Protein 7OXV (pdb70)

B-factor: mean 28.33, std 16.87, range [6.41, 166.82]

InterPro domains:
  IPR004347 Pup ligase/deamidase [PF03136] (3-456)
  IPR004347 Pup ligase/deamidase [PIRSF018077] (8-498)
  IPR004347 Pup ligase/deamidase [PTHR42307] (2-489)
  IPR022366 Pup deamidase [TIGR03688] (3-489)

Radius of gyration: 22.51 Å; Cα contacts (8 Å, |Δi|>4): 1139; chains: 1; bounding box: 59×58×65 Å

Secondary structure (DSSP, 8-state):
----EEEEEEPEEE-TT-TT--HHHHHHHHHHHHGGGEEEBPTT---GGGGGSTTB-TTS-B-----HHHHT--EEEETTS-EEEEETTEEEEEPPPBSSHHHHHHHHHHHHHHHHHHHHHHHHSTTPPP-EEE-SSB-SSS-B--EEEEEEEETTS-HHHHHHHHHHHHHHTHHHH---EEEESTTS-EEEEES-SSGGGEEEEEES-SSSSEEEEE-----SS-TTTEEEEEE--PPP--SHHHHHHHHHHHHHHHHHHHTT-------BSSHHHHHHHHHT-TTS--EEEBTTS-EEEHHHHHHHHHHHHHHHHHHHHTT---HHHHHHHHHHHHHHHHH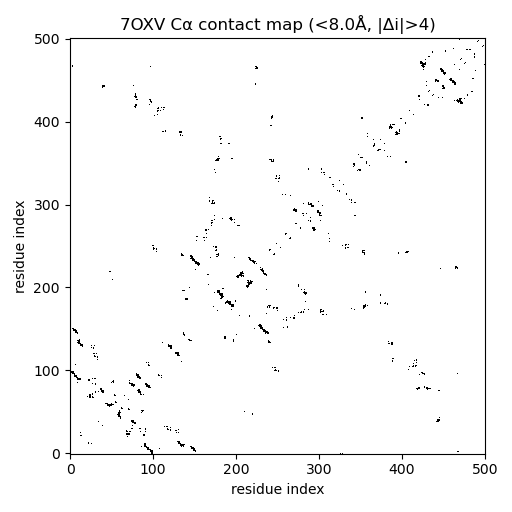HH-GGGGTTT-HHHHHHHHHHHHHHHHT--TT-HHHHHHHHHTTB-STTT-HHHHHHHTT-S--SS-HHHHHHHTTS--SSSTHHHHHHHHHHSGGGEEEEETTEEEE--TT-SS-EEEE---TTSS-IIIIIHHHHH-SSHHHHHHHHT-SSS----

Structure (mmCIF, N/CA/C/O backbone):
data_7OXV
#
_entry.id   7OXV
#
_cell.length_a   72.533
_cell.length_b   72.533
_cell.length_c   184.149
_cell.angle_alpha   90.000
_cell.angle_beta   90.000
_cell.angle_gamma   90.000
#
_symmetry.space_group_name_H-M   'P 41 21 2'
#
loop_
_entity.id
_entity.type
_entity.pdbx_description
1 polymer Depupylase
2 non-polymer 'TRIETHYLENE GLYCOL'
3 non-polymer 'THIOCYANATE ION'
4 non-polymer DI(HYDROXYETHYL)ETHER
5 non-polymer 1,2-ETHANEDIOL
6 water water
#
loop_
_atom_site.group_PDB
_atom_site.id
_atom_site.type_symbol
_atom_site.label_atom_id
_atom_site.label_alt_id
_atom_site.label_comp_id
_atom_site.label_asym_id
_atom_site.label_entity_id
_atom_site.label_seq_id
_atom_site.pdbx_PDB_ins_code
_atom_site.Cartn_x
_atom_site.Cartn_y
_atom_site.Cartn_z
_atom_site.occupancy
_atom_site.B_iso_or_equiv
_atom_site.auth_seq_id
_atom_site.auth_comp_id
_atom_site.auth_asym_id
_atom_site.auth_atom_id
_atom_site.pdbx_PDB_model_num
ATOM 1 N N . MET A 1 1 ? 67.756 118.831 6.254 1.00 32.92 1 MET A N 1
ATOM 2 C CA A MET A 1 1 ? 67.326 119.852 7.192 0.50 28.32 1 MET A CA 1
ATOM 3 C CA B MET A 1 1 ? 67.321 119.871 7.180 0.50 30.03 1 MET A CA 1
ATOM 4 C C . MET A 1 1 ? 68.026 121.158 6.832 1.00 24.83 1 MET A C 1
ATOM 5 O O . MET A 1 1 ? 69.231 121.163 6.629 1.00 28.09 1 MET A O 1
ATOM 14 N N . HIS A 1 2 ? 67.279 122.264 6.778 1.00 24.94 2 HIS A N 1
ATOM 15 C CA . HIS A 1 2 ? 67.881 123.537 6.395 1.00 26.20 2 HIS A CA 1
ATOM 16 C C . HIS A 1 2 ? 67.073 124.667 7.029 1.00 24.06 2 HIS A C 1
ATOM 17 O O . HIS A 1 2 ? 66.020 125.055 6.508 1.00 30.07 2 HIS A O 1
ATOM 24 N N . ARG A 1 3 ? 67.584 125.205 8.135 1.00 20.58 3 ARG A N 1
ATOM 25 C CA . ARG A 1 3 ? 66.971 126.329 8.822 1.00 20.49 3 ARG A CA 1
ATOM 26 C C . ARG A 1 3 ? 68.067 127.071 9.568 1.00 15.95 3 ARG A C 1
ATOM 27 O O . ARG A 1 3 ? 68.887 126.444 10.256 1.00 16.91 3 ARG A O 1
ATOM 35 N N . VAL A 1 4 ? 68.092 128.397 9.422 1.00 18.29 4 VAL A N 1
ATOM 36 C CA . VAL A 1 4 ? 69.070 129.202 10.145 1.00 16.28 4 VAL A CA 1
ATOM 37 C C . VAL A 1 4 ? 68.840 129.025 11.642 1.00 14.80 4 VAL A C 1
ATOM 38 O O . VAL A 1 4 ? 67.713 129.164 12.145 1.00 15.58 4 VAL A O 1
ATOM 42 N N . MET A 1 5 ? 69.914 128.722 12.359 1.00 14.56 5 MET A N 1
ATOM 43 C CA A MET A 1 5 ? 69.822 128.488 13.794 0.81 15.85 5 MET A CA 1
ATOM 44 C CA B MET A 1 5 ? 69.831 128.471 13.792 0.19 14.04 5 MET A CA 1
ATOM 45 C C . MET A 1 5 ? 71.161 128.825 14.433 1.00 15.14 5 MET A C 1
ATOM 46 O O . MET A 1 5 ? 72.148 129.092 13.747 1.00 17.92 5 MET A O 1
ATOM 55 N N . GLY A 1 6 ? 71.174 128.827 15.765 1.00 14.89 6 GLY A N 1
ATOM 56 C CA . GLY A 1 6 ? 72.391 129.123 16.506 1.00 15.98 6 GLY A CA 1
ATOM 57 C C . GLY A 1 6 ? 72.224 128.759 17.970 1.00 14.85 6 GLY A C 1
ATOM 58 O O . GLY A 1 6 ? 71.120 128.458 18.437 1.00 16.06 6 GLY A O 1
ATOM 59 N N . ILE A 1 7 ? 73.341 128.792 18.689 1.00 15.21 7 ILE A N 1
ATOM 60 C CA . ILE A 1 7 ? 73.355 128.555 20.134 1.00 15.12 7 ILE A CA 1
ATOM 61 C C . ILE A 1 7 ? 74.232 129.610 20.783 1.00 14.37 7 ILE A C 1
ATOM 62 O O . ILE A 1 7 ? 75.351 129.842 20.322 1.00 15.77 7 ILE A O 1
ATOM 67 N N . GLU A 1 8 ? 73.750 130.217 21.872 1.00 15.21 8 GLU A N 1
ATOM 68 C CA . GLU A 1 8 ? 74.548 131.152 22.666 1.00 14.73 8 GLU A CA 1
ATOM 69 C C . GLU A 1 8 ? 74.649 130.577 24.064 1.00 15.83 8 GLU A C 1
ATOM 70 O O . GLU A 1 8 ? 73.629 130.436 24.750 1.00 17.93 8 GLU A O 1
ATOM 76 N N . THR A 1 9 ? 75.869 130.264 24.496 1.00 14.85 9 THR A N 1
ATOM 77 C CA . THR A 1 9 ? 76.066 129.566 25.768 1.00 14.96 9 THR A CA 1
ATOM 78 C C . THR A 1 9 ? 76.814 130.439 26.762 1.00 15.24 9 THR A C 1
ATOM 79 O O . THR A 1 9 ? 77.940 130.875 26.483 1.00 16.11 9 THR A O 1
ATOM 83 N N . GLU A 1 10 ? 76.170 130.695 27.908 1.00 16.58 10 GLU A N 1
ATOM 84 C CA A GLU A 1 10 ? 76.801 131.369 29.036 0.40 16.17 10 GLU A CA 1
ATOM 85 C CA B GLU A 1 10 ? 76.807 131.368 29.040 0.60 16.91 10 GLU A CA 1
ATOM 86 C C . GLU A 1 10 ? 77.561 130.330 29.855 1.00 17.12 10 GLU A C 1
ATOM 87 O O . GLU A 1 10 ? 76.993 129.308 30.232 1.00 20.50 10 GLU A O 1
ATOM 98 N N . TYR A 1 11 ? 78.851 130.573 30.098 1.00 16.07 11 TYR A N 1
ATOM 99 C CA . TYR A 1 11 ? 79.696 129.639 30.841 1.00 18.17 11 TYR A CA 1
ATOM 100 C C . TYR A 1 11 ? 79.792 130.035 32.309 1.00 16.92 11 TYR A C 1
ATOM 101 O O . TYR A 1 11 ? 79.982 131.211 32.634 1.00 19.06 11 TYR A O 1
ATOM 110 N N . GLY A 1 12 ? 79.678 129.045 33.196 1.00 17.36 12 GLY A N 1
ATOM 111 C CA . GLY A 1 12 ? 80.009 129.282 34.594 1.00 16.88 12 GLY A CA 1
ATOM 112 C C . GLY A 1 12 ? 81.487 129.585 34.752 1.00 18.40 12 GLY A C 1
ATOM 113 O O . GLY A 1 12 ? 82.321 129.108 33.986 1.00 18.44 12 GLY A O 1
ATOM 114 N N . ILE A 1 13 ? 81.824 130.371 35.779 1.00 20.79 13 ILE A N 1
ATOM 115 C CA . ILE A 1 13 ? 83.186 130.886 35.929 1.00 21.27 13 ILE A CA 1
ATOM 116 C C . ILE A 1 13 ? 83.565 130.921 37.404 1.00 24.41 13 ILE A C 1
ATOM 117 O O . ILE A 1 13 ? 82.760 131.311 38.259 1.00 26.87 13 ILE A O 1
ATOM 122 N N . SER A 1 14 ? 84.797 130.504 37.698 1.00 25.10 14 SER A N 1
ATOM 123 C CA . SER A 1 14 ? 85.293 130.455 39.064 1.00 28.94 14 SER A CA 1
ATOM 124 C C . SER A 1 14 ? 86.755 130.855 39.047 1.00 32.39 14 SER A C 1
ATOM 125 O O . SER A 1 14 ? 87.509 130.432 38.169 1.00 30.80 14 SER A O 1
ATOM 128 N N . VAL A 1 15 ? 87.149 131.666 40.026 1.00 36.04 15 VAL A N 1
ATOM 129 C CA . VAL A 1 15 ? 88.531 132.101 40.160 1.00 42.16 15 VAL A CA 1
ATOM 130 C C . VAL A 1 15 ? 88.989 131.572 41.512 1.00 52.06 15 VAL A C 1
ATOM 131 O O . VAL A 1 15 ? 88.721 132.208 42.542 1.00 55.17 15 VAL A O 1
ATOM 135 N N . PRO A 1 16 ? 89.642 130.411 41.558 1.00 59.11 16 PRO A N 1
ATOM 136 C CA . PRO A 1 16 ? 90.013 129.818 42.845 1.00 70.78 16 PRO A CA 1
ATOM 137 C C . PRO A 1 16 ? 90.961 130.725 43.612 1.00 86.50 16 PRO A C 1
ATOM 138 O O . PRO A 1 16 ? 91.740 131.479 43.028 1.00 84.98 16 PRO A O 1
ATOM 142 N N . HIS A 1 17 ? 90.870 130.648 44.939 1.00 104.74 17 HIS A N 1
ATOM 143 C CA . HIS A 1 17 ? 91.638 131.416 45.919 1.00 123.73 17 HIS A CA 1
ATOM 144 C C . HIS A 1 17 ? 91.148 132.854 46.060 1.00 118.99 17 HIS A C 1
ATOM 145 O O . HIS A 1 17 ? 91.714 133.601 46.867 1.00 118.46 17 HIS A O 1
ATOM 152 N N . GLN A 1 18 ? 90.122 133.271 45.316 1.00 115.34 18 GLN A N 1
ATOM 153 C CA . GLN A 1 18 ? 89.589 134.631 45.387 1.00 112.91 18 GLN A CA 1
ATOM 154 C C . GLN A 1 18 ? 88.137 134.581 45.842 1.00 114.25 18 GLN A C 1
ATOM 155 O O . GLN A 1 18 ? 87.220 134.443 45.016 1.00 113.21 18 GLN A O 1
ATOM 161 N N . PRO A 1 19 ? 87.882 134.692 47.146 1.00 117.28 19 PRO A N 1
ATOM 162 C CA . PRO A 1 19 ? 86.496 134.688 47.631 1.00 120.39 19 PRO A CA 1
ATOM 163 C C . PRO A 1 19 ? 85.740 135.898 47.104 1.00 125.30 19 PRO A C 1
ATOM 164 O O . PRO A 1 19 ? 86.238 137.026 47.142 1.00 125.16 19 PRO A O 1
ATOM 168 N N . ASN A 1 20 ? 84.530 135.650 46.601 1.00 130.54 20 ASN A N 1
ATOM 169 C CA . ASN A 1 20 ? 83.658 136.707 46.090 1.00 155.60 20 ASN A CA 1
ATOM 170 C C . ASN A 1 20 ? 84.279 137.452 44.910 1.00 135.13 20 ASN A C 1
ATOM 171 O O . ASN A 1 20 ? 83.946 138.613 44.661 1.00 88.05 20 ASN A O 1
ATOM 176 N N . ALA A 1 21 ? 85.175 136.787 44.178 1.00 121.22 21 ALA A N 1
ATOM 177 C CA . ALA A 1 21 ? 85.905 137.430 43.092 1.00 107.01 21 ALA A CA 1
ATOM 178 C C . ALA A 1 21 ? 84.948 138.055 42.083 1.00 92.21 21 ALA A C 1
ATOM 179 O O . ALA A 1 21 ? 83.852 137.545 41.830 1.00 93.47 21 ALA A O 1
ATOM 181 N N . ASN A 1 22 ? 85.371 139.179 41.509 1.00 74.95 22 ASN A N 1
ATOM 182 C CA . ASN A 1 22 ? 84.553 139.885 40.529 1.00 57.98 22 ASN A CA 1
ATOM 183 C C . ASN A 1 22 ? 84.418 138.993 39.298 1.00 51.67 22 ASN A C 1
ATOM 184 O O . ASN A 1 22 ? 85.364 138.824 38.528 1.00 51.70 22 ASN A O 1
ATOM 189 N N . ALA A 1 23 ? 83.245 138.384 39.132 1.00 45.29 23 ALA A N 1
ATOM 190 C CA . ALA A 1 23 ? 83.017 137.541 37.963 1.00 40.00 23 ALA A CA 1
ATOM 191 C C . ALA A 1 23 ? 83.029 138.354 36.678 1.00 36.24 23 ALA A C 1
ATOM 192 O O . ALA A 1 23 ? 83.439 137.847 35.629 1.00 35.01 23 ALA A O 1
ATOM 194 N N . MET A 1 24 ? 82.575 139.604 36.737 1.00 35.76 24 MET A N 1
ATOM 195 C CA . MET A 1 24 ? 82.599 140.455 35.556 1.00 35.10 24 MET A CA 1
ATOM 196 C C . MET A 1 24 ? 84.022 140.643 35.061 1.00 32.43 24 MET A C 1
ATOM 197 O O . MET A 1 24 ? 84.305 140.515 33.863 1.00 31.88 24 MET A O 1
ATOM 202 N N . ALA A 1 25 ? 84.935 140.963 35.977 1.00 32.34 25 ALA A N 1
ATOM 203 C CA . ALA A 1 25 ? 86.315 141.203 35.588 1.00 31.86 25 ALA A CA 1
ATOM 204 C C . ALA A 1 25 ? 86.974 139.928 35.086 1.00 29.76 25 ALA A C 1
ATOM 205 O O . ALA A 1 25 ? 87.737 139.965 34.117 1.00 29.87 25 ALA A O 1
ATOM 207 N N . ALA A 1 26 ? 86.695 138.792 35.735 1.00 28.88 26 ALA A N 1
ATOM 208 C CA . ALA A 1 26 ? 87.234 137.518 35.270 1.00 26.32 26 ALA A CA 1
ATOM 209 C C . ALA A 1 26 ? 86.709 137.184 33.881 1.00 24.43 26 ALA A C 1
ATOM 210 O O . ALA A 1 26 ? 87.462 136.708 33.021 1.00 25.83 26 ALA A O 1
ATOM 212 N N . SER A 1 27 ? 85.413 137.429 33.644 1.00 24.47 27 SER A N 1
ATOM 213 C CA . SER A 1 27 ? 84.838 137.151 32.331 1.00 23.17 27 SER A CA 1
ATOM 214 C C . SER A 1 27 ? 85.472 138.021 31.256 1.00 21.62 27 SER A C 1
ATOM 215 O O . SER A 1 27 ? 85.764 137.544 30.147 1.00 23.06 27 SER A O 1
ATOM 218 N N . SER A 1 28 ? 85.695 139.303 31.565 1.00 22.58 28 SER A N 1
ATOM 219 C CA . SER A 1 28 ? 86.379 140.185 30.627 1.00 23.56 28 SER A CA 1
ATOM 220 C C . SER A 1 28 ? 87.784 139.683 30.324 1.00 23.15 28 SER A C 1
ATOM 221 O O . SER A 1 28 ? 88.245 139.759 29.181 1.00 26.18 28 SER A O 1
ATOM 224 N N . GLN A 1 29 ? 88.488 139.175 31.341 1.00 25.20 29 GLN A N 1
ATOM 225 C CA . GLN A 1 29 ? 89.825 138.627 31.116 1.00 27.44 29 GLN A CA 1
ATOM 226 C C . GLN A 1 29 ? 89.797 137.452 30.152 1.00 24.44 29 GLN A C 1
ATOM 227 O O . GLN A 1 29 ? 90.665 137.339 29.275 1.00 25.17 29 GLN A O 1
ATOM 233 N N . VAL A 1 30 ? 88.810 136.560 30.305 1.00 24.18 30 VAL A N 1
ATOM 234 C CA . VAL A 1 30 ? 88.676 135.432 29.391 1.00 24.00 30 VAL A CA 1
ATOM 235 C C . VAL A 1 30 ? 88.500 135.924 27.962 1.00 22.43 30 VAL A C 1
ATOM 236 O O . VAL A 1 30 ? 89.218 135.496 27.045 1.00 22.75 30 VAL A O 1
ATOM 240 N N . VAL A 1 31 ? 87.540 136.828 27.749 1.00 21.27 31 VAL A N 1
ATOM 241 C CA . VAL A 1 31 ? 87.261 137.297 26.392 1.00 21.77 31 VAL A CA 1
ATOM 242 C C . VAL A 1 31 ? 88.468 138.020 25.820 1.00 20.92 31 VAL A C 1
ATOM 243 O O . VAL A 1 31 ? 88.878 137.773 24.677 1.00 23.66 31 VAL A O 1
ATOM 247 N N . ASN A 1 32 ? 89.067 138.911 26.617 1.00 21.59 32 ASN A N 1
ATOM 248 C CA . ASN A 1 32 ? 90.168 139.733 26.135 1.00 25.45 32 ASN A CA 1
ATOM 249 C C . ASN A 1 32 ? 91.409 138.903 25.857 1.00 25.24 32 ASN A C 1
ATOM 250 O O . ASN A 1 32 ? 92.234 139.281 25.005 1.00 27.49 32 ASN A O 1
ATOM 255 N N . ALA A 1 33 ? 91.549 137.785 26.522 1.00 24.68 33 ALA A N 1
ATOM 256 C CA . ALA A 1 33 ? 92.665 136.906 26.320 1.00 26.10 33 ALA A CA 1
ATOM 257 C C . ALA A 1 33 ? 92.626 136.239 24.952 1.00 26.26 33 ALA A C 1
ATOM 258 O O . ALA A 1 33 ? 93.615 135.885 24.447 1.00 28.43 33 ALA A O 1
ATOM 260 N N . TYR A 1 34 ? 91.449 136.114 24.353 1.00 25.06 34 TYR A N 1
ATOM 261 C CA . TYR A 1 34 ? 91.299 135.539 23.024 1.00 27.47 34 TYR A CA 1
ATOM 262 C C . TYR A 1 34 ? 91.218 136.624 21.893 1.00 30.43 34 TYR A C 1
ATOM 263 O O . TYR A 1 34 ? 91.297 136.320 20.741 1.00 30.01 34 TYR A O 1
ATOM 272 N N . ALA A 1 35 ? 91.085 137.900 22.238 1.00 30.46 35 ALA A N 1
ATOM 273 C CA . ALA A 1 35 ? 91.003 138.992 21.256 1.00 27.76 35 ALA A CA 1
ATOM 274 C C . ALA A 1 35 ? 92.054 139.062 20.171 1.00 27.77 35 ALA A C 1
ATOM 275 O O . ALA A 1 35 ? 91.749 139.427 19.082 1.00 26.80 35 ALA A O 1
ATOM 277 N N . PRO A 1 36 ? 93.307 138.629 20.433 1.00 26.56 36 PRO A N 1
ATOM 278 C CA . PRO A 1 36 ? 94.277 138.661 19.344 1.00 25.37 36 PRO A CA 1
ATOM 279 C C . PRO A 1 36 ? 93.981 137.786 18.138 1.00 30.38 36 PRO A C 1
ATOM 280 O O . PRO A 1 36 ? 94.518 138.051 17.142 1.00 30.59 36 PRO A O 1
ATOM 284 N N . ILE A 1 37 ? 93.152 136.762 18.311 1.00 31.98 37 ILE A N 1
ATOM 285 C CA . ILE A 1 37 ? 92.713 135.817 17.370 1.00 33.92 37 ILE A CA 1
ATOM 286 C C . ILE A 1 37 ? 91.496 136.312 16.579 1.00 31.08 37 ILE A C 1
ATOM 287 O O . ILE A 1 37 ? 91.153 135.674 15.646 1.00 33.73 37 ILE A O 1
ATOM 292 N N . GLY A 1 38 ? 90.882 137.447 16.893 1.00 27.37 38 GLY A N 1
ATOM 293 C CA . GLY A 1 38 ? 89.742 137.935 16.104 1.00 25.87 38 GLY A CA 1
ATOM 294 C C . GLY A 1 38 ? 89.716 139.440 15.825 1.00 28.10 38 GLY A C 1
ATOM 295 O O . GLY A 1 38 ? 90.763 139.980 15.693 1.00 31.35 38 GLY A O 1
ATOM 296 N N . ALA A 1 39 ? 88.547 140.095 15.735 1.00 27.22 39 ALA A N 1
ATOM 297 C CA . ALA A 1 39 ? 88.399 141.530 15.442 1.00 27.62 39 ALA A CA 1
ATOM 298 C C . ALA A 1 39 ? 87.331 142.151 16.332 1.00 20.29 39 ALA A C 1
ATOM 299 O O . ALA A 1 39 ? 86.405 141.456 16.748 1.00 21.80 39 ALA A O 1
ATOM 301 N N . PRO A 1 40 ? 87.407 143.456 16.608 1.00 19.11 40 PRO A N 1
ATOM 302 C CA . PRO A 1 40 ? 86.396 144.069 17.478 1.00 19.30 40 PRO A CA 1
ATOM 303 C C . PRO A 1 40 ? 85.008 144.032 16.853 1.00 17.55 40 PRO A C 1
ATOM 304 O O . PRO A 1 40 ? 84.833 144.184 15.636 1.00 18.79 40 PRO A O 1
ATOM 308 N N . ALA A 1 41 ? 84.016 143.797 17.700 1.00 19.29 41 ALA A N 1
ATOM 309 C CA . ALA A 1 41 ? 82.632 143.852 17.280 1.00 19.80 41 ALA A CA 1
ATOM 310 C C . ALA A 1 41 ? 82.163 145.301 17.184 1.00 19.28 41 ALA A C 1
ATOM 311 O O . ALA A 1 41 ? 82.504 146.141 18.019 1.00 22.66 41 ALA A O 1
ATOM 313 N N . GLN A 1 42 ? 81.332 145.582 16.184 1.00 19.00 42 GLN A N 1
ATOM 314 C CA . GLN A 1 42 ? 80.675 146.878 16.111 1.00 19.44 42 GLN A CA 1
ATOM 315 C C . GLN A 1 42 ? 79.687 147.021 17.264 1.00 19.39 42 GLN A C 1
ATOM 316 O O . GLN A 1 42 ? 79.323 146.044 17.919 1.00 20.19 42 GLN A O 1
ATOM 322 N N . ARG A 1 43 ? 79.215 148.256 17.478 1.00 19.40 43 ARG A N 1
ATOM 323 C CA . ARG A 1 43 ? 78.281 148.537 18.573 1.00 20.79 43 ARG A CA 1
ATOM 324 C C . ARG A 1 43 ? 77.032 147.662 18.498 1.00 18.97 43 ARG A C 1
ATOM 325 O O . ARG A 1 43 ? 76.530 147.187 19.526 1.00 20.69 43 ARG A O 1
ATOM 333 N N . GLN A 1 44 ? 76.513 147.430 17.300 1.00 18.91 44 GLN A N 1
ATOM 334 C CA . GLN A 1 44 ? 75.257 146.703 17.134 1.00 18.82 44 GLN A CA 1
ATOM 335 C C . GLN A 1 44 ? 75.448 145.190 17.111 1.00 18.80 44 GLN A C 1
ATOM 336 O O . GLN A 1 44 ? 74.481 144.457 16.863 1.00 19.31 44 GLN A O 1
ATOM 342 N N . ALA A 1 45 ? 76.655 144.693 17.392 1.00 18.86 45 ALA A N 1
ATOM 343 C CA . ALA A 1 45 ? 76.915 143.244 17.380 1.00 18.09 45 ALA A CA 1
ATOM 344 C C . ALA A 1 45 ? 76.421 142.647 18.702 1.00 19.16 45 ALA A C 1
ATOM 345 O O . ALA A 1 45 ? 77.193 142.265 19.585 1.00 19.92 45 ALA A O 1
ATOM 347 N N . ARG A 1 46 ? 75.094 142.572 18.826 1.00 19.26 46 ARG A N 1
ATOM 348 C CA . ARG A 1 46 ? 74.466 142.188 20.086 1.00 18.77 46 ARG A CA 1
ATOM 349 C C . ARG A 1 46 ? 73.159 141.465 19.799 1.00 18.47 46 ARG A C 1
ATOM 350 O O . ARG A 1 46 ? 72.453 141.780 18.834 1.00 21.41 46 ARG A O 1
ATOM 358 N N . TRP A 1 47 ? 72.821 140.523 20.675 1.00 18.08 47 TRP A N 1
ATOM 359 C CA . TRP A 1 47 ? 71.483 139.951 20.732 1.00 18.36 47 TRP A CA 1
ATOM 360 C C . TRP A 1 47 ? 70.621 140.809 21.656 1.00 19.86 47 TRP A C 1
ATOM 361 O O . TRP A 1 47 ? 71.112 141.378 22.637 1.00 21.30 47 TRP A O 1
ATOM 372 N N . ASP A 1 48 ? 69.314 140.855 21.367 1.00 21.21 48 ASP A N 1
ATOM 373 C CA . ASP A 1 48 ? 68.393 141.685 22.151 1.00 21.30 48 ASP A CA 1
ATOM 374 C C . ASP A 1 48 ? 68.480 141.436 23.664 1.00 21.69 48 ASP A C 1
ATOM 375 O O . ASP A 1 48 ? 68.409 142.382 24.453 1.00 24.47 48 ASP A O 1
ATOM 380 N N . PHE A 1 49 ? 68.639 140.180 24.087 1.00 21.62 49 PHE A N 1
ATOM 381 C CA . PHE A 1 49 ? 68.676 139.873 25.515 1.00 23.38 49 PHE A CA 1
ATOM 382 C C . PHE A 1 49 ? 69.891 140.464 26.232 1.00 22.33 49 PHE A C 1
ATOM 383 O O . PHE A 1 49 ? 69.904 140.521 27.472 1.00 24.19 49 PHE A O 1
ATOM 391 N N . GLU A 1 50 ? 70.885 140.958 25.494 1.00 21.93 50 GLU A N 1
ATOM 392 C CA . GLU A 1 50 ? 72.021 141.629 26.127 1.00 23.26 50 GLU A CA 1
ATOM 393 C C . GLU A 1 50 ? 71.646 142.988 26.716 1.00 24.56 50 GLU A C 1
ATOM 394 O O . GLU A 1 50 ? 72.487 143.646 27.339 1.00 27.36 50 GLU A O 1
ATOM 400 N N . GLU A 1 51 ? 70.387 143.397 26.558 1.00 24.35 51 GLU A N 1
ATOM 401 C CA . GLU A 1 51 ? 69.866 144.566 27.261 1.00 27.54 51 GLU A CA 1
ATOM 402 C C . GLU A 1 51 ? 70.026 144.450 28.780 1.00 29.48 51 GLU A C 1
ATOM 403 O O . GLU A 1 51 ? 70.133 145.469 29.468 1.00 32.17 51 GLU A O 1
ATOM 409 N N A GLU A 1 52 ? 70.081 143.239 29.326 0.46 30.90 52 GLU A N 1
ATOM 410 N N C GLU A 1 52 ? 70.018 143.219 29.307 0.54 31.60 52 GLU A N 1
ATOM 411 C CA A GLU A 1 52 ? 70.034 143.115 30.782 0.46 32.30 52 GLU A CA 1
ATOM 412 C CA C GLU A 1 52 ? 70.147 142.946 30.741 0.54 33.73 52 GLU A CA 1
ATOM 413 C C A GLU A 1 52 ? 71.346 143.455 31.488 0.46 32.69 52 GLU A C 1
ATOM 414 C C C GLU A 1 52 ? 71.588 142.947 31.210 0.54 33.26 52 GLU A C 1
ATOM 415 O O A GLU A 1 52 ? 71.403 143.347 32.717 0.46 34.21 52 GLU A O 1
ATOM 416 O O C GLU A 1 52 ? 72.010 142.050 31.939 0.54 35.54 52 GLU A O 1
ATOM 427 N N . ASN A 1 53 ? 72.372 143.910 30.767 1.00 32.83 53 ASN A N 1
ATOM 428 C CA . ASN A 1 53 ? 73.720 144.119 31.265 1.00 31.93 53 ASN A CA 1
ATOM 429 C C . ASN A 1 53 ? 73.953 145.603 31.495 1.00 34.68 53 ASN A C 1
ATOM 430 O O . ASN A 1 53 ? 73.199 146.441 30.988 1.00 36.38 53 ASN A O 1
ATOM 435 N N . PRO A 1 54 ? 74.993 145.960 32.258 1.00 36.69 54 PRO A N 1
ATOM 436 C CA . PRO A 1 54 ? 75.221 147.376 32.585 1.00 38.65 54 PRO A CA 1
ATOM 437 C C . PRO A 1 54 ? 75.533 148.222 31.362 1.00 38.81 54 PRO A C 1
ATOM 438 O O . PRO A 1 54 ? 76.142 147.760 30.395 1.00 41.42 54 PRO A O 1
ATOM 442 N N . LEU A 1 55 ? 75.131 149.494 31.438 1.00 39.40 55 LEU A N 1
ATOM 443 C CA . LEU A 1 55 ? 75.539 150.512 30.470 1.00 37.62 55 LEU A CA 1
ATOM 444 C C . LEU A 1 55 ? 75.100 150.165 29.048 1.00 34.98 55 LEU A C 1
ATOM 445 O O . LEU A 1 55 ? 75.863 150.329 28.094 1.00 36.88 55 LEU A O 1
ATOM 450 N N . ARG A 1 56 ? 73.868 149.678 28.897 1.00 33.60 56 ARG A N 1
ATOM 451 C CA . ARG A 1 56 ? 73.313 149.373 27.583 1.00 31.61 56 ARG A CA 1
ATOM 452 C C . ARG A 1 56 ? 72.010 150.133 27.377 1.00 33.82 56 ARG A C 1
ATOM 453 O O . ARG A 1 56 ? 71.368 150.593 28.331 1.00 35.87 56 ARG A O 1
ATOM 461 N N . ASP A 1 57 ? 71.620 150.250 26.108 1.00 31.87 57 ASP A N 1
ATOM 462 C CA . ASP A 1 57 ? 70.316 150.783 25.746 1.00 32.20 57 ASP A CA 1
ATOM 463 C C . ASP A 1 57 ? 69.292 149.647 25.713 1.00 29.82 57 ASP A C 1
ATOM 464 O O . ASP A 1 57 ? 69.556 148.531 26.180 1.00 28.68 57 ASP A O 1
ATOM 469 N N . ALA A 1 58 ? 68.113 149.911 25.132 1.00 29.10 58 ALA A N 1
ATOM 470 C CA . ALA A 1 58 ? 67.053 148.911 25.110 1.00 28.95 58 ALA A CA 1
ATOM 471 C C . ALA A 1 58 ? 67.370 147.739 24.197 1.00 28.72 58 ALA A C 1
ATOM 472 O O . ALA A 1 58 ? 66.652 146.734 24.234 1.00 29.75 58 ALA A O 1
ATOM 474 N N . ARG A 1 59 ? 68.430 147.839 23.397 1.00 27.33 59 ARG A N 1
ATOM 475 C CA . ARG A 1 59 ? 68.802 146.803 22.443 1.00 26.51 59 ARG A CA 1
ATOM 476 C C . ARG A 1 59 ? 70.019 146.013 22.888 1.00 25.74 59 ARG A C 1
ATOM 477 O O . ARG A 1 59 ? 70.448 145.095 22.174 1.00 25.97 59 ARG A O 1
ATOM 485 N N . GLY A 1 60 ? 70.582 146.326 24.054 1.00 25.27 60 GLY A N 1
ATOM 486 C CA . GLY A 1 60 ? 71.832 145.720 24.454 1.00 23.42 60 GLY A CA 1
ATOM 487 C C . GLY A 1 60 ? 73.069 146.405 23.922 1.00 22.59 60 GLY A C 1
ATOM 488 O O . GLY A 1 60 ? 74.175 145.895 24.155 1.00 23.56 60 GLY A O 1
ATOM 489 N N . PHE A 1 61 ? 72.928 147.536 23.215 1.00 21.73 61 PHE A N 1
ATOM 490 C CA . PHE A 1 61 ? 74.083 148.228 22.645 1.00 22.66 61 PHE A CA 1
ATOM 491 C C . PHE A 1 61 ? 74.707 149.118 23.715 1.00 26.33 61 PHE A C 1
ATOM 492 O O . PHE A 1 61 ? 73.997 149.754 24.507 1.00 27.00 61 PHE A O 1
ATOM 500 N N . GLU A 1 62 ? 76.037 149.175 23.728 1.00 26.83 62 GLU A N 1
ATOM 501 C CA . GLU A 1 62 ? 76.753 150.014 24.688 1.00 29.57 62 GLU A CA 1
ATOM 502 C C . GLU A 1 62 ? 76.374 151.481 24.527 1.00 33.89 62 GLU A C 1
ATOM 503 O O . GLU A 1 62 ? 76.230 151.983 23.411 1.00 36.13 62 GLU A O 1
ATOM 509 N N . VAL A 1 63 ? 76.230 152.179 25.654 1.00 37.94 63 VAL A N 1
ATOM 510 C CA . VAL A 1 63 ? 76.001 153.618 25.656 1.00 43.42 63 VAL A CA 1
ATOM 511 C C . VAL A 1 63 ? 77.198 154.310 26.303 1.00 50.15 63 VAL A C 1
ATOM 512 O O . VAL A 1 63 ? 78.060 153.676 26.909 1.00 53.08 63 VAL A O 1
ATOM 516 N N . ALA A 1 64 ? 77.239 155.633 26.166 1.00 58.17 64 ALA A N 1
ATOM 517 C CA . ALA A 1 64 ? 78.372 156.405 26.652 1.00 63.62 64 ALA A CA 1
ATOM 518 C C . ALA A 1 64 ? 78.227 156.711 28.145 1.00 68.50 64 ALA A C 1
ATOM 519 O O . ALA A 1 64 ? 77.199 156.434 28.770 1.00 68.68 64 ALA A O 1
ATOM 521 N N . ARG A 1 65 ? 79.287 157.289 28.710 1.00 74.88 65 ARG A N 1
ATOM 522 C CA . ARG A 1 65 ? 79.405 157.578 30.148 1.00 80.92 65 ARG A CA 1
ATOM 523 C C . ARG A 1 65 ? 79.637 156.313 30.969 1.00 81.95 65 ARG A C 1
ATOM 524 O O . ARG A 1 65 ? 80.766 155.828 31.066 1.00 82.41 65 ARG A O 1
ATOM 532 N N . LEU A 1 73 ? 83.965 153.535 36.337 1.00 83.72 73 LEU A N 1
ATOM 533 C CA . LEU A 1 73 ? 84.324 152.121 36.339 1.00 109.53 73 LEU A CA 1
ATOM 534 C C . LEU A 1 73 ? 84.914 151.697 34.998 1.00 111.06 73 LEU A C 1
ATOM 535 O O . LEU A 1 73 ? 84.484 152.163 33.945 1.00 58.55 73 LEU A O 1
ATOM 540 N N . THR A 1 74 ? 85.898 150.806 35.046 1.00 98.76 74 THR A N 1
ATOM 541 C CA . THR A 1 74 ? 86.591 150.395 33.836 1.00 86.99 74 THR A CA 1
ATOM 542 C C . THR A 1 74 ? 85.703 149.484 32.991 1.00 78.39 74 THR A C 1
ATOM 543 O O . THR A 1 74 ? 84.773 148.838 33.484 1.00 75.46 74 THR A O 1
ATOM 547 N N . ASP A 1 75 ? 86.008 149.439 31.690 1.00 71.60 75 ASP A N 1
ATOM 548 C CA . ASP A 1 75 ? 85.247 148.591 30.778 1.00 67.68 75 ASP A CA 1
ATOM 549 C C . ASP A 1 75 ? 85.348 147.120 31.165 1.00 58.18 75 ASP A C 1
ATOM 550 O O . ASP A 1 75 ? 84.441 146.339 30.856 1.00 56.21 75 ASP A O 1
ATOM 555 N N . GLU A 1 76 ? 86.439 146.727 31.833 1.00 53.02 76 GLU A N 1
ATOM 556 C CA A GLU A 1 76 ? 86.551 145.354 32.317 0.41 52.18 76 GLU A CA 1
ATOM 557 C CA B GLU A 1 76 ? 86.567 145.358 32.332 0.59 52.87 76 GLU A CA 1
ATOM 558 C C . GLU A 1 76 ? 85.519 145.066 33.398 1.00 50.54 76 GLU A C 1
ATOM 559 O O . GLU A 1 76 ? 84.869 144.015 33.380 1.00 45.15 76 GLU A O 1
ATOM 570 N N . ASP A 1 77 ? 85.353 145.985 34.349 1.00 54.76 77 ASP A N 1
ATOM 571 C CA . ASP A 1 77 ? 84.343 145.812 35.381 1.00 57.58 77 ASP A CA 1
ATOM 572 C C . ASP A 1 77 ? 82.924 145.971 34.846 1.00 51.54 77 ASP A C 1
ATOM 573 O O . ASP A 1 77 ? 81.973 145.635 35.558 1.00 51.55 77 ASP A O 1
ATOM 578 N N . LEU A 1 78 ? 82.754 146.445 33.607 1.00 44.45 78 LEU A N 1
ATOM 579 C CA . LEU A 1 78 ? 81.437 146.554 32.997 1.00 43.04 78 LEU A CA 1
ATOM 580 C C . LEU A 1 78 ? 81.125 145.432 32.017 1.00 37.52 78 LEU A C 1
ATOM 581 O O . LEU A 1 78 ? 79.992 145.362 31.528 1.00 39.31 78 LEU A O 1
ATOM 586 N N . GLY A 1 79 ? 82.086 144.564 31.713 1.00 31.67 79 GLY A N 1
ATOM 587 C CA . GLY A 1 79 ? 81.827 143.446 30.815 1.00 28.12 79 GLY A CA 1
ATOM 588 C C . GLY A 1 79 ? 81.466 143.843 29.397 1.00 25.93 79 GLY A C 1
ATOM 589 O O . GLY A 1 79 ? 80.563 143.235 28.800 1.00 25.21 79 GLY A O 1
ATOM 590 N N . LEU A 1 80 ? 82.163 144.838 28.835 1.00 26.06 80 LEU A N 1
ATOM 591 C CA . LEU A 1 80 ? 81.865 145.321 27.490 1.00 24.82 80 LEU A CA 1
ATOM 592 C C . LEU A 1 80 ? 82.593 144.554 26.383 1.00 23.81 80 LEU A C 1
ATOM 593 O O . LEU A 1 80 ? 82.189 144.657 25.218 1.00 24.12 80 LEU A O 1
ATOM 598 N N . ALA A 1 81 ? 83.631 143.781 26.709 1.00 22.54 81 ALA A N 1
ATOM 599 C CA . ALA A 1 81 ? 84.443 143.092 25.699 1.00 21.38 81 ALA A CA 1
ATOM 600 C C . ALA A 1 81 ? 83.590 142.263 24.746 1.00 19.31 81 ALA A C 1
ATOM 601 O O . ALA A 1 81 ? 82.694 141.524 25.165 1.00 20.06 81 ALA A O 1
ATOM 603 N N . ASN A 1 82 ? 83.874 142.386 23.451 1.00 18.42 82 ASN A N 1
ATOM 604 C CA . ASN A 1 82 ? 82.989 141.805 22.439 1.00 17.74 82 ASN A CA 1
ATOM 605 C C . ASN A 1 82 ? 83.843 141.625 21.190 1.00 17.90 82 ASN A C 1
ATOM 606 O O . ASN A 1 82 ? 84.251 142.626 20.587 1.00 20.84 82 ASN A O 1
ATOM 611 N N . VAL A 1 83 ? 84.119 140.367 20.807 1.00 18.69 83 VAL A N 1
ATOM 612 C CA A VAL A 1 83 ? 85.099 140.008 19.774 0.51 18.99 83 VAL A CA 1
ATOM 613 C CA B VAL A 1 83 ? 85.040 140.101 19.712 0.49 19.37 83 VAL A CA 1
ATOM 614 C C . VAL A 1 83 ? 84.435 139.124 18.720 1.00 16.52 83 VAL A C 1
ATOM 615 O O . VAL A 1 83 ? 83.724 138.171 19.074 1.00 18.96 83 VAL A O 1
ATOM 622 N N . ILE A 1 84 ? 84.701 139.394 17.442 1.00 16.85 84 ILE A N 1
ATOM 623 C CA . ILE A 1 84 ? 84.256 138.539 16.347 1.00 15.35 84 ILE A CA 1
ATOM 624 C C . ILE A 1 84 ? 85.400 137.606 15.979 1.00 17.16 84 ILE A C 1
ATOM 625 O O . ILE A 1 84 ? 86.538 138.058 15.793 1.00 17.60 84 ILE A O 1
ATOM 630 N N . LEU A 1 85 ? 85.103 136.317 15.827 1.00 16.66 85 LEU A N 1
ATOM 631 C CA . LEU A 1 85 ? 86.133 135.319 15.562 1.00 17.30 85 LEU A CA 1
ATOM 632 C C . LEU A 1 85 ? 86.165 134.914 14.088 1.00 18.24 85 LEU A C 1
ATOM 633 O O . LEU A 1 85 ? 85.193 135.091 13.341 1.00 18.46 85 LEU A O 1
ATOM 638 N N . THR A 1 86 ? 87.293 134.311 13.679 1.00 18.25 86 THR A N 1
ATOM 639 C CA . THR A 1 86 ? 87.436 133.940 12.268 1.00 16.95 86 THR A CA 1
ATOM 640 C C . THR A 1 86 ? 86.569 132.753 11.877 1.00 16.92 86 THR A C 1
ATOM 641 O O . THR A 1 86 ? 86.446 132.468 10.680 1.00 18.22 86 THR A O 1
ATOM 645 N N . ASN A 1 87 ? 85.965 132.052 12.837 1.00 15.96 87 ASN A N 1
ATOM 646 C CA . ASN A 1 87 ? 85.015 130.999 12.511 1.00 17.08 87 ASN A CA 1
ATOM 647 C C . ASN A 1 87 ? 83.595 131.535 12.409 1.00 17.33 87 ASN A C 1
ATOM 648 O O . ASN A 1 87 ? 82.649 130.757 12.271 1.00 20.67 87 ASN A O 1
ATOM 653 N N . GLY A 1 88 ? 83.428 132.848 12.485 1.00 18.73 88 GLY A N 1
ATOM 654 C CA . GLY A 1 88 ? 82.108 133.437 12.412 1.00 21.09 88 GLY A CA 1
ATOM 655 C C . GLY A 1 88 ? 81.377 133.580 13.730 1.00 19.87 88 GLY A C 1
ATOM 656 O O . GLY A 1 88 ? 80.287 134.156 13.740 1.00 22.44 88 GLY A O 1
ATOM 657 N N . ALA A 1 89 ? 81.958 133.120 14.838 1.00 17.86 89 ALA A N 1
ATOM 658 C CA . ALA A 1 89 ? 81.333 133.196 16.151 1.00 16.21 89 ALA A CA 1
ATOM 659 C C . ALA A 1 89 ? 81.615 134.548 16.801 1.00 15.52 89 ALA A C 1
ATOM 660 O O . ALA A 1 89 ? 82.387 135.372 16.296 1.00 17.10 89 ALA A O 1
ATOM 662 N N . ARG A 1 90 ? 80.993 134.763 17.954 1.00 16.43 90 ARG A N 1
ATOM 663 C CA . ARG A 1 90 ? 81.231 135.965 18.731 1.00 15.84 90 ARG A CA 1
ATOM 664 C C . ARG A 1 90 ? 81.468 135.542 20.175 1.00 15.57 90 ARG A C 1
ATOM 665 O O . ARG A 1 90 ? 80.791 134.638 20.692 1.00 16.99 90 ARG A O 1
ATOM 673 N N . LEU A 1 91 ? 82.401 136.234 20.826 1.00 16.70 91 LEU A N 1
ATOM 674 C CA . LEU A 1 91 ? 82.792 135.968 22.210 1.00 17.23 91 LEU A CA 1
ATOM 675 C C . LEU A 1 91 ? 82.630 137.262 23.013 1.00 17.59 91 LEU A C 1
ATOM 676 O O . LEU A 1 91 ? 83.128 138.322 22.600 1.00 20.06 91 LEU A O 1
ATOM 681 N N . TYR A 1 92 ? 81.930 137.194 24.146 1.00 17.40 92 TYR A N 1
ATOM 682 C CA . TYR A 1 92 ? 81.527 138.413 24.860 1.00 18.55 92 TYR A CA 1
ATOM 683 C C . TYR A 1 92 ? 81.196 138.082 26.317 1.00 17.94 92 TYR A C 1
ATOM 684 O O . TYR A 1 92 ? 81.372 136.944 26.771 1.00 19.08 92 TYR A O 1
ATOM 693 N N . VAL A 1 93 ? 80.703 139.082 27.063 1.00 19.41 93 VAL A N 1
ATOM 694 C CA . VAL A 1 93 ? 80.319 138.908 28.464 1.00 20.25 93 VAL A CA 1
ATOM 695 C C . VAL A 1 93 ? 78.834 139.206 28.578 1.00 21.87 93 VAL A C 1
ATOM 696 O O . VAL A 1 93 ? 78.366 140.248 28.101 1.00 23.31 93 VAL A O 1
ATOM 700 N N . ASP A 1 94 ? 78.100 138.304 29.217 1.00 22.98 94 ASP A N 1
ATOM 701 C CA . ASP A 1 94 ? 76.663 138.466 29.368 1.00 25.40 94 ASP A CA 1
ATOM 702 C C . ASP A 1 94 ? 76.289 137.922 30.735 1.00 23.89 94 ASP A C 1
ATOM 703 O O . ASP A 1 94 ? 76.736 136.831 31.107 1.00 24.79 94 ASP A O 1
ATOM 708 N N . HIS A 1 95 ? 75.502 138.694 31.498 1.00 27.07 95 HIS A N 1
ATOM 709 C CA . HIS A 1 95 ? 75.031 138.207 32.795 1.00 30.93 95 HIS A CA 1
ATOM 710 C C . HIS A 1 95 ? 76.228 137.911 33.697 1.00 30.84 95 HIS A C 1
ATOM 711 O O . HIS A 1 95 ? 76.212 136.960 34.484 1.00 34.86 95 HIS A O 1
ATOM 718 N N . ALA A 1 96 ? 77.303 138.696 33.517 1.00 27.78 96 ALA A N 1
ATOM 719 C CA . ALA A 1 96 ? 78.567 138.569 34.261 1.00 29.54 96 ALA A CA 1
ATOM 720 C C . ALA A 1 96 ? 79.286 137.243 34.007 1.00 29.20 96 ALA A C 1
ATOM 721 O O . ALA A 1 96 ? 80.046 136.761 34.848 1.00 34.96 96 ALA A O 1
ATOM 723 N N . HIS A 1 97 ? 79.088 136.648 32.836 1.00 23.51 97 HIS A N 1
ATOM 724 C CA . HIS A 1 97 ? 79.730 135.388 32.489 1.00 22.91 97 HIS A CA 1
ATOM 725 C C . HIS A 1 97 ? 80.288 135.484 31.075 1.00 20.79 97 HIS A C 1
ATOM 726 O O . HIS A 1 97 ? 79.748 136.224 30.243 1.00 21.14 97 HIS A O 1
ATOM 733 N N . PRO A 1 98 ? 81.324 134.708 30.751 1.00 18.61 98 PRO A N 1
ATOM 734 C CA . PRO A 1 98 ? 81.734 134.613 29.338 1.00 17.89 98 PRO A CA 1
ATOM 735 C C . PRO A 1 98 ? 80.645 133.916 28.543 1.00 17.02 98 PRO A C 1
ATOM 736 O O . PRO A 1 98 ? 80.023 132.964 29.021 1.00 18.15 98 PRO A O 1
ATOM 740 N N . GLU A 1 99 ? 80.409 134.394 27.309 1.00 16.23 99 GLU A N 1
ATOM 741 C CA . GLU A 1 99 ? 79.383 133.812 26.453 1.00 16.35 99 GLU A CA 1
ATOM 742 C C . GLU A 1 99 ? 79.935 133.618 25.047 1.00 15.27 99 GLU A C 1
ATOM 743 O O . GLU A 1 99 ? 80.697 134.452 24.541 1.00 16.98 99 GLU A O 1
ATOM 749 N N . TYR A 1 100 ? 79.576 132.499 24.432 1.00 16.08 100 TYR A N 1
ATOM 750 C CA . TYR A 1 100 ? 79.952 132.209 23.052 1.00 14.70 100 TYR A CA 1
ATOM 751 C C . TYR A 1 100 ? 78.685 132.076 22.228 1.00 15.26 100 TYR A C 1
ATOM 752 O O . TYR A 1 100 ? 77.762 131.335 22.604 1.00 15.61 100 TYR A O 1
ATOM 761 N N . SER A 1 101 ? 78.636 132.799 21.106 1.00 15.10 101 SER A N 1
ATOM 762 C CA . SER A 1 101 ? 77.521 132.701 20.165 1.00 15.73 101 SER A CA 1
ATOM 763 C C . SER A 1 101 ? 78.043 132.043 18.892 1.00 14.85 101 SER A C 1
ATOM 764 O O . SER A 1 101 ? 79.003 132.542 18.282 1.00 16.30 101 SER A O 1
ATOM 767 N N . THR A 1 102 ? 77.441 130.904 18.497 1.00 14.84 102 THR A N 1
ATOM 768 C CA . THR A 1 102 ? 77.925 130.218 17.287 1.00 14.38 102 THR A CA 1
ATOM 769 C C . THR A 1 102 ? 77.760 131.118 16.065 1.00 15.08 102 THR A C 1
ATOM 770 O O . THR A 1 102 ? 76.887 132.004 16.031 1.00 14.57 102 THR A O 1
ATOM 774 N N . PRO A 1 103 ? 78.545 130.878 15.016 1.00 15.36 103 PRO A N 1
ATOM 775 C CA . PRO A 1 103 ? 78.127 131.398 13.709 1.00 15.66 103 PRO A CA 1
ATOM 776 C C . PRO A 1 103 ? 76.726 130.928 13.363 1.00 15.30 103 PRO A C 1
ATOM 777 O O . PRO A 1 103 ? 76.222 129.933 13.906 1.00 17.05 103 PRO A O 1
ATOM 781 N N . GLU A 1 104 ? 76.100 131.631 12.423 1.00 16.23 104 GLU A N 1
ATOM 782 C CA . GLU A 1 104 ? 74.889 131.125 11.800 1.00 16.43 104 GLU A CA 1
ATOM 783 C C . GLU A 1 104 ? 75.170 129.770 11.165 1.00 15.11 104 GLU A C 1
ATOM 784 O O . GLU A 1 104 ? 76.143 129.611 10.422 1.00 16.26 104 GLU A O 1
ATOM 790 N N . VAL A 1 105 ? 74.319 128.785 11.450 1.00 14.66 105 VAL A N 1
ATOM 791 C CA . VAL A 1 105 ? 74.391 127.469 10.824 1.00 14.43 105 VAL A CA 1
ATOM 792 C C . VAL A 1 105 ? 73.005 127.127 10.290 1.00 14.52 105 VAL A C 1
ATOM 793 O O . VAL A 1 105 ? 72.022 127.795 10.608 1.00 15.96 105 VAL A O 1
ATOM 797 N N . THR A 1 106 ? 72.919 126.036 9.511 1.00 15.16 106 THR A N 1
ATOM 798 C CA . THR A 1 106 ? 71.662 125.671 8.862 1.00 16.13 106 THR A CA 1
ATOM 799 C C . THR A 1 106 ? 71.126 124.319 9.307 1.00 15.57 106 THR A C 1
ATOM 800 O O . THR A 1 106 ? 70.093 123.884 8.794 1.00 15.76 106 THR A O 1
ATOM 804 N N . ASN A 1 107 ? 71.765 123.645 10.256 1.00 16.15 107 ASN A N 1
ATOM 805 C CA . ASN A 1 107 ? 71.337 122.294 10.586 1.00 16.45 107 ASN A CA 1
ATOM 806 C C . ASN A 1 107 ? 71.953 121.907 11.923 1.00 16.19 107 ASN A C 1
ATOM 807 O O . ASN A 1 107 ? 72.924 122.536 12.368 1.00 16.25 107 ASN A O 1
ATOM 812 N N . PRO A 1 108 ? 71.411 120.881 12.583 1.00 15.90 108 PRO A N 1
ATOM 813 C CA . PRO A 1 108 ? 71.849 120.582 13.953 1.00 15.73 108 PRO A CA 1
ATOM 814 C C . PRO A 1 108 ? 73.246 119.992 14.040 1.00 16.13 108 PRO A C 1
ATOM 815 O O . PRO A 1 108 ? 73.890 120.153 15.081 1.00 16.60 108 PRO A O 1
ATOM 819 N N . ARG A 1 109 ? 73.728 119.280 13.019 1.00 16.55 109 ARG A N 1
ATOM 820 C CA . ARG A 1 109 ? 75.090 118.764 13.106 1.00 16.67 109 ARG A CA 1
ATOM 821 C C . ARG A 1 109 ? 76.104 119.903 13.082 1.00 15.29 109 ARG A C 1
ATOM 822 O O . ARG A 1 109 ? 77.053 119.918 13.870 1.00 16.08 109 ARG A O 1
ATOM 830 N N . ASP A 1 110 ? 75.896 120.892 12.220 1.00 15.77 110 ASP A N 1
ATOM 831 C CA . ASP A 1 110 ? 76.787 122.043 12.219 1.00 15.20 110 ASP A CA 1
ATOM 832 C C . ASP A 1 110 ? 76.643 122.851 13.504 1.00 14.92 110 ASP A C 1
ATOM 833 O O . ASP A 1 110 ? 77.634 123.374 14.023 1.00 15.33 110 ASP A O 1
ATOM 838 N N . ALA A 1 111 ? 75.426 122.940 14.052 1.00 15.29 111 ALA A N 1
ATOM 839 C CA . ALA A 1 111 ? 75.283 123.571 15.361 1.00 15.43 111 ALA A CA 1
ATOM 840 C C . ALA A 1 111 ? 76.150 122.870 16.403 1.00 14.88 111 ALA A C 1
ATOM 841 O O . ALA A 1 111 ? 76.878 123.525 17.153 1.00 14.98 111 ALA A O 1
ATOM 843 N N . VAL A 1 112 ? 76.105 121.536 16.443 1.00 14.92 112 VAL A N 1
ATOM 844 C CA . VAL A 1 112 ? 76.964 120.775 17.351 1.00 15.74 112 VAL A CA 1
ATOM 845 C C . VAL A 1 112 ? 78.430 121.133 17.137 1.00 14.43 112 VAL A C 1
ATOM 846 O O . VAL A 1 112 ? 79.188 121.365 18.095 1.00 15.49 112 VAL A O 1
ATOM 850 N N . LEU A 1 113 ? 78.864 121.118 15.880 1.00 15.91 113 LEU A N 1
ATOM 851 C CA . LEU A 1 113 ? 80.283 121.274 15.569 1.00 15.75 113 LEU A CA 1
ATOM 852 C C . LEU A 1 113 ? 80.804 122.633 16.037 1.00 16.06 113 LEU A C 1
ATOM 853 O O . LEU A 1 113 ? 81.836 122.714 16.723 1.00 16.44 113 LEU A O 1
ATOM 858 N N . TRP A 1 114 ? 80.108 123.718 15.675 1.00 14.88 114 TRP A N 1
ATOM 859 C CA . TRP A 1 114 ? 80.616 125.039 16.033 1.00 14.39 114 TRP A CA 1
ATOM 860 C C . TRP A 1 114 ? 80.357 125.369 17.489 1.00 15.63 114 TRP A C 1
ATOM 861 O O . TRP A 1 114 ? 81.102 126.158 18.064 1.00 15.99 114 TRP A O 1
ATOM 872 N N . ASP A 1 115 ? 79.355 124.746 18.107 1.00 14.56 115 ASP A N 1
ATOM 873 C CA . ASP A 1 115 ? 79.193 124.896 19.550 1.00 14.99 115 ASP A CA 1
ATOM 874 C C . ASP A 1 115 ? 80.317 124.178 20.301 1.00 15.29 115 ASP A C 1
ATOM 875 O O . ASP A 1 115 ? 80.818 124.682 21.323 1.00 15.63 115 ASP A O 1
ATOM 880 N N . LYS A 1 116 ? 80.728 123.006 19.807 1.00 15.55 116 LYS A N 1
ATOM 881 C CA . LYS A 1 116 ? 81.835 122.272 20.426 1.00 14.99 116 LYS A CA 1
ATOM 882 C C . LYS A 1 116 ? 83.137 123.051 20.282 1.00 15.08 116 LYS A C 1
ATOM 883 O O . LYS A 1 116 ? 83.941 123.129 21.228 1.00 16.35 116 LYS A O 1
ATOM 889 N N . ALA A 1 117 ? 83.334 123.697 19.127 1.00 16.48 117 ALA A N 1
ATOM 890 C CA . ALA A 1 117 ? 84.493 124.565 18.957 1.00 16.10 117 ALA A CA 1
ATOM 891 C C . ALA A 1 117 ? 84.486 125.670 20.011 1.00 15.35 117 ALA A C 1
ATOM 892 O O . ALA A 1 117 ? 85.547 126.076 20.488 1.00 16.97 117 ALA A O 1
ATOM 894 N N . GLY A 1 118 ? 83.295 126.178 20.375 1.00 15.60 118 GLY A N 1
ATOM 895 C CA . GLY A 1 118 ? 83.196 127.183 21.426 1.00 16.11 118 GLY A CA 1
ATOM 896 C C . GLY A 1 118 ? 83.742 126.718 22.770 1.00 15.22 118 GLY A C 1
ATOM 897 O O . GLY A 1 118 ? 84.380 127.493 23.497 1.00 16.34 118 GLY A O 1
ATOM 898 N N . GLU A 1 119 ? 83.517 125.439 23.121 1.00 15.28 119 GLU A N 1
ATOM 899 C CA . GLU A 1 119 ? 84.088 124.931 24.367 1.00 16.49 119 GLU A CA 1
ATOM 900 C C . GLU A 1 119 ? 85.607 124.950 24.294 1.00 16.49 119 GLU A C 1
ATOM 901 O O . GLU A 1 119 ? 86.286 125.248 25.287 1.00 17.17 119 GLU A O 1
ATOM 907 N N . ARG A 1 120 ? 86.158 124.595 23.128 1.00 15.90 120 ARG A N 1
ATOM 908 C CA . ARG A 1 120 ? 87.614 124.600 22.964 1.00 17.37 120 ARG A CA 1
ATOM 909 C C . ARG A 1 120 ? 88.164 126.017 23.026 1.00 16.87 120 ARG A C 1
ATOM 910 O O . ARG A 1 120 ? 89.241 126.252 23.596 1.00 18.07 120 ARG A O 1
ATOM 918 N N . ILE A 1 121 ? 87.443 126.964 22.419 1.00 16.84 121 ILE A N 1
ATOM 919 C CA . ILE A 1 121 ? 87.827 128.369 22.464 1.00 17.43 121 ILE A CA 1
ATOM 920 C C . ILE A 1 121 ? 87.804 128.879 23.902 1.00 16.06 121 ILE A C 1
ATOM 921 O O . ILE A 1 121 ? 88.738 129.556 24.337 1.00 18.21 121 ILE A O 1
ATOM 926 N N . MET A 1 122 ? 86.756 128.547 24.663 1.00 16.73 122 MET A N 1
ATOM 927 C CA . MET A 1 122 ? 86.711 128.947 26.069 1.00 17.83 122 MET A CA 1
ATOM 928 C C . MET A 1 122 ? 87.892 128.369 26.852 1.00 18.97 122 MET A C 1
ATOM 929 O O . MET A 1 122 ? 88.519 129.071 27.666 1.00 19.17 122 MET A O 1
ATOM 934 N N . ALA A 1 123 ? 88.178 127.071 26.666 1.00 17.92 123 ALA A N 1
ATOM 935 C CA . ALA A 1 123 ? 89.302 126.469 27.381 1.00 18.44 123 ALA A CA 1
ATOM 936 C C . ALA A 1 123 ? 90.606 127.172 27.028 1.00 19.20 123 ALA A C 1
ATOM 937 O O . ALA A 1 123 ? 91.426 127.465 27.909 1.00 20.83 123 ALA A O 1
ATOM 939 N N . GLU A 1 124 ? 90.819 127.458 25.738 1.00 18.87 124 GLU A N 1
ATOM 940 C CA . GLU A 1 124 ? 92.043 128.119 25.318 1.00 21.46 124 GLU A CA 1
ATOM 941 C C . GLU A 1 124 ? 92.104 129.546 25.840 1.00 20.77 124 GLU A C 1
ATOM 942 O O . GLU A 1 124 ? 93.174 130.021 26.245 1.00 22.84 124 GLU A O 1
ATOM 948 N N . ALA A 1 125 ? 90.973 130.252 25.831 1.00 21.23 125 ALA A N 1
ATOM 949 C CA . ALA A 1 125 ? 90.944 131.614 26.349 1.00 21.44 125 ALA A CA 1
ATOM 950 C C . ALA A 1 125 ? 91.325 131.646 27.827 1.00 21.67 125 ALA A C 1
ATOM 951 O O . ALA A 1 125 ? 92.093 132.516 28.258 1.00 23.73 125 ALA A O 1
ATOM 953 N N . ALA A 1 126 ? 90.797 130.707 28.626 1.00 21.85 126 ALA A N 1
ATOM 954 C CA . ALA A 1 126 ? 91.163 130.647 30.043 1.00 24.59 126 ALA A CA 1
ATOM 955 C C . ALA A 1 126 ? 92.651 130.337 30.236 1.00 26.05 126 ALA A C 1
ATOM 956 O O . ALA A 1 126 ? 93.303 130.900 31.127 1.00 30.22 126 ALA A O 1
ATOM 958 N N . ARG A 1 127 ? 93.204 129.431 29.428 1.00 26.49 127 ARG A N 1
ATOM 959 C CA A ARG A 1 127 ? 94.640 129.163 29.504 0.50 27.51 127 ARG A CA 1
ATOM 960 C CA B ARG A 1 127 ? 94.639 129.160 29.495 0.5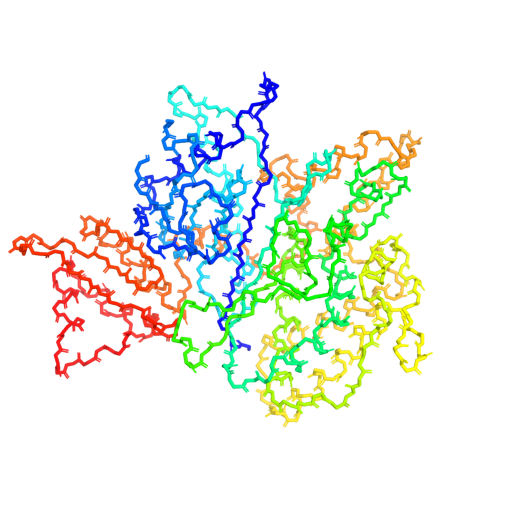0 28.44 127 ARG A CA 1
ATOM 961 C C . ARG A 1 127 ? 95.451 130.408 29.159 1.00 28.10 127 ARG A C 1
ATOM 962 O O . ARG A 1 127 ? 96.425 130.738 29.853 1.00 32.29 127 ARG A O 1
ATOM 977 N N . ARG A 1 128 ? 95.058 131.124 28.098 1.00 28.81 128 ARG A N 1
ATOM 978 C CA A ARG A 1 128 ? 95.778 132.330 27.697 0.38 29.41 128 ARG A CA 1
ATOM 979 C CA B ARG A 1 128 ? 95.783 132.327 27.701 0.62 29.85 128 ARG A CA 1
ATOM 980 C C . ARG A 1 128 ? 95.667 133.429 28.746 1.00 30.88 128 ARG A C 1
ATOM 981 O O . ARG A 1 128 ? 96.617 134.199 28.939 1.00 33.31 128 ARG A O 1
ATOM 996 N N . ALA A 1 129 ? 94.523 133.525 29.424 1.00 31.33 129 ALA A N 1
ATOM 997 C CA . ALA A 1 129 ? 94.343 134.568 30.431 1.00 31.89 129 ALA A CA 1
ATOM 998 C C . ALA A 1 129 ? 95.353 134.423 31.557 1.00 38.86 129 ALA A C 1
ATOM 999 O O . ALA A 1 129 ? 95.863 135.425 32.083 1.00 42.48 129 ALA A O 1
ATOM 1001 N N . ALA A 1 130 ? 95.666 133.180 31.926 1.00 41.06 130 ALA A N 1
ATOM 1002 C CA . ALA A 1 130 ? 96.630 132.933 32.987 1.00 46.72 130 ALA A CA 1
ATOM 1003 C C . ALA A 1 130 ? 98.037 133.345 32.573 1.00 50.13 130 ALA A C 1
ATOM 1004 O O . ALA A 1 130 ? 98.845 133.719 33.426 1.00 50.65 130 ALA A O 1
ATOM 1006 N N . ASP A 1 131 ? 98.345 133.301 31.274 1.00 55.83 131 ASP A N 1
ATOM 1007 C CA . ASP A 1 131 ? 99.702 133.576 30.814 1.00 61.79 131 ASP A CA 1
ATOM 1008 C C . ASP A 1 131 ? 100.005 135.061 30.672 1.00 64.54 131 ASP A C 1
ATOM 1009 O O . ASP A 1 131 ? 101.183 135.432 30.637 1.00 64.54 131 ASP A O 1
ATOM 1014 N N . LEU A 1 132 ? 98.988 135.913 30.589 1.00 66.44 132 LEU A N 1
ATOM 1015 C CA . LEU A 1 132 ? 99.232 137.343 30.500 1.00 68.71 132 LEU A CA 1
ATOM 1016 C C . LEU A 1 132 ? 99.719 137.875 31.850 1.00 69.64 132 LEU A C 1
ATOM 1017 O O . LEU A 1 132 ? 99.333 137.363 32.903 1.00 68.54 132 LEU A O 1
ATOM 1022 N N . PRO A 1 133 ? 100.584 138.890 31.849 1.00 74.17 133 PRO A N 1
ATOM 1023 C CA . PRO A 1 133 ? 101.032 139.463 33.125 1.00 75.56 133 PRO A CA 1
ATOM 1024 C C . PRO A 1 133 ? 99.854 140.011 33.921 1.00 76.73 133 PRO A C 1
ATOM 1025 O O . PRO A 1 133 ? 98.948 140.641 33.371 1.00 77.67 133 PRO A O 1
ATOM 1029 N N . MET A 1 134 ? 99.864 139.737 35.228 1.00 76.26 134 MET A N 1
ATOM 1030 C CA . MET A 1 134 ? 98.775 140.089 36.142 1.00 76.21 134 MET A CA 1
ATOM 1031 C C . MET A 1 134 ? 97.478 139.338 35.833 1.00 70.59 134 MET A C 1
ATOM 1032 O O . MET A 1 134 ? 96.404 139.716 36.315 1.00 69.65 134 MET A O 1
ATOM 1037 N N . GLY A 1 135 ? 97.562 138.268 35.038 1.00 64.54 135 GLY A N 1
ATOM 1038 C CA . GLY A 1 135 ? 96.381 137.507 34.693 1.00 59.47 135 GLY A CA 1
ATOM 1039 C C . GLY A 1 135 ? 95.995 136.498 35.762 1.00 57.84 135 GLY A C 1
ATOM 1040 O O . GLY A 1 135 ? 96.812 136.029 36.553 1.00 59.47 135 GLY A O 1
ATOM 1041 N N . TRP A 1 136 ? 94.713 136.160 35.776 1.00 52.74 136 TRP A N 1
ATOM 1042 C CA . TRP A 1 136 ? 94.137 135.255 36.759 1.00 49.39 136 TRP A CA 1
ATOM 1043 C C . TRP A 1 136 ? 94.074 133.834 36.214 1.00 45.13 136 TRP A C 1
ATOM 1044 O O . TRP A 1 136 ? 94.041 133.607 35.002 1.00 44.88 136 TRP A O 1
ATOM 1055 N N . THR A 1 137 ? 94.051 132.873 37.134 1.00 41.12 137 THR A N 1
ATOM 1056 C CA . THR A 1 137 ? 93.774 131.479 36.802 1.00 38.07 137 THR A CA 1
ATOM 1057 C C . THR A 1 137 ? 92.275 131.234 36.927 1.00 35.08 137 THR A C 1
ATOM 1058 O O . THR A 1 137 ? 91.705 131.384 38.013 1.00 38.80 137 THR A O 1
ATOM 1062 N N . ILE A 1 138 ? 91.636 130.855 35.821 1.00 31.20 138 ILE A N 1
ATOM 1063 C CA . ILE A 1 138 ? 90.182 130.897 35.716 1.00 27.99 138 ILE A CA 1
ATOM 1064 C C . ILE A 1 138 ? 89.649 129.541 35.265 1.00 25.86 138 ILE A C 1
ATOM 1065 O O . ILE A 1 138 ? 90.108 128.999 34.252 1.00 29.17 138 ILE A O 1
ATOM 1070 N N . GLN A 1 139 ? 88.646 129.020 35.986 1.00 23.95 139 GLN A N 1
ATOM 1071 C CA A GLN A 1 139 ? 87.966 127.794 35.597 0.38 22.61 139 GLN A CA 1
ATOM 1072 C CA B GLN A 1 139 ? 87.956 127.787 35.626 0.62 24.10 139 GLN A CA 1
ATOM 1073 C C . GLN A 1 139 ? 86.619 128.111 34.963 1.00 22.25 139 GLN A C 1
ATOM 1074 O O . GLN A 1 139 ? 85.919 129.040 35.382 1.00 23.50 139 GLN A O 1
ATOM 1085 N N . LEU A 1 140 ? 86.259 127.335 33.937 1.00 19.51 140 LEU A N 1
ATOM 1086 C CA . LEU A 1 140 ? 85.023 127.559 33.195 1.00 17.62 140 LEU A CA 1
ATOM 1087 C C . LEU A 1 140 ? 84.248 126.257 33.099 1.00 17.63 140 LEU A C 1
ATOM 1088 O O . LEU A 1 140 ? 84.844 125.185 32.960 1.00 18.59 140 LEU A O 1
ATOM 1093 N N . TYR A 1 141 ? 82.920 126.360 33.194 1.00 17.34 141 TYR A N 1
ATOM 1094 C CA . TYR A 1 141 ? 82.031 125.206 33.230 1.00 16.90 141 TYR A CA 1
ATOM 1095 C C . TYR A 1 141 ? 80.877 125.419 32.269 1.00 16.32 141 TYR A C 1
ATOM 1096 O O . TYR A 1 141 ? 80.186 126.446 32.331 1.00 18.22 141 TYR A O 1
ATOM 1105 N N . LYS A 1 142 ? 80.644 124.440 31.405 1.00 16.33 142 LYS A N 1
ATOM 1106 C CA . LYS A 1 142 ? 79.553 124.540 30.438 1.00 16.24 142 LYS A CA 1
ATOM 1107 C C . LYS A 1 142 ? 78.262 123.968 31.031 1.00 15.05 142 LYS A C 1
ATOM 1108 O O . LYS A 1 142 ? 77.738 122.950 30.583 1.00 16.94 142 LYS A O 1
ATOM 1114 N N . ASN A 1 143 ? 77.772 124.606 32.089 1.00 17.95 143 ASN A N 1
ATOM 1115 C CA . ASN A 1 143 ? 76.571 124.134 32.787 1.00 17.55 143 ASN A CA 1
ATOM 1116 C C . ASN A 1 143 ? 75.620 125.316 32.961 1.00 17.40 143 ASN A C 1
ATOM 1117 O O . ASN A 1 143 ? 75.722 126.337 32.279 1.00 18.02 143 ASN A O 1
ATOM 1122 N N . ASN A 1 144 ? 74.676 125.214 33.911 1.00 17.35 144 ASN A N 1
ATOM 1123 C CA . ASN A 1 144 ? 73.674 126.257 34.043 1.00 16.22 144 ASN A CA 1
ATOM 1124 C C . ASN A 1 144 ? 73.410 126.684 35.473 1.00 17.21 144 ASN A C 1
ATOM 1125 O O . ASN A 1 144 ? 72.492 127.480 35.694 1.00 19.24 144 ASN A O 1
ATOM 1130 N N . THR A 1 145 ? 74.168 126.204 36.453 1.00 18.09 145 THR A N 1
ATOM 1131 C CA A THR A 1 145 ? 73.897 126.538 37.851 0.38 19.11 145 THR A CA 1
ATOM 1132 C CA B THR A 1 145 ? 73.914 126.657 37.804 0.62 20.64 145 THR A CA 1
ATOM 1133 C C . THR A 1 145 ? 75.202 126.704 38.608 1.00 24.82 145 THR A C 1
ATOM 1134 O O . THR A 1 145 ? 76.164 125.979 38.348 1.00 28.67 145 THR A O 1
ATOM 1141 N N . ASP A 1 146 ? 75.202 127.602 39.586 1.00 32.60 146 ASP A N 1
ATOM 1142 C CA . ASP A 1 146 ? 76.362 127.840 40.420 1.00 43.90 146 ASP A CA 1
ATOM 1143 C C . ASP A 1 146 ? 76.186 127.285 41.817 1.00 49.85 146 ASP A C 1
ATOM 1144 O O . ASP A 1 146 ? 77.070 127.486 42.659 1.00 50.21 146 ASP A O 1
ATOM 1149 N N . ASN A 1 147 ? 75.058 126.626 42.094 1.00 53.81 147 ASN A N 1
ATOM 1150 C CA . ASN A 1 147 ? 74.763 126.034 43.398 1.00 60.83 147 ASN A CA 1
ATOM 1151 C C . ASN A 1 147 ? 74.579 127.080 44.499 1.00 63.69 147 ASN A C 1
ATOM 1152 O O . ASN A 1 147 ? 74.624 126.756 45.691 1.00 62.59 147 ASN A O 1
ATOM 1157 N N . LYS A 1 148 ? 74.269 128.309 44.159 1.00 66.50 148 LYS A N 1
ATOM 1158 C CA . LYS A 1 148 ? 74.009 129.340 45.117 1.00 69.75 148 LYS A CA 1
ATOM 1159 C C . LYS A 1 148 ? 72.710 129.970 44.780 1.00 61.90 148 LYS A C 1
ATOM 1160 O O . LYS A 1 148 ? 72.540 131.124 45.064 1.00 60.15 148 LYS A O 1
ATOM 1166 N N . GLY A 1 149 ? 71.817 129.230 44.101 1.00 54.06 149 GLY A N 1
ATOM 1167 C CA . GLY A 1 149 ? 70.542 129.747 43.675 1.00 49.27 149 GLY A CA 1
ATOM 1168 C C . GLY A 1 149 ? 70.580 130.507 42.372 1.00 44.58 149 GLY A C 1
ATOM 1169 O O . GLY A 1 149 ? 69.566 131.098 41.993 1.00 44.15 149 GLY A O 1
ATOM 1170 N N . ALA A 1 150 ? 71.713 130.511 41.712 1.00 40.24 150 ALA A N 1
ATOM 1171 C CA . ALA A 1 150 ? 71.902 131.216 40.448 1.00 37.41 150 ALA A CA 1
ATOM 1172 C C . ALA A 1 150 ? 71.815 130.297 39.222 1.00 29.45 150 ALA A C 1
ATOM 1173 O O . ALA A 1 150 ? 72.216 129.208 39.253 1.00 26.65 150 ALA A O 1
ATOM 1175 N N . SER A 1 151 ? 71.285 130.857 38.166 1.00 26.25 151 SER A N 1
ATOM 1176 C CA . SER A 1 151 ? 71.106 130.140 36.927 1.00 22.88 151 SER A CA 1
ATOM 1177 C C . SER A 1 151 ? 71.596 130.960 35.717 1.00 22.72 151 SER A C 1
ATOM 1178 O O . SER A 1 151 ? 71.642 132.125 35.773 1.00 27.27 151 SER A O 1
ATOM 1181 N N A TYR A 1 152 ? 72.185 130.285 34.770 0.60 21.39 152 TYR A N 1
ATOM 1182 N N B TYR A 1 152 ? 72.201 130.264 34.762 0.4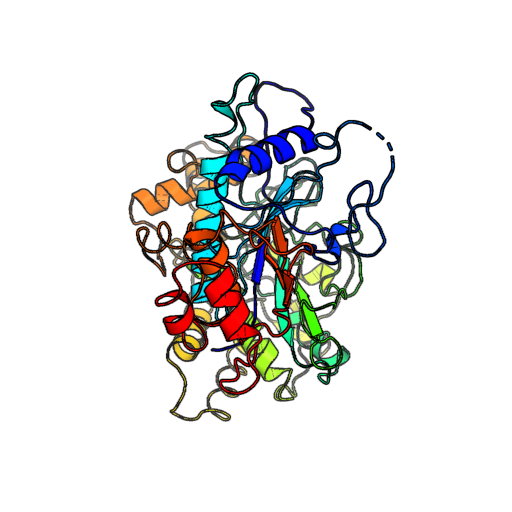0 21.16 152 TYR A N 1
ATOM 1183 C CA A TYR A 1 152 ? 72.609 130.991 33.593 0.60 22.28 152 TYR A CA 1
ATOM 1184 C CA B TYR A 1 152 ? 72.732 130.864 33.535 0.40 19.99 152 TYR A CA 1
ATOM 1185 C C A TYR A 1 152 ? 72.136 130.231 32.362 0.60 19.65 152 TYR A C 1
ATOM 1186 C C B TYR A 1 152 ? 71.991 130.256 32.390 0.40 19.56 152 TYR A C 1
ATOM 1187 O O A TYR A 1 152 ? 71.748 129.117 32.448 0.60 19.53 152 TYR A O 1
ATOM 1188 O O B TYR A 1 152 ? 71.732 129.092 32.423 0.40 19.17 152 TYR A O 1
ATOM 1205 N N . GLY A 1 153 ? 72.032 130.938 31.257 1.00 19.44 153 GLY A N 1
ATOM 1206 C CA . GLY A 1 153 ? 71.415 130.385 30.085 1.00 20.33 153 GLY A CA 1
ATOM 1207 C C . GLY A 1 153 ? 72.147 129.847 28.888 1.00 18.26 153 GLY A C 1
ATOM 1208 O O . GLY A 1 153 ? 73.180 130.291 28.564 1.00 19.44 153 GLY A O 1
ATOM 1209 N N . CYS A 1 154 ? 71.576 128.782 28.373 1.00 17.19 154 CYS A N 1
ATOM 1210 C CA . CYS A 1 154 ? 72.008 128.281 27.074 1.00 17.07 154 CYS A CA 1
ATOM 1211 C C . CYS A 1 154 ? 70.870 128.561 26.096 1.00 16.57 154 CYS A C 1
ATOM 1212 O O . CYS A 1 154 ? 69.820 127.909 26.154 1.00 20.57 154 CYS A O 1
ATOM 1215 N N . HIS A 1 155 ? 71.058 129.565 25.254 1.00 15.59 155 HIS A N 1
ATOM 1216 C CA . HIS A 1 155 ? 70.008 130.078 24.382 1.00 15.55 155 HIS A CA 1
ATOM 1217 C C . HIS A 1 155 ? 70.082 129.395 23.026 1.00 15.28 155 HIS A C 1
ATOM 1218 O O . HIS A 1 155 ? 71.172 129.211 22.478 1.00 17.31 155 HIS A O 1
ATOM 1225 N N . GLU A 1 156 ? 68.920 129.061 22.470 1.00 15.09 156 GLU A N 1
ATOM 1226 C CA . GLU A 1 156 ? 68.835 128.583 21.096 1.00 15.43 156 GLU A CA 1
ATOM 1227 C C . GLU A 1 156 ? 68.093 129.631 20.291 1.00 15.17 156 GLU A C 1
ATOM 1228 O O . GLU A 1 156 ? 67.125 130.213 20.781 1.00 19.22 156 GLU A O 1
ATOM 1234 N N . ASN A 1 157 ? 68.535 129.872 19.061 1.00 14.34 157 ASN A N 1
ATOM 1235 C CA . ASN A 1 157 ? 67.771 130.723 18.163 1.00 14.92 157 ASN A CA 1
ATOM 1236 C C . ASN A 1 157 ? 67.436 129.971 16.876 1.00 15.41 157 ASN A C 1
ATOM 1237 O O . ASN A 1 157 ? 68.265 129.210 16.351 1.00 15.81 157 ASN A O 1
ATOM 1242 N N . TYR A 1 158 ? 66.221 130.174 16.384 1.00 14.63 158 TYR A N 1
ATOM 1243 C CA . TYR A 1 158 ? 65.753 129.549 15.149 1.00 14.54 158 TYR A CA 1
ATOM 1244 C C . TYR A 1 158 ? 65.061 130.615 14.319 1.00 13.91 158 TYR A C 1
ATOM 1245 O O . TYR A 1 158 ? 64.154 131.305 14.811 1.00 15.69 158 TYR A O 1
ATOM 1254 N N . LEU A 1 159 ? 65.442 130.709 13.050 1.00 14.34 159 LEU A N 1
ATOM 1255 C CA . LEU A 1 159 ? 64.822 131.685 12.151 1.00 15.36 159 LEU A CA 1
ATOM 1256 C C . LEU A 1 159 ? 63.522 131.100 11.607 1.00 15.64 159 LEU A C 1
ATOM 1257 O O . LEU A 1 159 ? 63.511 129.988 11.076 1.00 18.36 159 LEU A O 1
ATOM 1262 N N . MET A 1 160 ? 62.433 131.853 11.722 1.00 16.66 160 MET A N 1
ATOM 1263 C CA . MET A 1 160 ? 61.103 131.397 11.324 1.00 16.38 160 MET A CA 1
ATOM 1264 C C . MET A 1 160 ? 60.451 132.438 10.416 1.00 16.51 160 MET A C 1
ATOM 1265 O O . MET A 1 160 ? 60.878 133.594 10.346 1.00 17.92 160 MET A O 1
ATOM 1270 N N . ASN A 1 161 ? 59.385 132.026 9.741 1.00 18.44 161 ASN A N 1
ATOM 1271 C CA A ASN A 1 161 ? 58.589 132.965 8.960 0.61 19.24 161 ASN A CA 1
ATOM 1272 C CA B ASN A 1 161 ? 58.597 132.962 8.954 0.39 18.19 161 ASN A CA 1
ATOM 1273 C C . ASN A 1 161 ? 57.851 133.922 9.887 1.00 18.94 161 ASN A C 1
ATOM 1274 O O . ASN A 1 161 ? 57.208 133.495 10.846 1.00 20.25 161 ASN A O 1
ATOM 1283 N N . ARG A 1 162 ? 57.931 135.232 9.602 1.00 18.56 162 ARG A N 1
ATOM 1284 C CA . ARG A 1 162 ? 57.167 136.204 10.385 1.00 19.10 162 ARG A CA 1
ATOM 1285 C C . ARG A 1 162 ? 55.651 135.973 10.275 1.00 19.36 162 ARG A C 1
ATOM 1286 O O . ARG A 1 162 ? 54.894 136.343 11.194 1.00 22.29 162 ARG A O 1
ATOM 1294 N N . SER A 1 163 ? 55.183 135.344 9.192 1.00 20.77 163 SER A N 1
ATOM 1295 C CA . SER A 1 163 ? 53.746 135.154 9.022 1.00 22.08 163 SER A CA 1
ATOM 1296 C C . SER A 1 163 ? 53.178 134.010 9.859 1.00 21.93 163 SER A C 1
ATOM 1297 O O . SER A 1 163 ? 51.949 133.893 9.948 1.00 25.13 163 SER A O 1
ATOM 1300 N N . THR A 1 164 ? 54.012 133.160 10.462 1.00 20.86 164 THR A N 1
ATOM 1301 C CA . THR A 1 164 ? 53.473 132.059 11.266 1.00 21.62 164 THR A CA 1
ATOM 1302 C C . THR A 1 164 ? 52.801 132.629 12.511 1.00 22.49 164 THR A C 1
ATOM 1303 O O . THR A 1 164 ? 53.417 133.432 13.219 1.00 24.73 164 THR A O 1
ATOM 1307 N N . PRO A 1 165 ? 51.551 132.256 12.810 1.00 22.65 165 PRO A N 1
ATOM 1308 C CA . PRO A 1 165 ? 50.873 132.843 13.978 1.00 22.28 165 PRO A CA 1
ATOM 1309 C C . PRO A 1 165 ? 51.576 132.474 15.279 1.00 21.75 165 PRO A C 1
ATOM 1310 O O . PRO A 1 165 ? 51.798 131.297 15.574 1.00 22.52 165 PRO A O 1
ATOM 1314 N N . PHE A 1 166 ? 51.888 133.489 16.082 1.00 22.51 166 PHE A N 1
ATOM 1315 C CA . PHE A 1 166 ? 52.619 133.241 17.321 1.00 21.82 166 PHE A CA 1
ATOM 1316 C C . PHE A 1 166 ? 51.815 132.382 18.292 1.00 20.56 166 PHE A C 1
ATOM 1317 O O . PHE A 1 166 ? 52.394 131.590 19.049 1.00 20.97 166 PHE A O 1
ATOM 1325 N N . ALA A 1 167 ? 50.485 132.515 18.289 1.00 21.73 167 ALA A N 1
ATOM 1326 C CA . ALA A 1 167 ? 49.677 131.691 19.181 1.00 21.42 167 ALA A CA 1
ATOM 1327 C C . ALA A 1 167 ? 49.832 130.204 18.877 1.00 20.64 167 ALA A C 1
ATOM 1328 O O . ALA A 1 167 ? 49.778 129.377 19.795 1.00 21.63 167 ALA A O 1
ATOM 1330 N N . ASP A 1 168 ? 50.027 129.844 17.610 1.00 20.92 168 ASP A N 1
ATOM 1331 C CA . ASP A 1 168 ? 50.263 128.445 17.268 1.00 21.07 168 ASP A CA 1
ATOM 1332 C C . ASP A 1 168 ? 51.664 128.013 17.672 1.00 19.97 168 ASP A C 1
ATOM 1333 O O . ASP A 1 168 ? 51.876 126.867 18.083 1.00 20.59 168 ASP A O 1
ATOM 1338 N N . ILE A 1 169 ? 52.643 128.901 17.525 1.00 20.24 169 ILE A N 1
ATOM 1339 C CA . ILE A 1 169 ? 53.984 128.607 18.015 1.00 20.22 169 ILE A CA 1
ATOM 1340 C C . ILE A 1 169 ? 53.930 128.278 19.499 1.00 18.55 169 ILE A C 1
ATOM 1341 O O . ILE A 1 169 ? 54.458 127.252 19.945 1.00 20.31 169 ILE A O 1
ATOM 1346 N N . VAL A 1 170 ? 53.252 129.125 20.280 1.00 18.78 170 VAL A N 1
ATOM 1347 C CA . VAL A 1 170 ? 53.189 128.926 21.727 1.00 19.53 170 VAL A CA 1
ATOM 1348 C C . VAL A 1 170 ? 52.481 127.615 22.051 1.00 18.99 170 VAL A C 1
ATOM 1349 O O . VAL A 1 170 ? 52.965 126.803 22.841 1.00 19.25 170 VAL A O 1
ATOM 1353 N N . ARG A 1 171 ? 51.298 127.402 21.471 1.00 18.66 171 ARG A N 1
ATOM 1354 C CA A ARG A 1 171 ? 50.492 126.268 21.907 0.40 19.41 171 ARG A CA 1
ATOM 1355 C CA B ARG A 1 171 ? 50.481 126.268 21.893 0.60 20.53 171 ARG A CA 1
ATOM 1356 C C . ARG A 1 171 ? 51.127 124.928 21.541 1.00 18.57 171 ARG A C 1
ATOM 1357 O O . ARG A 1 171 ? 51.000 123.957 22.299 1.00 20.31 171 ARG A O 1
ATOM 1372 N N . HIS A 1 172 ? 51.841 124.848 20.423 1.00 18.11 172 HIS A N 1
ATOM 1373 C CA . HIS A 1 172 ? 52.464 123.581 20.082 1.00 18.18 172 HIS A CA 1
ATOM 1374 C C . HIS A 1 172 ? 53.852 123.411 20.684 1.00 17.54 172 HIS A C 1
ATOM 1375 O O . HIS A 1 172 ? 54.283 122.270 20.875 1.00 20.05 172 HIS A O 1
ATOM 1382 N N . LEU A 1 173 ? 54.557 124.501 21.000 1.00 16.20 173 LEU A N 1
ATOM 1383 C CA . LEU A 1 173 ? 55.884 124.362 21.585 1.00 17.83 173 LEU A CA 1
ATOM 1384 C C . LEU A 1 173 ? 55.859 124.101 23.080 1.00 16.10 173 LEU A C 1
ATOM 1385 O O . LEU A 1 173 ? 56.744 123.405 23.556 1.00 17.87 173 LEU A O 1
ATOM 1390 N N . ILE A 1 174 ? 54.909 124.655 23.861 1.00 16.82 174 ILE A N 1
ATOM 1391 C CA . ILE A 1 174 ? 54.984 124.448 25.310 1.00 16.71 174 ILE A CA 1
ATOM 1392 C C . ILE A 1 174 ? 55.041 122.968 25.683 1.00 16.38 174 ILE A C 1
ATOM 1393 O O . ILE A 1 174 ? 55.930 122.586 26.458 1.00 16.46 174 ILE A O 1
ATOM 1398 N N . PRO A 1 175 ? 54.154 122.096 25.186 1.00 15.91 175 PRO A N 1
ATOM 1399 C CA . PRO A 1 175 ? 54.202 120.699 25.655 1.00 16.37 175 PRO A CA 1
ATOM 1400 C C . PRO A 1 175 ? 55.469 120.001 25.212 1.00 16.00 175 PRO A C 1
ATOM 1401 O O . PRO A 1 175 ? 55.998 119.154 25.955 1.00 16.80 175 PRO A O 1
ATOM 1405 N N . PHE A 1 176 ? 55.994 120.377 24.038 1.00 15.79 176 PHE A N 1
ATOM 1406 C CA . PHE A 1 176 ? 57.257 119.844 23.550 1.00 16.53 176 PHE A CA 1
ATOM 1407 C C . PHE A 1 176 ? 58.416 120.281 24.453 1.00 15.66 176 PHE A C 1
ATOM 1408 O O . PHE A 1 176 ? 59.256 119.457 24.844 1.00 15.57 176 PHE A O 1
ATOM 1416 N N . PHE A 1 177 ? 58.459 121.563 24.825 1.00 15.87 177 PHE A N 1
ATOM 1417 C CA . PHE A 1 177 ? 59.547 122.052 25.673 1.00 15.45 177 PHE A CA 1
ATOM 1418 C C . PHE A 1 177 ? 59.468 121.504 27.091 1.00 15.83 177 PHE A C 1
ATOM 1419 O O . PHE A 1 177 ? 60.514 121.269 27.699 1.00 19.48 177 PHE A O 1
ATOM 1427 N N . VAL A 1 178 ? 58.264 121.248 27.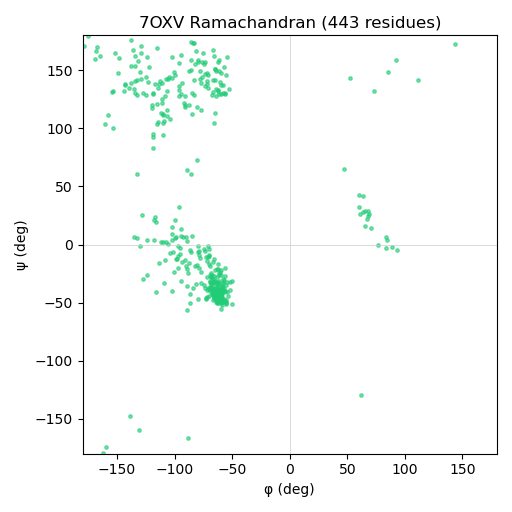619 1.00 16.81 178 VAL A N 1
ATOM 1428 C CA A VAL A 1 178 ? 58.109 120.688 28.967 0.73 16.91 178 VAL A CA 1
ATOM 1429 C CA B VAL A 1 178 ? 58.225 120.734 28.978 0.27 17.30 178 VAL A CA 1
ATOM 1430 C C . VAL A 1 178 ? 58.724 119.300 29.036 1.00 15.78 178 VAL A C 1
ATOM 1431 O O . VAL A 1 178 ? 59.221 118.874 30.087 1.00 17.62 178 VAL A O 1
ATOM 1438 N N . THR A 1 179 ? 58.689 118.571 27.920 1.00 14.90 179 THR A N 1
ATOM 1439 C CA . THR A 1 179 ? 59.061 117.168 27.910 1.00 16.30 179 THR A CA 1
ATOM 1440 C C . THR A 1 179 ? 60.390 116.863 27.232 1.00 15.64 179 THR A C 1
ATOM 1441 O O . THR A 1 179 ? 60.909 115.754 27.419 1.00 16.44 179 THR A O 1
ATOM 1445 N N . ARG A 1 180 ? 60.968 117.808 26.473 1.00 16.16 180 ARG A N 1
ATOM 1446 C CA A ARG A 1 180 ? 62.211 117.588 25.730 0.52 17.61 180 ARG A CA 1
ATOM 1447 C CA B ARG A 1 180 ? 62.157 117.405 25.730 0.48 15.75 180 ARG A CA 1
ATOM 1448 C C . ARG A 1 180 ? 63.353 117.146 26.642 1.00 15.38 180 ARG A C 1
ATOM 1449 O O . ARG A 1 180 ? 64.272 116.435 26.215 1.00 15.95 180 ARG A O 1
ATOM 1464 N N . GLN A 1 181 ? 63.329 117.610 27.898 1.00 16.43 181 GLN A N 1
ATOM 1465 C CA . GLN A 1 181 ? 64.387 117.303 28.862 1.00 14.82 181 GLN A CA 1
ATOM 1466 C C . GLN A 1 181 ? 64.612 115.807 29.065 1.00 14.83 181 GLN A C 1
ATOM 1467 O O . GLN A 1 181 ? 65.667 115.434 29.582 1.00 15.88 181 GLN A O 1
ATOM 1473 N N . VAL A 1 182 ? 63.651 114.935 28.723 1.00 15.07 182 VAL A N 1
ATOM 1474 C CA . VAL A 1 182 ? 63.915 113.504 28.882 1.00 16.45 182 VAL A CA 1
ATOM 1475 C C . VAL A 1 182 ? 65.132 113.063 28.092 1.00 16.55 182 VAL A C 1
ATOM 1476 O O . VAL A 1 182 ? 65.805 112.106 28.484 1.00 16.81 182 VAL A O 1
ATOM 1480 N N . PHE A 1 183 ? 65.434 113.727 26.960 1.00 15.95 183 PHE A N 1
ATOM 1481 C CA . PHE A 1 183 ? 66.691 113.448 26.277 1.00 15.84 183 PHE A CA 1
ATOM 1482 C C . PHE A 1 183 ? 67.670 114.612 26.276 1.00 16.44 183 PHE A C 1
ATOM 1483 O O . PHE A 1 183 ? 68.845 114.390 26.007 1.00 20.29 183 PHE A O 1
ATOM 1491 N N A CYS A 1 184 ? 67.199 115.841 26.551 0.65 14.89 184 CYS A N 1
ATOM 1492 N N B CYS A 1 184 ? 67.277 115.835 26.571 0.35 17.36 184 CYS A N 1
ATOM 1493 C CA A CYS A 1 184 ? 68.048 117.033 26.533 0.65 15.90 184 CYS A CA 1
ATOM 1494 C CA B CYS A 1 184 ? 68.333 116.840 26.565 0.35 18.31 184 CYS A CA 1
ATOM 1495 C C A CYS A 1 184 ? 68.635 117.403 27.902 0.65 13.59 184 CYS A C 1
ATOM 1496 C C B CYS A 1 184 ? 68.603 117.466 27.924 0.35 16.65 184 CYS A C 1
ATOM 1497 O O A CYS A 1 184 ? 69.586 118.197 27.957 0.65 14.91 184 CYS A O 1
ATOM 1498 O O B CYS A 1 184 ? 69.321 118.471 28.000 0.35 16.25 184 CYS A O 1
ATOM 1503 N N . GLY A 1 185 ? 68.071 116.903 29.002 1.00 15.16 185 GLY A N 1
ATOM 1504 C CA . GLY A 1 185 ? 68.526 117.325 30.317 1.00 14.98 185 GLY A CA 1
ATOM 1505 C C . GLY A 1 185 ? 69.990 116.964 30.555 1.00 14.11 185 GLY A C 1
ATOM 1506 O O . GLY A 1 185 ? 70.471 115.905 30.150 1.00 15.05 185 GLY A O 1
ATOM 1507 N N . ALA A 1 186 ? 70.697 117.845 31.266 1.00 14.55 186 ALA A N 1
ATOM 1508 C CA . ALA A 1 186 ? 72.088 117.591 31.638 1.00 14.55 186 ALA A CA 1
ATOM 1509 C C . ALA A 1 186 ? 72.229 116.996 33.033 1.00 15.36 186 ALA A C 1
ATOM 1510 O O . ALA A 1 186 ? 73.340 116.571 33.392 1.00 16.73 186 ALA A O 1
ATOM 1512 N N . GLY A 1 187 ? 71.134 116.932 33.805 1.00 15.61 187 GLY A N 1
ATOM 1513 C CA . GLY A 1 187 ? 71.175 116.372 35.150 1.00 15.69 187 GLY A CA 1
ATOM 1514 C C . GLY A 1 187 ? 71.600 117.404 36.176 1.00 15.60 187 GLY A C 1
ATOM 1515 O O . GLY A 1 187 ? 72.398 118.303 35.911 1.00 16.91 187 GLY A O 1
ATOM 1516 N N . ARG A 1 188 ? 71.072 117.257 37.387 1.00 16.91 188 ARG A N 1
ATOM 1517 C CA . ARG A 1 188 ? 71.404 118.178 38.466 1.00 17.38 188 ARG A CA 1
ATOM 1518 C C . ARG A 1 188 ? 71.218 117.482 39.808 1.00 16.83 188 ARG A C 1
ATOM 1519 O O . ARG A 1 188 ? 70.203 116.823 40.023 1.00 18.60 188 ARG A O 1
ATOM 1527 N N . VAL A 1 189 ? 72.221 117.594 40.679 1.00 16.88 189 VAL A N 1
ATOM 1528 C CA . VAL A 1 189 ? 72.103 117.129 42.054 1.00 18.05 189 VAL A CA 1
ATOM 1529 C C . VAL A 1 189 ? 71.525 118.256 42.893 1.00 17.79 189 VAL A C 1
ATOM 1530 O O . VAL A 1 189 ? 72.129 119.332 42.991 1.00 21.87 189 VAL A O 1
ATOM 1534 N N . GLY A 1 190 ? 70.376 118.001 43.509 1.00 19.31 190 GLY A N 1
ATOM 1535 C CA . GLY A 1 190 ? 69.680 118.963 44.360 1.00 20.23 190 GLY A CA 1
ATOM 1536 C C . GLY A 1 190 ? 68.386 119.432 43.711 1.00 21.87 190 GLY A C 1
ATOM 1537 O O . GLY A 1 190 ? 68.314 119.631 42.487 1.00 20.25 190 GLY A O 1
ATOM 1538 N N . ILE A 1 191 ? 67.348 119.596 44.537 1.00 21.16 191 ILE A N 1
ATOM 1539 C CA . ILE A 1 191 ? 65.989 119.911 44.101 1.00 22.19 191 ILE A CA 1
ATOM 1540 C C . ILE A 1 191 ? 65.612 121.269 44.662 1.00 23.88 191 ILE A C 1
ATOM 1541 O O . ILE A 1 191 ? 65.884 121.563 45.835 1.00 26.23 191 ILE A O 1
ATOM 1546 N N . GLY A 1 192 ? 64.962 122.077 43.834 1.00 23.12 192 GLY A N 1
ATOM 1547 C CA . GLY A 1 192 ? 64.632 123.450 44.150 1.00 25.25 192 GLY A CA 1
ATOM 1548 C C . GLY A 1 192 ? 65.717 124.390 43.658 1.00 25.83 192 GLY A C 1
ATOM 1549 O O . GLY A 1 192 ? 66.859 124.001 43.432 1.00 24.97 192 GLY A O 1
ATOM 1550 N N . ALA A 1 193 ? 65.349 125.662 43.491 1.00 26.62 193 ALA A N 1
ATOM 1551 C CA . ALA A 1 193 ? 66.321 126.638 43.002 1.00 27.81 193 ALA A CA 1
ATOM 1552 C C . ALA A 1 193 ? 67.562 126.702 43.893 1.00 28.58 193 ALA A C 1
ATOM 1553 O O . ALA A 1 193 ? 68.686 126.851 43.395 1.00 29.65 193 ALA A O 1
ATOM 1555 N N . ASP A 1 194 ? 67.391 126.579 45.209 1.00 29.22 194 ASP A N 1
ATOM 1556 C CA . ASP A 1 194 ? 68.549 126.626 46.094 1.00 31.56 194 ASP A CA 1
ATOM 1557 C C . ASP A 1 194 ? 69.322 125.308 46.154 1.00 32.16 194 ASP A C 1
ATOM 1558 O O . ASP A 1 194 ? 70.384 125.261 46.788 1.00 32.75 194 ASP A O 1
ATOM 1563 N N . GLY A 1 195 ? 68.814 124.250 45.529 1.00 29.83 195 GLY A N 1
ATOM 1564 C CA . GLY A 1 195 ? 69.491 122.971 45.491 1.00 32.41 195 GLY A CA 1
ATOM 1565 C C . GLY A 1 195 ? 69.539 122.227 46.805 1.00 34.13 195 GLY A C 1
ATOM 1566 O O . GLY A 1 195 ? 70.298 121.258 46.918 1.00 34.55 195 GLY A O 1
ATOM 1567 N N . ARG A 1 196 ? 68.742 122.637 47.798 1.00 35.03 196 ARG A N 1
ATOM 1568 C CA A ARG A 1 196 ? 68.796 122.023 49.118 0.51 36.45 196 ARG A CA 1
ATOM 1569 C CA B ARG A 1 196 ? 68.770 122.042 49.130 0.49 36.99 196 ARG A CA 1
ATOM 1570 C C . ARG A 1 196 ? 67.844 120.843 49.277 1.00 34.30 196 ARG A C 1
ATOM 1571 O O . ARG A 1 196 ? 67.990 120.084 50.241 1.00 35.26 196 ARG A O 1
ATOM 1586 N N . GLY A 1 197 ? 66.880 120.667 48.372 1.00 31.18 197 GLY A N 1
ATOM 1587 C CA . GLY A 1 197 ? 66.076 119.459 48.397 1.00 28.79 197 GLY A CA 1
ATOM 1588 C C . GLY A 1 197 ? 66.908 118.272 47.958 1.00 27.23 197 GLY A C 1
ATOM 1589 O O . GLY A 1 197 ? 67.782 118.389 47.107 1.00 26.78 197 GLY A O 1
ATOM 1590 N N . GLU A 1 198 ? 66.649 117.111 48.542 1.00 28.76 198 GLU A N 1
ATOM 1591 C CA A GLU A 1 198 ? 67.503 115.948 48.335 0.52 27.18 198 GLU A CA 1
ATOM 1592 C CA B GLU A 1 198 ? 67.500 115.943 48.337 0.48 28.24 198 GLU A CA 1
ATOM 1593 C C . GLU A 1 198 ? 67.042 115.167 47.107 1.00 27.25 198 GLU A C 1
ATOM 1594 O O . GLU A 1 198 ? 65.871 114.789 47.006 1.00 30.31 198 GLU A O 1
ATOM 1605 N N . GLY A 1 199 ? 67.965 114.945 46.168 1.00 23.76 199 GLY A N 1
ATOM 1606 C CA . GLY A 1 199 ? 67.691 114.095 45.035 1.00 23.20 199 GLY A CA 1
ATOM 1607 C C . GLY A 1 199 ? 68.326 114.560 43.739 1.00 21.59 199 GLY A C 1
ATOM 1608 O O . GLY A 1 199 ? 68.917 115.637 43.672 1.00 26.81 199 GLY A O 1
ATOM 1609 N N . PHE A 1 200 ? 68.217 113.727 42.713 1.00 19.45 200 PHE A N 1
ATOM 1610 C CA . PHE A 1 200 ? 68.750 113.993 41.385 1.00 18.58 200 PHE A CA 1
ATOM 1611 C C . PHE A 1 200 ? 67.580 114.325 40.470 1.00 19.31 200 PHE A C 1
ATOM 1612 O O . PHE A 1 200 ? 66.493 113.735 40.591 1.00 19.88 200 PHE A O 1
ATOM 1620 N N . GLN A 1 201 ? 67.789 115.273 39.553 1.00 16.98 201 GLN A N 1
ATOM 1621 C CA . GLN A 1 201 ? 66.748 115.639 38.599 1.00 16.54 201 GLN A CA 1
ATOM 1622 C C . GLN A 1 201 ? 67.324 115.756 37.190 1.00 15.60 201 GLN A C 1
ATOM 1623 O O . GLN A 1 201 ? 68.538 115.840 36.987 1.00 16.09 201 GLN A O 1
ATOM 1629 N N . LEU A 1 202 ? 66.417 115.714 36.207 1.00 15.73 202 LEU A N 1
ATOM 1630 C CA . LEU A 1 202 ? 66.837 115.636 34.806 1.00 16.42 202 LEU A CA 1
ATOM 1631 C C . LEU A 1 202 ? 67.486 116.924 34.325 1.00 15.70 202 LEU A C 1
ATOM 1632 O O . LEU A 1 202 ? 68.388 116.882 33.489 1.00 16.72 202 LEU A O 1
ATOM 1637 N N . SER A 1 203 ? 67.005 118.083 34.785 1.00 16.26 203 SER A N 1
ATOM 1638 C CA A SER A 1 203 ? 67.292 119.382 34.181 0.40 15.41 203 SER A CA 1
ATOM 1639 C CA B SER A 1 203 ? 67.409 119.329 34.173 0.60 17.15 203 SER A CA 1
ATOM 1640 C C . SER A 1 203 ? 67.939 120.332 35.182 1.00 17.38 203 SER A C 1
ATOM 1641 O O . SER A 1 203 ? 67.468 120.443 36.325 1.00 20.47 203 SER A O 1
ATOM 1646 N N . GLN A 1 204 ? 68.978 121.036 34.747 1.00 16.00 204 GLN A N 1
ATOM 1647 C CA A GLN A 1 204 ? 69.556 122.137 35.517 0.63 16.08 204 GLN A CA 1
ATOM 1648 C CA B GLN A 1 204 ? 69.509 122.106 35.577 0.37 17.79 204 GLN A CA 1
ATOM 1649 C C . GLN A 1 204 ? 68.596 123.322 35.612 1.00 17.00 204 GLN A C 1
ATOM 1650 O O . GLN A 1 204 ? 68.529 123.996 36.648 1.00 20.16 204 GLN A O 1
ATOM 1661 N N . ARG A 1 205 ? 67.861 123.607 34.523 1.00 16.30 205 ARG A N 1
ATOM 1662 C CA . ARG A 1 205 ? 67.099 124.849 34.390 1.00 16.77 205 ARG A CA 1
ATOM 1663 C C . ARG A 1 205 ? 65.669 124.799 34.917 1.00 16.86 205 ARG A C 1
ATOM 1664 O O . ARG A 1 205 ? 65.107 125.865 35.211 1.00 19.15 205 ARG A O 1
ATOM 1672 N N . ALA A 1 206 ? 65.063 123.609 35.046 1.00 17.07 206 ALA A N 1
ATOM 1673 C CA . ALA A 1 206 ? 63.618 123.530 35.306 1.00 18.01 206 ALA A CA 1
ATOM 1674 C C . ALA A 1 206 ? 63.178 124.332 36.524 1.00 18.95 206 ALA A C 1
ATOM 1675 O O . ALA A 1 206 ? 62.122 124.986 36.490 1.00 20.63 206 ALA A O 1
ATOM 1677 N N . ASP A 1 207 ? 63.962 124.302 37.608 1.00 18.68 207 ASP A N 1
ATOM 1678 C CA . ASP A 1 207 ? 63.524 124.931 38.855 1.00 18.84 207 ASP A CA 1
ATOM 1679 C C . ASP A 1 207 ? 63.569 126.446 38.810 1.00 19.71 207 ASP A C 1
ATOM 1680 O O . ASP A 1 207 ? 63.143 127.101 39.777 1.00 23.04 207 ASP A O 1
ATOM 1685 N N . PHE A 1 208 ? 64.092 127.021 37.729 1.00 20.38 208 PHE A N 1
ATOM 1686 C CA . PHE A 1 208 ? 64.267 128.460 37.637 1.00 20.64 208 PHE A CA 1
ATOM 1687 C C . PHE A 1 208 ? 63.207 129.131 36.780 1.00 21.45 208 PHE A C 1
ATOM 1688 O O . PHE A 1 208 ? 63.313 130.333 36.519 1.00 25.09 208 PHE A O 1
ATOM 1696 N N . PHE A 1 209 ? 62.166 128.401 36.380 1.00 20.78 209 PHE A N 1
ATOM 1697 C CA . PHE A 1 209 ? 61.129 128.943 35.516 1.00 21.03 209 PHE A CA 1
ATOM 1698 C C . PHE A 1 209 ? 59.858 129.236 36.293 1.00 23.24 209 PHE A C 1
ATOM 1699 O O . PHE A 1 209 ? 59.508 128.516 37.233 1.00 26.65 209 PHE A O 1
ATOM 1707 N N . GLU A 1 210 ? 59.180 130.315 35.903 1.00 23.54 210 GLU A N 1
ATOM 1708 C CA . GLU A 1 210 ? 58.070 130.822 36.691 1.00 24.94 210 GLU A CA 1
ATOM 1709 C C . GLU A 1 210 ? 56.783 131.006 35.891 1.00 25.86 210 GLU A C 1
ATOM 1710 O O . GLU A 1 210 ? 55.697 130.916 36.470 1.00 29.94 210 GLU A O 1
ATOM 1716 N N . VAL A 1 211 ? 56.864 131.288 34.587 1.00 26.08 211 VAL A N 1
ATOM 1717 C CA . VAL A 1 211 ? 55.674 131.606 33.797 1.00 25.79 211 VAL A CA 1
ATOM 1718 C C . VAL A 1 211 ? 55.709 130.876 32.455 1.00 23.44 211 VAL A C 1
ATOM 1719 O O . VAL A 1 211 ? 56.736 130.343 32.037 1.00 22.41 211 VAL A O 1
ATOM 1723 N N . GLU A 1 212 ? 54.561 130.883 31.766 1.00 24.40 212 GLU A N 1
ATOM 1724 C CA . GLU A 1 212 ? 54.450 130.203 30.477 1.00 25.49 212 GLU A CA 1
ATOM 1725 C C . GLU A 1 212 ? 55.041 131.037 29.343 1.00 22.45 212 GLU A C 1
ATOM 1726 O O . GLU A 1 212 ? 55.790 130.517 28.505 1.00 22.70 212 GLU A O 1
ATOM 1732 N N . VAL A 1 213 ? 54.703 132.325 29.279 1.00 22.89 213 VAL A N 1
ATOM 1733 C CA . VAL A 1 213 ? 55.091 133.181 28.156 1.00 23.94 213 VAL A CA 1
ATOM 1734 C C . VAL A 1 213 ? 55.497 134.540 28.717 1.00 25.81 213 VAL A C 1
ATOM 1735 O O . VAL A 1 213 ? 54.791 135.094 29.567 1.00 29.48 213 VAL A O 1
ATOM 1739 N N . GLY A 1 214 ? 56.613 135.096 28.238 1.00 23.92 214 GLY A N 1
ATOM 1740 C CA . GLY A 1 214 ? 57.049 136.404 28.723 1.00 25.04 214 GLY A CA 1
ATOM 1741 C C . GLY A 1 214 ? 58.322 136.867 28.040 1.00 25.13 214 GLY A C 1
ATOM 1742 O O . GLY A 1 214 ? 58.973 136.122 27.310 1.00 23.74 214 GLY A O 1
ATOM 1743 N N . LEU A 1 215 ? 58.683 138.102 28.282 1.00 29.82 215 LEU A N 1
ATOM 1744 C CA . LEU A 1 215 ? 59.877 138.699 27.690 1.00 31.39 215 LEU A CA 1
ATOM 1745 C C . LEU A 1 215 ? 61.165 138.571 28.458 1.00 31.49 215 LEU A C 1
ATOM 1746 O O . LEU A 1 215 ? 62.203 138.649 27.901 1.00 32.50 215 LEU A O 1
ATOM 1751 N N . GLU A 1 216 ? 61.085 138.285 29.744 1.00 31.33 216 GLU A N 1
ATOM 1752 C CA . GLU A 1 216 ? 62.285 138.286 30.573 1.00 32.18 216 GLU A CA 1
ATOM 1753 C C . GLU A 1 216 ? 63.150 137.050 30.308 1.00 31.53 216 GLU A C 1
ATOM 1754 O O . GLU A 1 216 ? 62.673 135.997 29.869 1.00 30.16 216 GLU A O 1
ATOM 1760 N N . THR A 1 217 ? 64.442 137.186 30.583 1.00 32.61 217 THR A N 1
ATOM 1761 C CA . THR A 1 217 ? 65.373 136.069 30.465 1.00 33.50 217 THR A CA 1
ATOM 1762 C C . THR A 1 217 ? 66.153 135.769 31.738 1.00 34.38 217 THR A C 1
ATOM 1763 O O . THR A 1 217 ? 66.576 134.627 31.922 1.00 31.93 217 THR A O 1
ATOM 1767 N N . THR A 1 218 ? 66.375 136.751 32.617 1.00 34.98 218 THR A N 1
ATOM 1768 C CA . THR A 1 218 ? 67.204 136.527 33.799 1.00 37.68 218 THR A CA 1
ATOM 1769 C C . THR A 1 218 ? 66.404 136.516 35.094 1.00 37.89 218 THR A C 1
ATOM 1770 O O . THR A 1 218 ? 66.991 136.383 36.177 1.00 39.44 218 THR A O 1
ATOM 1774 N N . LEU A 1 219 ? 65.087 136.659 35.005 1.00 36.50 219 LEU A N 1
ATOM 1775 C CA . LEU A 1 219 ? 64.174 136.612 36.142 1.00 37.09 219 LEU A CA 1
ATOM 1776 C C . LEU A 1 219 ? 62.800 136.324 35.556 1.00 33.18 219 LEU A C 1
ATOM 1777 O O . LEU A 1 219 ? 62.605 136.434 34.342 1.00 34.72 219 LEU A O 1
ATOM 1782 N N A LYS A 1 220 ? 61.856 135.936 36.418 0.49 30.17 220 LYS A N 1
ATOM 1783 N N B LYS A 1 220 ? 61.860 135.949 36.430 0.51 32.12 220 LYS A N 1
ATOM 1784 C CA A LYS A 1 220 ? 60.481 135.633 35.996 0.49 42.93 220 LYS A CA 1
ATOM 1785 C CA B LYS A 1 220 ? 60.490 135.592 36.040 0.51 48.91 220 LYS A CA 1
ATOM 1786 C C A LYS A 1 220 ? 60.470 134.809 34.707 0.49 37.51 220 LYS A C 1
ATOM 1787 C C B LYS A 1 220 ? 60.484 134.820 34.721 0.51 47.91 220 LYS A C 1
ATOM 1788 O O A LYS A 1 220 ? 59.732 135.087 33.759 0.49 27.60 220 LYS A O 1
ATOM 1789 O O B LYS A 1 220 ? 59.769 135.144 33.769 0.51 33.11 220 LYS A O 1
ATOM 1800 N N . ARG A 1 221 ? 61.322 133.798 34.671 1.00 34.82 221 ARG A N 1
ATOM 1801 C CA . ARG A 1 221 ? 61.681 133.185 33.396 1.00 29.11 221 ARG A CA 1
ATOM 1802 C C . ARG A 1 221 ? 60.512 132.440 32.763 1.00 24.74 221 ARG A C 1
ATOM 1803 O O . ARG A 1 221 ? 59.826 131.662 33.446 1.00 23.66 221 ARG A O 1
ATOM 1811 N N . PRO A 1 222 ? 60.281 132.626 31.456 1.00 24.69 222 PRO A N 1
ATOM 1812 C CA . PRO A 1 222 ? 59.151 131.995 30.766 1.00 22.71 222 PRO A CA 1
ATOM 1813 C C . PRO A 1 222 ? 59.547 130.765 29.964 1.00 21.53 222 PRO A C 1
ATOM 1814 O O . PRO A 1 222 ? 60.649 130.713 29.396 1.00 23.00 222 PRO A O 1
ATOM 1818 N N . ILE A 1 223 ? 58.637 129.794 29.859 1.00 21.44 223 ILE A N 1
ATOM 1819 C CA . ILE A 1 223 ? 58.875 128.635 28.993 1.00 20.55 223 ILE A CA 1
ATOM 1820 C C . ILE A 1 223 ? 59.052 129.081 27.550 1.00 20.29 223 ILE A C 1
ATOM 1821 O O . ILE A 1 223 ? 59.935 128.588 26.847 1.00 21.16 223 ILE A O 1
ATOM 1826 N N . ILE A 1 224 ? 58.203 129.998 27.082 1.00 19.74 224 ILE A N 1
ATOM 1827 C CA . ILE A 1 224 ? 58.323 130.617 25.762 1.00 20.18 224 ILE A CA 1
ATOM 1828 C C . ILE A 1 224 ? 58.744 132.053 25.990 1.00 20.49 224 ILE A C 1
ATOM 1829 O O . ILE A 1 224 ? 57.937 132.890 26.413 1.00 21.25 224 ILE A O 1
ATOM 1834 N N . ASN A 1 225 ? 59.999 132.345 25.700 1.00 21.29 225 ASN A N 1
ATOM 1835 C CA . ASN A 1 225 ? 60.453 133.720 25.696 1.00 21.26 225 ASN A CA 1
ATOM 1836 C C . ASN A 1 225 ? 59.971 134.412 24.420 1.00 20.77 225 ASN A C 1
ATOM 1837 O O . ASN A 1 225 ? 59.985 133.825 23.328 1.00 22.72 225 ASN A O 1
ATOM 1842 N N . THR A 1 226 ? 59.522 135.660 24.552 1.00 20.99 226 THR A N 1
ATOM 1843 C CA . THR A 1 226 ? 58.908 136.374 23.438 1.00 23.26 226 THR A CA 1
ATOM 1844 C C . THR A 1 226 ? 59.854 137.300 22.685 1.00 20.84 226 THR A C 1
ATOM 1845 O O . THR A 1 226 ? 59.417 137.928 21.709 1.00 24.18 226 THR A O 1
ATOM 1849 N N . ARG A 1 227 ? 61.122 137.417 23.083 1.00 20.44 227 ARG A N 1
ATOM 1850 C CA . ARG A 1 227 ? 62.046 138.239 22.294 1.00 20.73 227 ARG A CA 1
ATOM 1851 C C . ARG A 1 227 ? 62.136 137.682 20.882 1.00 21.14 227 ARG A C 1
ATOM 1852 O O . ARG A 1 227 ? 62.344 136.479 20.696 1.00 23.49 227 ARG A O 1
ATOM 1860 N N . ASP A 1 228 ? 61.968 138.542 19.878 1.00 21.59 228 ASP A N 1
ATOM 1861 C CA . ASP A 1 228 ? 61.708 138.018 18.537 1.00 23.54 228 ASP A CA 1
ATOM 1862 C C . ASP A 1 228 ? 62.554 138.652 17.451 1.00 21.05 228 ASP A C 1
ATOM 1863 O O . ASP A 1 228 ? 62.334 138.348 16.263 1.00 21.97 228 ASP A O 1
ATOM 1868 N N . GLU A 1 229 ? 63.507 139.505 17.817 1.00 21.35 229 GLU A N 1
ATOM 1869 C CA . GLU A 1 229 ? 64.228 140.303 16.843 1.00 20.95 229 GLU A CA 1
ATOM 1870 C C . GLU A 1 229 ? 65.269 139.450 16.132 1.00 19.78 229 GLU A C 1
ATOM 1871 O O . GLU A 1 229 ? 66.221 138.978 16.772 1.00 20.62 229 GLU A O 1
ATOM 1877 N N . PRO A 1 230 ? 65.142 139.235 14.834 1.00 18.65 230 PRO A N 1
ATOM 1878 C CA . PRO A 1 230 ? 66.129 138.431 14.124 1.00 17.96 230 PRO A CA 1
ATOM 1879 C C . PRO A 1 230 ? 67.306 139.276 13.672 1.00 17.51 230 PRO A C 1
ATOM 1880 O O . PRO A 1 230 ? 67.219 140.490 13.520 1.00 19.30 230 PRO A O 1
ATOM 1884 N N . HIS A 1 231 ? 68.409 138.593 13.421 1.00 18.24 231 HIS A N 1
ATOM 1885 C CA . HIS A 1 231 ? 69.530 139.172 12.694 1.00 17.43 231 HIS A CA 1
ATOM 1886 C C . HIS A 1 231 ? 69.297 139.010 11.190 1.00 17.98 231 HIS A C 1
ATOM 1887 O O . HIS A 1 231 ? 70.031 138.342 10.465 1.00 18.28 231 HIS A O 1
ATOM 1894 N N . ALA A 1 232 ? 68.197 139.619 10.745 1.00 17.77 232 ALA A N 1
ATOM 1895 C CA . ALA A 1 232 ? 67.685 139.483 9.380 1.00 17.12 232 ALA A CA 1
ATOM 1896 C C . ALA A 1 232 ? 66.504 140.436 9.269 1.00 16.18 232 ALA A C 1
ATOM 1897 O O . ALA A 1 232 ? 66.140 141.102 10.243 1.00 19.11 232 ALA A O 1
ATOM 1899 N N . ASP A 1 233 ? 65.886 140.481 8.094 1.00 17.89 233 ASP A N 1
ATOM 1900 C CA . ASP A 1 233 ? 64.772 141.401 7.855 1.00 18.98 233 ASP A CA 1
ATOM 1901 C C . ASP A 1 233 ? 63.577 141.028 8.736 1.00 17.92 233 ASP A C 1
ATOM 1902 O O . ASP A 1 233 ? 62.983 139.967 8.528 1.00 17.66 233 ASP A O 1
ATOM 1907 N N . PRO A 1 234 ? 63.191 141.852 9.716 1.00 18.19 234 PRO A N 1
ATOM 1908 C CA . PRO A 1 234 ? 62.092 141.464 10.613 1.00 19.56 234 PRO A CA 1
ATOM 1909 C C . PRO A 1 234 ? 60.738 141.463 9.943 1.00 19.25 234 PRO A C 1
ATOM 1910 O O . PRO A 1 234 ? 59.792 140.903 10.507 1.00 19.98 234 PRO A O 1
ATOM 1914 N N . GLU A 1 235 ? 60.589 142.098 8.781 1.00 20.04 235 GLU A N 1
ATOM 1915 C CA A GLU A 1 235 ? 59.316 141.995 8.084 0.47 20.26 235 GLU A CA 1
ATOM 1916 C CA B GLU A 1 235 ? 59.324 142.003 8.061 0.53 19.08 235 GLU A CA 1
ATOM 1917 C C . GLU A 1 235 ? 59.102 140.596 7.524 1.00 20.24 235 GLU A C 1
ATOM 1918 O O . GLU A 1 235 ? 57.954 140.153 7.407 1.00 22.32 235 GLU A O 1
ATOM 1929 N N . LYS A 1 236 ? 60.187 139.895 7.178 1.00 19.53 236 LYS A N 1
ATOM 1930 C CA . LYS A 1 236 ? 60.105 138.555 6.619 1.00 21.14 236 LYS A CA 1
ATOM 1931 C C . LYS A 1 236 ? 60.251 137.475 7.668 1.00 19.15 236 LYS A C 1
ATOM 1932 O O . LYS A 1 236 ? 59.681 136.386 7.505 1.00 20.52 236 LYS A O 1
ATOM 1938 N N . TYR A 1 237 ? 61.014 137.727 8.722 1.00 17.14 237 TYR A N 1
ATOM 1939 C CA . TYR A 1 237 ? 61.410 136.657 9.622 1.00 16.83 237 TYR A CA 1
ATOM 1940 C C . TYR A 1 237 ? 61.132 137.038 11.062 1.00 17.25 237 TYR A C 1
ATOM 1941 O O . TYR A 1 237 ? 61.268 138.198 11.459 1.00 18.63 237 TYR A O 1
ATOM 1950 N N . ARG A 1 238 ? 60.822 136.013 11.850 1.00 16.99 238 ARG A N 1
ATOM 1951 C CA . ARG A 1 238 ? 60.778 136.071 13.298 1.00 17.01 238 ARG A CA 1
ATOM 1952 C C . ARG A 1 238 ? 61.934 135.221 13.800 1.00 16.66 238 ARG A C 1
ATOM 1953 O O . ARG A 1 238 ? 62.187 134.140 13.258 1.00 19.95 238 ARG A O 1
ATOM 1961 N N . ARG A 1 239 ? 62.634 135.693 14.835 1.00 16.65 239 ARG A N 1
ATOM 1962 C CA . ARG A 1 239 ? 63.547 134.831 15.575 1.00 16.01 239 ARG A CA 1
ATOM 1963 C C . ARG A 1 239 ? 62.792 134.201 16.728 1.00 16.92 239 ARG A C 1
ATOM 1964 O O . ARG A 1 239 ? 62.131 134.907 17.495 1.00 17.77 239 ARG A O 1
ATOM 1972 N N . LEU A 1 240 ? 62.859 132.877 16.827 1.00 15.02 240 LEU A N 1
ATOM 1973 C CA . LEU A 1 240 ? 62.413 132.180 18.028 1.00 15.64 240 LEU A CA 1
ATOM 1974 C C . LEU A 1 240 ? 63.623 132.055 18.949 1.00 16.04 240 LEU A C 1
ATOM 1975 O O . LEU A 1 240 ? 64.645 131.480 18.564 1.00 16.97 240 LEU A O 1
ATOM 1980 N N . HIS A 1 241 ? 63.513 132.624 20.148 1.00 16.85 241 HIS A N 1
ATOM 1981 C CA . HIS A 1 241 ? 64.581 132.631 21.135 1.00 16.84 241 HIS A CA 1
ATOM 1982 C C . HIS A 1 241 ? 64.168 131.722 22.279 1.00 16.98 241 HIS A C 1
ATOM 1983 O O . HIS A 1 241 ? 63.213 132.032 23.008 1.00 19.55 241 HIS A O 1
ATOM 1990 N N . VAL A 1 242 ? 64.881 130.603 22.433 1.00 16.79 242 VAL A N 1
ATOM 1991 C CA . VAL A 1 242 ? 64.558 129.566 23.410 1.00 17.61 242 VAL A CA 1
ATOM 1992 C C . VAL A 1 242 ? 65.572 129.653 24.546 1.00 16.53 242 VAL A C 1
ATOM 1993 O O . VAL A 1 242 ? 66.784 129.748 24.296 1.00 17.65 242 VAL A O 1
ATOM 1997 N N . ILE A 1 243 ? 65.088 129.635 25.790 1.00 18.36 243 ILE A N 1
ATOM 1998 C CA . ILE A 1 243 ? 65.943 129.725 26.968 1.00 17.73 243 ILE A CA 1
ATOM 1999 C C . ILE A 1 243 ? 65.753 128.567 27.939 1.00 18.09 243 ILE A C 1
ATOM 2000 O O . ILE A 1 243 ? 66.389 128.558 28.994 1.00 20.45 243 ILE A O 1
ATOM 2005 N N . ILE A 1 244 ? 64.918 127.584 27.606 1.00 17.51 244 ILE A N 1
ATOM 2006 C CA . ILE A 1 244 ? 64.540 126.521 28.538 1.00 19.36 244 ILE A CA 1
ATOM 2007 C C . ILE A 1 244 ? 65.588 125.412 28.643 1.00 18.43 244 ILE A C 1
ATOM 2008 O O . ILE A 1 244 ? 65.567 124.639 29.613 1.00 19.88 244 ILE A O 1
ATOM 2013 N N . GLY A 1 245 ? 66.507 125.304 27.687 1.00 17.27 245 GLY A N 1
ATOM 2014 C CA . GLY A 1 245 ? 67.383 124.156 27.628 1.00 16.90 245 GLY A CA 1
ATOM 2015 C C . GLY A 1 245 ? 68.635 124.267 28.483 1.00 16.97 245 GLY A C 1
ATOM 2016 O O . GLY A 1 245 ? 69.172 125.336 28.717 1.00 21.97 245 GLY A O 1
ATOM 2017 N N . ASP A 1 246 ? 69.111 123.130 28.943 1.00 16.25 246 ASP A N 1
ATOM 2018 C CA . ASP A 1 246 ? 70.420 123.062 29.582 1.00 16.31 246 ASP A CA 1
ATOM 2019 C C . ASP A 1 246 ? 71.503 123.088 28.512 1.00 15.16 246 ASP A C 1
ATOM 2020 O O . ASP A 1 246 ? 71.312 122.593 27.396 1.00 17.21 246 ASP A O 1
ATOM 2025 N N . ALA A 1 247 ? 72.659 123.658 28.856 1.00 15.05 247 ALA A N 1
ATOM 2026 C CA . ALA A 1 247 ? 73.852 123.418 28.040 1.00 15.78 247 ALA A CA 1
ATOM 2027 C C . ALA A 1 247 ? 74.187 121.928 28.075 1.00 15.58 247 ALA A C 1
ATOM 2028 O O . ALA A 1 247 ? 74.206 121.309 29.150 1.00 18.04 247 ALA A O 1
ATOM 2030 N N . ASN A 1 248 ? 74.448 121.340 26.905 1.00 15.56 248 ASN A N 1
ATOM 2031 C CA . ASN A 1 248 ? 74.809 119.929 26.826 1.00 15.31 248 ASN A CA 1
ATOM 2032 C C . ASN A 1 248 ? 76.281 119.761 26.500 1.00 15.15 248 ASN A C 1
ATOM 2033 O O . ASN A 1 248 ? 76.834 120.512 25.701 1.00 17.63 248 ASN A O 1
ATOM 2038 N N . MET A 1 249 ? 76.902 118.750 27.108 1.00 15.34 249 MET A N 1
ATOM 2039 C CA . MET A 1 249 ? 78.225 118.313 26.681 1.00 14.65 249 MET A CA 1
ATOM 2040 C C . MET A 1 249 ? 78.107 117.298 25.549 1.00 15.51 249 MET A C 1
ATOM 2041 O O . MET A 1 249 ? 78.721 117.457 24.481 1.00 16.91 249 MET A O 1
ATOM 2046 N N . SER A 1 250 ? 77.279 116.279 25.746 1.00 15.34 250 SER A N 1
ATOM 2047 C CA . SER A 1 250 ? 77.090 115.245 24.734 1.00 14.75 250 SER A CA 1
ATOM 2048 C C . SER A 1 250 ? 76.643 115.827 23.397 1.00 15.35 250 SER A C 1
ATOM 2049 O O . SER A 1 250 ? 75.646 116.555 23.320 1.00 16.28 250 SER A O 1
ATOM 2052 N N . GLU A 1 251 ? 77.345 115.429 22.330 1.00 15.64 251 GLU A N 1
ATOM 2053 C CA . GLU A 1 251 ? 76.991 115.866 20.975 1.00 15.97 251 GLU A CA 1
ATOM 2054 C C . GLU A 1 251 ? 75.644 115.296 20.536 1.00 15.37 251 GLU A C 1
ATOM 2055 O O . GLU A 1 251 ? 74.905 115.955 19.787 1.00 16.33 251 GLU A O 1
ATOM 2061 N N . ILE A 1 252 ? 75.302 114.095 21.010 1.00 16.04 252 ILE A N 1
ATOM 2062 C CA . ILE A 1 252 ? 74.013 113.508 20.668 1.00 16.95 252 ILE A CA 1
ATOM 2063 C C . ILE A 1 252 ? 72.886 114.332 21.269 1.00 15.95 252 ILE A C 1
ATOM 2064 O O . ILE A 1 252 ? 71.864 114.570 20.619 1.00 16.40 252 ILE A O 1
ATOM 2069 N N . ALA A 1 253 ? 73.047 114.767 22.525 1.00 15.25 253 ALA A N 1
ATOM 2070 C CA . ALA A 1 253 ? 72.024 115.572 23.186 1.00 15.78 253 ALA A CA 1
ATOM 2071 C C . ALA A 1 253 ? 71.840 116.925 22.494 1.00 14.81 253 ALA A C 1
ATOM 2072 O O . ALA A 1 253 ? 70.704 117.336 22.215 1.00 15.36 253 ALA A O 1
ATOM 2074 N N . THR A 1 254 ? 72.938 117.633 22.191 1.00 15.25 254 THR A N 1
ATOM 2075 C CA . THR A 1 254 ? 72.795 118.912 21.485 1.00 14.16 254 THR A CA 1
ATOM 2076 C C . THR A 1 254 ? 72.137 118.709 20.120 1.00 14.09 254 THR A C 1
ATOM 2077 O O . THR A 1 254 ? 71.280 119.497 19.713 1.00 14.88 254 THR A O 1
ATOM 2081 N N . TYR A 1 255 ? 72.562 117.675 19.387 1.00 13.99 255 TYR A N 1
ATOM 2082 C CA . TYR A 1 255 ? 71.997 117.382 18.072 1.00 14.46 255 TYR A CA 1
ATOM 2083 C C . TYR A 1 255 ? 70.495 117.138 18.155 1.00 14.18 255 TYR A C 1
ATOM 2084 O O . TYR A 1 255 ? 69.718 117.682 17.357 1.00 15.89 255 TYR A O 1
ATOM 2093 N N . LEU A 1 256 ? 70.065 116.280 19.093 1.00 14.76 256 LEU A N 1
ATOM 2094 C CA . LEU A 1 256 ? 68.631 116.019 19.238 1.00 15.48 256 LEU A CA 1
ATOM 2095 C C . LEU A 1 256 ? 67.890 117.277 19.675 1.00 15.84 256 LEU A C 1
ATOM 2096 O O . LEU A 1 256 ? 66.776 117.539 19.213 1.00 16.47 256 LEU A O 1
ATOM 2101 N N . LYS A 1 257 ? 68.477 118.047 20.590 1.00 15.17 257 LYS A N 1
ATOM 2102 C CA . LYS A 1 257 ? 67.826 119.265 21.072 1.00 15.12 257 LYS A CA 1
ATOM 2103 C C . LYS A 1 257 ? 67.473 120.196 19.910 1.00 15.91 257 LYS A C 1
ATOM 2104 O O . LYS A 1 257 ? 66.323 120.646 19.778 1.00 16.77 257 LYS A O 1
ATOM 2110 N N . LEU A 1 258 ? 68.449 120.490 19.049 1.00 15.01 258 LEU A N 1
ATOM 2111 C CA A LEU A 1 258 ? 68.206 121.417 17.945 0.82 15.42 258 LEU A CA 1
ATOM 2112 C CA B LEU A 1 258 ? 68.190 121.414 17.949 0.18 14.07 258 LEU A CA 1
ATOM 2113 C C . LEU A 1 258 ? 67.426 120.745 16.818 1.00 15.30 258 LEU A C 1
ATOM 2114 O O . LEU A 1 258 ? 66.574 121.384 16.190 1.00 16.87 258 LEU A O 1
ATOM 2123 N N . GLY A 1 259 ? 67.718 119.471 16.544 1.00 15.31 259 GLY A N 1
ATOM 2124 C CA . GLY A 1 259 ? 67.109 118.812 15.397 1.00 15.86 259 GLY A CA 1
ATOM 2125 C C . GLY A 1 259 ? 65.635 118.522 15.613 1.00 14.99 259 GLY A C 1
ATOM 2126 O O . GLY A 1 259 ? 64.814 118.754 14.721 1.00 16.68 259 GLY A O 1
ATOM 2127 N N . THR A 1 260 ? 65.274 117.992 16.792 1.00 15.64 260 THR A N 1
ATOM 2128 C CA . THR A 1 260 ? 63.860 117.734 17.051 1.00 15.95 260 THR A CA 1
ATOM 2129 C C . THR A 1 260 ? 63.077 119.043 17.109 1.00 15.58 260 THR A C 1
ATOM 2130 O O . THR A 1 260 ? 61.981 119.140 16.544 1.00 15.90 260 THR A O 1
ATOM 2134 N N . THR A 1 261 ? 63.640 120.079 17.748 1.00 14.81 261 THR A N 1
ATOM 2135 C CA . THR A 1 261 ? 62.948 121.366 17.771 1.00 14.55 261 THR A CA 1
ATOM 2136 C C . THR A 1 261 ? 62.727 121.887 16.354 1.00 15.28 261 THR A C 1
ATOM 2137 O O . THR A 1 261 ? 61.630 122.357 16.029 1.00 16.21 261 THR A O 1
ATOM 2141 N N . ALA A 1 262 ? 63.745 121.783 15.486 1.00 15.51 262 ALA A N 1
ATOM 2142 C CA . ALA A 1 262 ? 63.582 122.274 14.111 1.00 17.69 262 ALA A CA 1
ATOM 2143 C C . ALA A 1 262 ? 62.465 121.540 13.368 1.00 16.69 262 ALA A C 1
ATOM 2144 O O . ALA A 1 262 ? 61.702 122.165 12.615 1.00 18.69 262 ALA A O 1
ATOM 2146 N N . LEU A 1 263 ? 62.348 120.221 13.559 1.00 16.89 263 LEU A N 1
ATOM 2147 C CA . LEU A 1 263 ? 61.259 119.480 12.918 1.00 17.57 263 LEU A CA 1
ATOM 2148 C C . LEU A 1 263 ? 59.903 119.931 13.441 1.00 17.34 263 LEU A C 1
ATOM 2149 O O . LEU A 1 263 ? 58.944 120.061 12.672 1.00 18.46 263 LEU A O 1
ATOM 2154 N N . VAL A 1 264 ? 59.796 120.186 14.753 1.00 17.45 264 VAL A N 1
ATOM 2155 C CA . VAL A 1 264 ? 58.530 120.677 15.292 1.00 16.98 264 VAL A CA 1
ATOM 2156 C C . VAL A 1 264 ? 58.193 122.047 14.708 1.00 16.22 264 VAL A C 1
ATOM 2157 O O . VAL A 1 264 ? 57.043 122.303 14.327 1.00 17.56 264 VAL A O 1
ATOM 2161 N N . LEU A 1 265 ? 59.195 122.934 14.589 1.00 15.93 265 LEU A N 1
ATOM 2162 C CA . LEU A 1 265 ? 58.970 124.244 13.964 1.00 17.00 265 LEU A CA 1
ATOM 2163 C C . LEU A 1 265 ? 58.499 124.101 12.524 1.00 18.11 265 LEU A C 1
ATOM 2164 O O . LEU A 1 265 ? 57.632 124.857 12.074 1.00 18.96 265 LEU A O 1
ATOM 2169 N N . ALA A 1 266 ? 59.051 123.135 11.781 1.00 17.41 266 ALA A N 1
ATOM 2170 C CA . ALA A 1 266 ? 58.590 122.943 10.404 1.00 17.62 266 ALA A CA 1
ATOM 2171 C C . ALA A 1 266 ? 57.117 122.566 10.378 1.00 18.10 266 ALA A C 1
ATOM 2172 O O . ALA A 1 266 ? 56.352 123.087 9.551 1.00 20.49 266 ALA A O 1
ATOM 2174 N N . MET A 1 267 ? 56.701 121.657 11.275 1.00 18.55 267 MET A N 1
ATOM 2175 C CA . MET A 1 267 ? 55.289 121.279 11.355 1.00 19.29 267 MET A CA 1
ATOM 2176 C C . MET A 1 267 ? 54.415 122.470 11.708 1.00 19.48 267 MET A C 1
ATOM 2177 O O . MET A 1 267 ? 53.321 122.640 11.150 1.00 22.04 267 MET A O 1
ATOM 2182 N N . ILE A 1 268 ? 54.871 123.305 12.642 1.00 19.58 268 ILE A N 1
ATOM 2183 C CA . ILE A 1 268 ? 54.081 124.469 13.044 1.00 18.89 268 ILE A CA 1
ATOM 2184 C C . ILE A 1 268 ? 53.915 125.432 11.882 1.00 20.12 268 ILE A C 1
ATOM 2185 O O . ILE A 1 268 ? 52.806 125.908 11.601 1.00 22.53 268 ILE A O 1
ATOM 2190 N N . GLU A 1 269 ? 55.015 125.731 11.184 1.00 19.38 269 GLU A N 1
ATOM 2191 C CA A GLU A 1 269 ? 54.964 126.688 10.081 0.62 20.01 269 GLU A CA 1
ATOM 2192 C CA B GLU A 1 269 ? 54.938 126.700 10.098 0.38 19.45 269 GLU A CA 1
ATOM 2193 C C . GLU A 1 269 ? 54.078 126.199 8.947 1.00 21.60 269 GLU A C 1
ATOM 2194 O O . GLU A 1 269 ? 53.447 127.007 8.252 1.00 25.58 269 GLU A O 1
ATOM 2205 N N . ASP A 1 270 ? 54.022 124.894 8.731 1.00 21.65 270 ASP A N 1
ATOM 2206 C CA . ASP A 1 270 ? 53.196 124.380 7.651 1.00 24.90 270 ASP A CA 1
ATOM 2207 C C . ASP A 1 270 ? 51.765 124.090 8.088 1.00 26.33 270 ASP A C 1
ATOM 2208 O O . ASP A 1 270 ? 50.966 123.619 7.273 1.00 28.78 270 ASP A O 1
ATOM 2213 N N . GLY A 1 271 ? 51.412 124.391 9.337 1.00 24.67 271 GLY A N 1
ATOM 2214 C CA . GLY A 1 271 ? 50.068 124.148 9.818 1.00 24.00 271 GLY A CA 1
ATOM 2215 C C . GLY A 1 271 ? 49.703 122.685 9.886 1.00 24.96 271 GLY A C 1
ATOM 2216 O O . GLY A 1 271 ? 48.518 122.339 9.765 1.00 27.36 271 GLY A O 1
ATOM 2217 N N . PHE A 1 272 ? 50.695 121.807 10.089 1.00 25.26 272 PHE A N 1
ATOM 2218 C CA . PHE A 1 272 ? 50.474 120.365 10.009 1.00 24.60 272 PHE A CA 1
ATOM 2219 C C . PHE A 1 272 ? 49.788 119.805 11.248 1.00 26.01 272 PHE A C 1
ATOM 2220 O O . PHE A 1 272 ? 49.010 118.847 11.139 1.00 27.66 272 PHE A O 1
ATOM 2228 N N . LEU A 1 273 ? 50.052 120.377 12.421 1.00 27.49 273 LEU A N 1
ATOM 2229 C CA . LEU A 1 273 ? 49.539 119.819 13.669 1.00 28.01 273 LEU A CA 1
ATOM 2230 C C . LEU A 1 273 ? 48.090 120.232 13.887 1.00 32.35 273 LEU A C 1
ATOM 2231 O O . LEU A 1 273 ? 47.780 121.424 14.001 1.00 35.36 273 LEU A O 1
ATOM 2236 N N . SER A 1 274 ? 47.203 119.245 13.951 1.00 33.87 274 SER A N 1
ATOM 2237 C CA . SER A 1 274 ? 45.809 119.482 14.301 1.00 36.86 274 SER A CA 1
ATOM 2238 C C . SER A 1 274 ? 45.486 119.063 15.727 1.00 33.55 274 SER A C 1
ATOM 2239 O O . SER A 1 274 ? 44.382 119.340 16.205 1.00 37.20 274 SER A O 1
ATOM 2242 N N . GLN A 1 275 ? 46.420 118.420 16.417 1.00 32.86 275 GLN A N 1
ATOM 2243 C CA . GLN A 1 275 ? 46.207 117.943 17.771 1.00 35.74 275 GLN 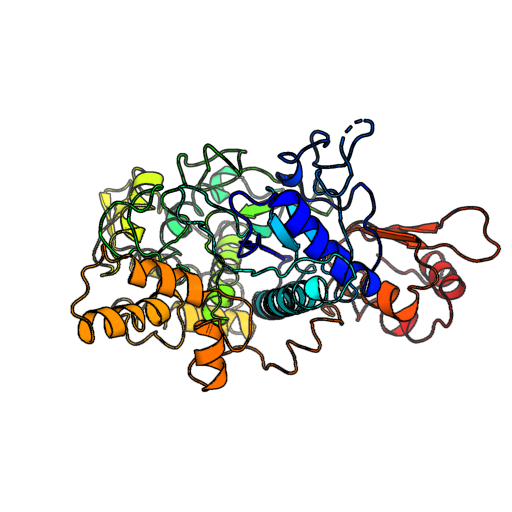A CA 1
ATOM 2244 C C . GLN A 1 275 ? 46.359 119.092 18.759 1.00 30.04 275 GLN A C 1
ATOM 2245 O O . GLN A 1 275 ? 46.969 120.122 18.465 1.00 32.96 275 GLN A O 1
ATOM 2251 N N . ASP A 1 276 ? 45.780 118.917 19.941 1.00 28.41 276 ASP A N 1
ATOM 2252 C CA . ASP A 1 276 ? 45.961 119.860 21.044 1.00 27.46 276 ASP A CA 1
ATOM 2253 C C . ASP A 1 276 ? 46.699 119.096 22.137 1.00 25.77 276 ASP A C 1
ATOM 2254 O O . ASP A 1 276 ? 46.109 118.267 22.840 1.00 27.42 276 ASP A O 1
ATOM 2259 N N . PHE A 1 277 ? 47.995 119.359 22.271 1.00 21.35 277 PHE A N 1
ATOM 2260 C CA . PHE A 1 277 ? 48.802 118.691 23.278 1.00 21.13 277 PHE A CA 1
ATOM 2261 C C . PHE A 1 277 ? 48.920 119.498 24.560 1.00 19.92 277 PHE A C 1
ATOM 2262 O O . PHE A 1 277 ? 49.773 119.179 25.395 1.00 20.01 277 PHE A O 1
ATOM 2270 N N . SER A 1 278 ? 48.099 120.536 24.727 1.00 19.63 278 SER A N 1
ATOM 2271 C CA A SER A 1 278 ? 48.253 121.457 25.849 0.53 19.32 278 SER A CA 1
ATOM 2272 C CA B SER A 1 278 ? 48.299 121.450 25.842 0.47 20.05 278 SER A CA 1
ATOM 2273 C C . SER A 1 278 ? 48.233 120.717 27.178 1.00 18.86 278 SER A C 1
ATOM 2274 O O . SER A 1 278 ? 47.432 119.788 27.379 1.00 19.25 278 SER A O 1
ATOM 2279 N N . VAL A 1 279 ? 49.080 121.169 28.096 1.00 18.63 279 VAL A N 1
ATOM 2280 C CA A VAL A 1 279 ? 49.234 120.533 29.394 0.27 19.30 279 VAL A CA 1
ATOM 2281 C CA B VAL A 1 279 ? 49.302 120.558 29.400 0.73 18.47 279 VAL A CA 1
ATOM 2282 C C . VAL A 1 279 ? 48.738 121.482 30.468 1.00 19.60 279 VAL A C 1
ATOM 2283 O O . VAL A 1 279 ? 48.896 122.705 30.367 1.00 22.96 279 VAL A O 1
ATOM 2290 N N . GLU A 1 280 ? 48.076 120.907 31.475 1.00 18.80 280 GLU A N 1
ATOM 2291 C CA A GLU A 1 280 ? 47.668 121.696 32.632 0.68 21.84 280 GLU A CA 1
ATOM 2292 C CA B GLU A 1 280 ? 47.670 121.674 32.648 0.32 21.14 280 GLU A CA 1
ATOM 2293 C C . GLU A 1 280 ? 48.909 122.126 33.411 1.00 21.52 280 GLU A C 1
ATOM 2294 O O . GLU A 1 280 ? 49.818 121.330 33.647 1.00 23.62 280 GLU A O 1
ATOM 2305 N N . SER A 1 281 ? 48.941 123.390 33.823 1.00 22.60 281 SER A N 1
ATOM 2306 C CA . SER A 1 281 ? 50.030 123.960 34.622 1.00 20.99 281 SER A CA 1
ATOM 2307 C C . SER A 1 281 ? 51.406 123.605 34.066 1.00 19.61 281 SER A C 1
ATOM 2308 O O . SER A 1 281 ? 52.169 122.877 34.711 1.00 21.33 281 SER A O 1
ATOM 2311 N N . PRO A 1 282 ? 51.754 124.081 32.866 1.00 18.86 282 PRO A N 1
ATOM 2312 C CA . PRO A 1 282 ? 53.010 123.640 32.241 1.00 19.51 282 PRO A CA 1
ATOM 2313 C C . PRO A 1 282 ? 54.263 123.911 33.064 1.00 17.56 282 PRO A C 1
ATOM 2314 O O . PRO A 1 282 ? 55.220 123.140 32.955 1.00 18.05 282 PRO A O 1
ATOM 2318 N N . VAL A 1 283 ? 54.310 125.001 33.841 1.00 18.87 283 VAL A N 1
ATOM 2319 C CA . VAL A 1 283 ? 55.485 125.240 34.674 1.00 19.65 283 VAL A CA 1
ATOM 2320 C C . VAL A 1 283 ? 55.583 124.168 35.747 1.00 19.13 283 VAL A C 1
ATOM 2321 O O . VAL A 1 283 ? 56.666 123.643 36.032 1.00 20.03 283 VAL A O 1
ATOM 2325 N N . GLY A 1 284 ? 54.459 123.833 36.368 1.00 19.20 284 GLY A N 1
ATOM 2326 C CA . GLY A 1 284 ? 54.456 122.724 37.311 1.00 20.50 284 GLY A CA 1
ATOM 2327 C C . GLY A 1 284 ? 54.865 121.412 36.668 1.00 18.81 284 GLY A C 1
ATOM 2328 O O . GLY A 1 284 ? 55.592 120.613 37.267 1.00 20.11 284 GLY A O 1
ATOM 2329 N N . ALA A 1 285 ? 54.389 121.158 35.442 1.00 18.70 285 ALA A N 1
ATOM 2330 C CA . ALA A 1 285 ? 54.758 119.922 34.757 1.00 18.49 285 ALA A CA 1
ATOM 2331 C C . ALA A 1 285 ? 56.255 119.900 34.426 1.00 17.03 285 ALA A C 1
ATOM 2332 O O . ALA A 1 285 ? 56.913 118.853 34.545 1.00 17.42 285 ALA A O 1
ATOM 2334 N N . LEU A 1 286 ? 56.810 121.051 34.042 1.00 17.70 286 LEU A N 1
ATOM 2335 C CA . LEU A 1 286 ? 58.241 121.143 33.760 1.00 17.53 286 LEU A CA 1
ATOM 2336 C C . LEU A 1 286 ? 59.054 120.673 34.964 1.00 17.23 286 LEU A C 1
ATOM 2337 O O . LEU A 1 286 ? 59.973 119.843 34.841 1.00 16.99 286 LEU A O 1
ATOM 2342 N N . ARG A 1 287 ? 58.691 121.165 36.153 1.00 17.38 287 ARG A N 1
ATOM 2343 C CA A ARG A 1 287 ? 59.384 120.772 37.378 0.41 18.04 287 ARG A CA 1
ATOM 2344 C CA B ARG A 1 287 ? 59.399 120.768 37.363 0.59 17.52 287 ARG A CA 1
ATOM 2345 C C . ARG A 1 287 ? 59.141 119.304 37.701 1.00 17.99 287 ARG A C 1
ATOM 2346 O O . ARG A 1 287 ? 60.073 118.574 38.070 1.00 18.74 287 ARG A O 1
ATOM 2361 N N . ALA A 1 288 ? 57.891 118.858 37.594 1.00 18.01 288 ALA A N 1
ATOM 2362 C CA . ALA A 1 288 ? 57.572 117.486 37.984 1.00 18.80 288 ALA A CA 1
ATOM 2363 C C . ALA A 1 288 ? 58.265 116.475 37.076 1.00 17.57 288 ALA A C 1
ATOM 2364 O O . ALA A 1 288 ? 58.731 115.428 37.542 1.00 19.10 288 ALA A O 1
ATOM 2366 N N . VAL A 1 289 ? 58.357 116.772 35.777 1.00 16.43 289 VAL A N 1
ATOM 2367 C CA . VAL A 1 289 ? 59.091 115.884 34.877 1.00 18.15 289 VAL A CA 1
ATOM 2368 C C . VAL A 1 289 ? 60.559 115.840 35.270 1.00 17.12 289 VAL A C 1
ATOM 2369 O O . VAL A 1 289 ? 61.159 114.764 35.379 1.00 17.33 289 VAL A O 1
ATOM 2373 N N . SER A 1 290 ? 61.147 117.006 35.526 1.00 16.45 290 SER A N 1
ATOM 2374 C CA . SER A 1 290 ? 62.564 117.049 35.899 1.00 16.22 290 SER A CA 1
ATOM 2375 C C . SER A 1 290 ? 62.817 116.256 37.173 1.00 15.97 290 SER A C 1
ATOM 2376 O O . SER A 1 290 ? 63.808 115.519 37.277 1.00 16.79 290 SER A O 1
ATOM 2379 N N . HIS A 1 291 ? 61.936 116.406 38.160 1.00 16.75 291 HIS A N 1
ATOM 2380 C CA . HIS A 1 291 ? 62.167 115.818 39.467 1.00 18.14 291 HIS A CA 1
ATOM 2381 C C . HIS A 1 291 ? 61.949 114.310 39.500 1.00 18.08 291 HIS A C 1
ATOM 2382 O O . HIS A 1 291 ? 62.214 113.704 40.546 1.00 20.67 291 HIS A O 1
ATOM 2389 N N . ASP A 1 292 ? 61.511 113.681 38.406 1.00 18.76 292 ASP A N 1
ATOM 2390 C CA . ASP A 1 292 ? 61.334 112.227 38.372 1.00 20.11 292 ASP A CA 1
ATOM 2391 C C . ASP A 1 292 ? 62.231 111.590 37.320 1.00 19.86 292 ASP A C 1
ATOM 2392 O O . ASP A 1 292 ? 61.774 111.276 36.210 1.00 19.68 292 ASP A O 1
ATOM 2397 N N . PRO A 1 293 ? 63.499 111.332 37.650 1.00 19.73 293 PRO A N 1
ATOM 2398 C CA . PRO A 1 293 ? 64.393 110.679 36.684 1.00 21.35 293 PRO A CA 1
ATOM 2399 C C . PRO A 1 293 ? 64.068 109.218 36.413 1.00 22.20 293 PRO A C 1
ATOM 2400 O O . PRO A 1 293 ? 64.723 108.623 35.555 1.00 22.49 293 PRO A O 1
ATOM 2404 N N . THR A 1 294 ? 63.085 108.617 37.097 1.00 22.39 294 THR A N 1
ATOM 2405 C CA . THR A 1 294 ? 62.611 107.295 36.707 1.00 23.14 294 THR A CA 1
ATOM 2406 C C . THR A 1 294 ? 61.672 107.348 35.514 1.00 21.80 294 THR A C 1
ATOM 2407 O O . THR A 1 294 ? 61.331 106.293 34.970 1.00 23.43 294 THR A O 1
ATOM 2411 N N . LEU A 1 295 ? 61.251 108.550 35.105 1.00 19.68 295 LEU A N 1
ATOM 2412 C CA . LEU A 1 295 ? 60.479 108.760 33.875 1.00 19.16 295 LEU A CA 1
ATOM 2413 C C . LEU A 1 295 ? 59.072 108.171 33.952 1.00 20.39 295 LEU A C 1
ATOM 2414 O O . LEU A 1 295 ? 58.450 107.878 32.919 1.00 21.53 295 LEU A O 1
ATOM 2419 N N . ARG A 1 296 ? 58.539 108.025 35.172 1.00 21.20 296 ARG A N 1
ATOM 2420 C CA . ARG A 1 296 ? 57.203 107.486 35.374 1.00 21.44 296 ARG A CA 1
ATOM 2421 C C . ARG A 1 296 ? 56.126 108.552 35.550 1.00 20.30 296 ARG A C 1
ATOM 2422 O O . ARG A 1 296 ? 54.935 108.250 35.365 1.00 21.33 296 ARG A O 1
ATOM 2430 N N . TYR A 1 297 ? 56.504 109.776 35.907 1.00 20.16 297 TYR A N 1
ATOM 2431 C CA . TYR A 1 297 ? 55.516 110.825 36.133 1.00 19.13 297 TYR A CA 1
ATOM 2432 C C . TYR A 1 297 ? 54.634 111.010 34.901 1.00 19.31 297 TYR A C 1
ATOM 2433 O O . TYR A 1 297 ? 55.131 111.138 33.775 1.00 20.52 297 TYR A O 1
ATOM 2442 N N . GLN A 1 298 ? 53.319 111.016 35.103 1.00 18.89 298 GLN A N 1
ATOM 2443 C CA A GLN A 1 298 ? 52.371 111.182 34.002 0.64 17.46 298 GLN 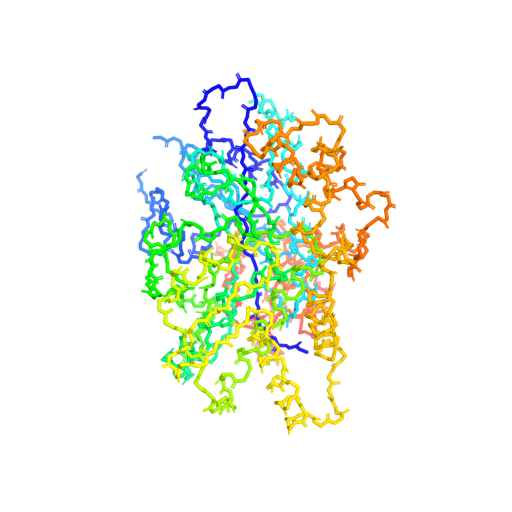A CA 1
ATOM 2444 C CA B GLN A 1 298 ? 52.376 111.185 34.003 0.36 17.96 298 GLN A CA 1
ATOM 2445 C C . GLN A 1 298 ? 51.818 112.600 34.026 1.00 18.86 298 GLN A C 1
ATOM 2446 O O . GLN A 1 298 ? 51.128 112.991 34.986 1.00 20.60 298 GLN A O 1
ATOM 2457 N N . LEU A 1 299 ? 52.122 113.365 32.976 1.00 18.86 299 LEU A N 1
ATOM 2458 C CA . LEU A 1 299 ? 51.551 114.694 32.809 1.00 18.15 299 LEU A CA 1
ATOM 2459 C C . LEU A 1 299 ? 50.036 114.608 32.701 1.00 18.26 299 LEU A C 1
ATOM 2460 O O . LEU A 1 299 ? 49.464 113.585 32.309 1.00 19.30 299 LEU A O 1
ATOM 2465 N N . ARG A 1 300 ? 49.396 115.727 32.992 1.00 20.29 300 ARG A N 1
ATOM 2466 C CA . ARG A 1 300 ? 47.958 115.867 32.848 1.00 20.25 300 ARG A CA 1
ATOM 2467 C C . ARG A 1 300 ? 47.695 116.815 31.682 1.00 18.33 300 ARG A C 1
ATOM 2468 O O . ARG A 1 300 ? 47.982 118.015 31.771 1.00 19.77 300 ARG A O 1
ATOM 2476 N N . LEU A 1 301 ? 47.151 116.288 30.595 1.00 18.44 301 LEU A N 1
ATOM 2477 C CA . LEU A 1 301 ? 46.819 117.133 29.462 1.00 18.32 301 LEU A CA 1
ATOM 2478 C C . LEU A 1 301 ? 45.503 117.847 29.722 1.00 18.39 301 LEU A C 1
ATOM 2479 O O . LEU A 1 301 ? 44.670 117.408 30.526 1.00 19.38 301 LEU A O 1
ATOM 2484 N N . HIS A 1 302 ? 45.319 118.969 29.025 1.00 19.87 302 HIS A N 1
ATOM 2485 C CA . HIS A 1 302 ? 44.085 119.729 29.170 1.00 21.53 302 HIS A CA 1
ATOM 2486 C C . HIS A 1 302 ? 42.865 118.887 28.825 1.00 22.63 302 HIS A C 1
ATOM 2487 O O . HIS A 1 302 ? 41.796 119.091 29.407 1.00 23.82 302 HIS A O 1
ATOM 2494 N N . ASP A 1 303 ? 42.996 117.941 27.893 1.00 22.48 303 ASP A N 1
ATOM 2495 C CA . ASP A 1 303 ? 41.878 117.079 27.534 1.00 23.33 303 ASP A CA 1
ATOM 2496 C C . ASP A 1 303 ? 41.655 115.931 28.512 1.00 22.12 303 ASP A C 1
ATOM 2497 O O . ASP A 1 303 ? 40.712 115.155 28.313 1.00 23.94 303 ASP A O 1
ATOM 2502 N N . GLY A 1 304 ? 42.482 115.811 29.555 1.00 20.57 304 GLY A N 1
ATOM 2503 C CA . GLY A 1 304 ? 42.362 114.745 30.530 1.00 20.31 304 GLY A CA 1
ATOM 2504 C C . GLY A 1 304 ? 43.185 113.508 30.265 1.00 17.57 304 GLY A C 1
ATOM 2505 O O . GLY A 1 304 ? 43.163 112.591 31.099 1.00 20.64 304 GLY A O 1
ATOM 2506 N N . ARG A 1 305 ? 43.884 113.421 29.133 1.00 18.00 305 ARG A N 1
ATOM 2507 C CA . ARG A 1 305 ? 44.814 112.317 28.938 1.00 18.57 305 ARG A CA 1
ATOM 2508 C C . ARG A 1 305 ? 45.950 112.400 29.943 1.00 18.28 305 ARG A C 1
ATOM 2509 O O . ARG A 1 305 ? 46.343 113.483 30.376 1.00 19.39 305 ARG A O 1
ATOM 2517 N N . ARG A 1 306 ? 46.499 111.240 30.290 1.00 18.18 306 ARG A N 1
ATOM 2518 C CA . ARG A 1 306 ? 47.651 111.140 31.174 1.00 17.40 306 ARG A CA 1
ATOM 2519 C C . ARG A 1 306 ? 48.753 110.451 30.386 1.00 19.32 306 ARG A C 1
ATOM 2520 O O . ARG A 1 306 ? 48.576 109.314 29.936 1.00 22.04 306 ARG A O 1
ATOM 2528 N N . LEU A 1 307 ? 49.881 111.137 30.209 1.00 19.82 307 LEU A N 1
ATOM 2529 C CA . LEU A 1 307 ? 50.988 110.617 29.415 1.00 19.47 307 LEU A CA 1
ATOM 2530 C C . LEU A 1 307 ? 52.285 110.913 30.136 1.00 17.46 307 LEU A C 1
ATOM 2531 O O . LEU A 1 307 ? 52.456 112.022 30.640 1.00 19.17 307 LEU A O 1
ATOM 2536 N N . THR A 1 308 ? 53.221 109.951 30.146 1.00 17.59 308 THR A N 1
ATOM 2537 C CA . THR A 1 308 ? 54.576 110.296 30.580 1.00 17.35 308 THR A CA 1
ATOM 2538 C C . THR A 1 308 ? 55.213 111.283 29.597 1.00 17.15 308 THR A C 1
ATOM 2539 O O . THR A 1 308 ? 54.783 111.417 28.442 1.00 17.68 308 THR A O 1
ATOM 2543 N N . ALA A 1 309 ? 56.277 111.957 30.054 1.00 17.34 309 ALA A N 1
ATOM 2544 C CA . ALA A 1 309 ? 57.011 112.851 29.153 1.00 16.62 309 ALA A CA 1
ATOM 2545 C C . ALA A 1 309 ? 57.530 112.098 27.937 1.00 17.08 309 ALA A C 1
ATOM 2546 O O . ALA A 1 309 ? 57.470 112.605 26.814 1.00 17.47 309 ALA A O 1
ATOM 2548 N N . VAL A 1 310 ? 58.006 110.865 28.132 1.00 17.09 310 VAL A N 1
ATOM 2549 C CA . VAL A 1 310 ? 58.452 110.055 26.994 1.00 17.38 310 VAL A CA 1
ATOM 2550 C C . VAL A 1 310 ? 57.305 109.793 26.022 1.00 17.50 310 VAL A C 1
ATOM 2551 O O . VAL A 1 310 ? 57.475 109.897 24.801 1.00 19.12 310 VAL A O 1
ATOM 2555 N N . GLN A 1 311 ? 56.125 109.423 26.550 1.00 17.81 311 GLN A N 1
ATOM 2556 C CA A GLN A 1 311 ? 54.964 109.171 25.693 0.71 18.71 311 GLN A CA 1
ATOM 2557 C CA B GLN A 1 311 ? 54.981 109.163 25.680 0.29 17.83 311 GLN A CA 1
ATOM 2558 C C . GLN A 1 311 ? 54.558 110.412 24.908 1.00 17.80 311 GLN A C 1
ATOM 2559 O O . GLN A 1 311 ? 54.196 110.324 23.726 1.00 18.07 311 GLN A O 1
ATOM 2570 N N . LEU A 1 312 ? 54.590 111.578 25.547 1.00 17.89 312 LEU A N 1
ATOM 2571 C CA . LEU A 1 312 ? 54.209 112.776 24.805 1.00 17.93 312 LEU A CA 1
ATOM 2572 C C . LEU A 1 312 ? 55.237 113.084 23.718 1.00 16.93 312 LEU A C 1
ATOM 2573 O O . LEU A 1 312 ? 54.870 113.440 22.591 1.00 18.47 312 LEU A O 1
ATOM 2578 N N . GLN A 1 313 ? 56.531 112.943 24.030 1.00 16.24 313 GLN A N 1
ATOM 2579 C CA . GLN A 1 313 ? 57.547 113.077 22.987 1.00 16.90 313 GLN A CA 1
ATOM 2580 C C . GLN A 1 313 ? 57.292 112.109 21.840 1.00 18.32 313 GLN A C 1
ATOM 2581 O O . GLN A 1 313 ? 57.467 112.471 20.670 1.00 18.94 313 GLN A O 1
ATOM 2587 N N . MET A 1 314 ? 56.882 110.874 22.142 1.00 17.27 314 MET A N 1
ATOM 2588 C CA . MET A 1 314 ? 56.604 109.931 21.060 1.00 18.69 314 MET A CA 1
ATOM 2589 C C . MET A 1 314 ? 55.460 110.409 20.169 1.00 21.66 314 MET A C 1
ATOM 2590 O O . MET A 1 314 ? 55.464 110.143 18.961 1.00 20.82 314 MET A O 1
ATOM 2595 N N . GLU A 1 315 ? 54.467 111.093 20.735 1.00 19.65 315 GLU A N 1
ATOM 2596 C CA . GLU A 1 315 ? 53.409 111.655 19.898 1.00 20.51 315 GLU A CA 1
ATOM 2597 C C . GLU A 1 315 ? 53.943 112.735 18.959 1.00 19.36 315 GLU A C 1
ATOM 2598 O O . GLU A 1 315 ? 53.545 112.790 17.788 1.00 21.02 315 GLU A O 1
ATOM 2604 N N . TYR A 1 316 ? 54.866 113.582 19.431 1.00 19.19 316 TYR A N 1
ATOM 2605 C CA . TYR A 1 316 ? 55.490 114.549 18.531 1.00 18.81 316 TYR A CA 1
ATOM 2606 C C . TYR A 1 316 ? 56.315 113.853 17.455 1.00 18.00 316 TYR A C 1
ATOM 2607 O O . TYR A 1 316 ? 56.278 114.257 16.290 1.00 19.48 316 TYR A O 1
ATOM 2616 N N . LEU A 1 317 ? 57.058 112.802 17.824 1.00 17.96 317 LEU A N 1
ATOM 2617 C CA A LEU A 1 317 ? 57.846 112.043 16.853 0.79 18.11 317 LEU A CA 1
ATOM 2618 C CA B LEU A 1 317 ? 57.841 112.080 16.831 0.21 19.21 317 LEU A CA 1
ATOM 2619 C C . LEU A 1 317 ? 56.946 111.457 15.766 1.00 19.27 317 LEU A C 1
ATOM 2620 O O . LEU A 1 317 ? 57.262 111.517 14.564 1.00 20.15 317 LEU A O 1
ATOM 2629 N N . GLU A 1 318 ? 55.824 110.865 16.174 1.00 19.85 318 GLU A N 1
ATOM 2630 C CA . GLU A 1 318 ? 54.933 110.241 15.203 1.00 22.33 318 GLU A CA 1
ATOM 2631 C C . GLU A 1 318 ? 54.384 111.268 14.228 1.00 22.63 318 GLU A C 1
ATOM 2632 O O . GLU A 1 318 ? 54.280 110.999 13.021 1.00 23.16 318 GLU A O 1
ATOM 2638 N N . GLN A 1 319 ? 54.052 112.463 14.727 1.00 21.45 319 GLN A N 1
ATOM 2639 C CA . GLN A 1 319 ? 53.598 113.530 13.840 1.00 20.54 319 GLN A CA 1
ATOM 2640 C C . GLN A 1 319 ? 54.712 113.957 12.896 1.00 21.75 319 GLN A C 1
ATOM 2641 O O . GLN A 1 319 ? 54.470 114.169 11.699 1.00 23.16 319 GLN A O 1
ATOM 2647 N N . ALA A 1 320 ? 55.944 114.075 13.409 1.00 19.95 320 ALA A N 1
ATOM 2648 C CA . ALA A 1 320 ? 57.061 114.499 12.568 1.00 20.98 320 ALA A CA 1
ATOM 2649 C C . ALA A 1 320 ? 57.310 113.500 11.449 1.00 21.45 320 ALA A C 1
ATOM 2650 O O . ALA A 1 320 ? 57.568 113.890 10.307 1.00 23.43 320 ALA A O 1
ATOM 2652 N N . ARG A 1 321 ? 57.212 112.201 11.748 1.00 21.91 321 ARG A N 1
ATOM 2653 C CA . ARG A 1 321 ? 57.374 111.198 10.699 1.00 24.78 321 ARG A CA 1
ATOM 2654 C C . ARG A 1 321 ? 56.302 111.344 9.625 1.00 26.34 321 ARG A C 1
ATOM 2655 O O . ARG A 1 321 ? 56.592 111.241 8.423 1.00 27.82 321 ARG A O 1
ATOM 2663 N N . LYS A 1 322 ? 55.053 111.574 10.035 1.00 24.46 322 LYS A N 1
ATOM 2664 C CA A LYS A 1 322 ? 53.978 111.735 9.061 0.56 26.51 322 LYS A CA 1
ATOM 2665 C CA B LYS A 1 322 ? 53.988 111.727 9.051 0.44 26.60 322 LYS A CA 1
ATOM 2666 C C . LYS A 1 322 ? 54.168 113.002 8.238 1.00 26.93 322 LYS A C 1
ATOM 2667 O O . LYS A 1 322 ? 53.933 113.006 7.023 1.00 29.61 322 LYS A O 1
ATOM 2678 N N . TYR A 1 323 ? 54.579 114.090 8.890 1.00 25.21 323 TYR A N 1
ATOM 2679 C CA . TYR A 1 323 ? 54.838 115.343 8.193 1.00 24.79 323 TYR A CA 1
ATOM 2680 C C . TYR A 1 323 ? 55.908 115.167 7.124 1.00 25.44 323 TYR A C 1
ATOM 2681 O O . TYR A 1 323 ? 55.738 115.599 5.973 1.00 26.55 323 TYR A O 1
ATOM 2690 N N . VAL A 1 324 ? 57.023 114.529 7.482 1.00 25.08 324 VAL A N 1
ATOM 2691 C CA . VAL A 1 324 ? 58.119 114.347 6.535 1.00 27.79 324 VAL A CA 1
ATOM 2692 C C . VAL A 1 324 ? 57.703 113.425 5.397 1.00 31.39 324 VAL A C 1
ATOM 2693 O O . VAL A 1 324 ? 58.018 113.683 4.224 1.00 32.38 324 VAL A O 1
ATOM 2697 N N . GLU A 1 325 ? 56.983 112.339 5.714 1.00 34.37 325 GLU A N 1
ATOM 2698 C CA A GLU A 1 325 ? 56.523 111.428 4.671 0.48 38.63 325 GLU A CA 1
ATOM 2699 C CA B GLU A 1 325 ? 56.529 111.432 4.663 0.52 38.96 325 GLU A CA 1
ATOM 2700 C C . GLU A 1 325 ? 55.585 112.135 3.699 1.00 41.19 325 GLU A C 1
ATOM 2701 O O . GLU A 1 325 ? 55.662 111.928 2.482 1.00 45.49 325 GLU A O 1
ATOM 2712 N N . ASP A 1 326 ? 54.695 112.978 4.220 1.00 43.39 326 ASP A N 1
ATOM 2713 C CA . ASP A 1 326 ? 53.731 113.654 3.361 1.00 49.01 326 ASP A CA 1
ATOM 2714 C C . ASP A 1 326 ? 54.375 114.779 2.558 1.00 45.19 326 ASP A C 1
ATOM 2715 O O . ASP A 1 326 ? 54.000 115.006 1.401 1.00 46.16 326 ASP A O 1
ATOM 2720 N N . ARG A 1 327 ? 55.358 115.474 3.132 1.00 42.43 327 ARG A N 1
ATOM 2721 C CA A ARG A 1 327 ? 55.966 116.603 2.438 0.51 43.02 327 ARG A CA 1
ATOM 2722 C CA B ARG A 1 327 ? 55.968 116.603 2.440 0.49 43.68 327 ARG A CA 1
ATOM 2723 C C . ARG A 1 327 ? 57.069 116.158 1.484 1.00 41.46 327 ARG A C 1
ATOM 2724 O O . ARG A 1 327 ? 57.190 116.699 0.376 1.00 40.98 327 ARG A O 1
ATOM 2739 N N . PHE A 1 328 ? 57.870 115.167 1.877 1.00 39.63 328 PHE A N 1
ATOM 2740 C CA . PHE A 1 328 ? 59.017 114.774 1.076 1.00 40.99 328 PHE A CA 1
ATOM 2741 C C . PHE A 1 328 ? 58.926 113.384 0.469 1.00 46.63 328 PHE A C 1
ATOM 2742 O O . PHE A 1 328 ? 59.701 113.085 -0.444 1.00 46.46 328 PHE A O 1
ATOM 2750 N N . GLY A 1 329 ? 58.021 112.535 0.948 1.00 51.85 329 GLY A N 1
ATOM 2751 C CA . GLY A 1 329 ? 57.930 111.187 0.411 1.00 55.35 329 GLY A CA 1
ATOM 2752 C C . GLY A 1 329 ? 59.221 110.433 0.651 1.00 57.98 329 GLY A C 1
ATOM 2753 O O . GLY A 1 329 ? 59.747 110.397 1.766 1.00 59.26 329 GLY A O 1
ATOM 2754 N N . THR A 1 330 ? 59.754 109.833 -0.408 1.00 58.19 330 THR A N 1
ATOM 2755 C CA . THR A 1 330 ? 61.008 109.101 -0.334 1.00 62.01 330 THR A CA 1
ATOM 2756 C C . THR A 1 330 ? 62.223 109.961 -0.675 1.00 64.87 330 THR A C 1
ATOM 2757 O O . THR A 1 330 ? 63.333 109.428 -0.780 1.00 66.94 330 THR A O 1
ATOM 2761 N N . ASP A 1 331 ? 62.043 111.270 -0.856 1.00 63.33 331 ASP A N 1
ATOM 2762 C CA . ASP A 1 331 ? 63.160 112.189 -1.039 1.00 61.75 331 ASP A CA 1
ATOM 2763 C C . ASP A 1 331 ? 63.579 112.872 0.263 1.00 55.71 331 ASP A C 1
ATOM 2764 O O . ASP A 1 331 ? 64.026 114.023 0.238 1.00 58.33 331 ASP A O 1
ATOM 2769 N N . VAL A 1 332 ? 63.444 112.186 1.401 1.00 48.59 332 VAL A N 1
ATOM 2770 C CA A VAL A 1 332 ? 63.847 112.769 2.674 0.61 46.01 332 VAL A CA 1
ATOM 2771 C CA B VAL A 1 332 ? 63.849 112.756 2.683 0.39 45.78 332 VAL A CA 1
ATOM 2772 C C . VAL A 1 332 ? 65.365 112.872 2.730 1.00 43.47 332 VAL A C 1
ATOM 2773 O O . VAL A 1 332 ? 66.088 111.935 2.365 1.00 46.18 332 VAL A O 1
ATOM 2780 N N . ASP A 1 333 ? 65.861 114.015 3.193 1.00 36.46 333 ASP A N 1
ATOM 2781 C CA . ASP A 1 333 ? 67.306 114.157 3.240 1.00 34.56 333 ASP A CA 1
ATOM 2782 C C . ASP A 1 333 ? 67.886 113.364 4.409 1.00 27.92 333 ASP A C 1
ATOM 2783 O O . ASP A 1 333 ? 67.206 113.085 5.405 1.00 26.33 333 ASP A O 1
ATOM 2788 N N . ASP A 1 334 ? 69.176 113.024 4.271 1.00 25.91 334 ASP A N 1
ATOM 2789 C CA . ASP A 1 334 ? 69.869 112.157 5.226 1.00 24.97 334 ASP A CA 1
ATOM 2790 C C . ASP A 1 334 ? 69.751 112.664 6.662 1.00 22.89 334 ASP A C 1
ATOM 2791 O O . ASP A 1 334 ? 69.533 111.872 7.595 1.00 23.23 334 ASP A O 1
ATOM 2796 N N . MET A 1 335 ? 69.940 113.973 6.878 1.00 20.74 335 MET A N 1
ATOM 2797 C CA . MET A 1 335 ? 69.986 114.447 8.257 1.00 20.31 335 MET A CA 1
ATOM 2798 C C . MET A 1 335 ? 68.610 114.408 8.906 1.00 19.41 335 MET A C 1
ATOM 2799 O O . MET A 1 335 ? 68.489 114.085 10.100 1.00 19.28 335 MET A O 1
ATOM 2804 N N . THR A 1 336 ? 67.568 114.760 8.152 1.00 20.51 336 THR A N 1
ATOM 2805 C CA . THR A 1 336 ? 66.207 114.631 8.665 1.00 19.63 336 THR A CA 1
ATOM 2806 C C . THR A 1 336 ? 65.901 113.184 9.036 1.00 20.66 336 THR A C 1
ATOM 2807 O O . THR A 1 336 ? 65.376 112.902 10.120 1.00 21.96 336 THR A O 1
ATOM 28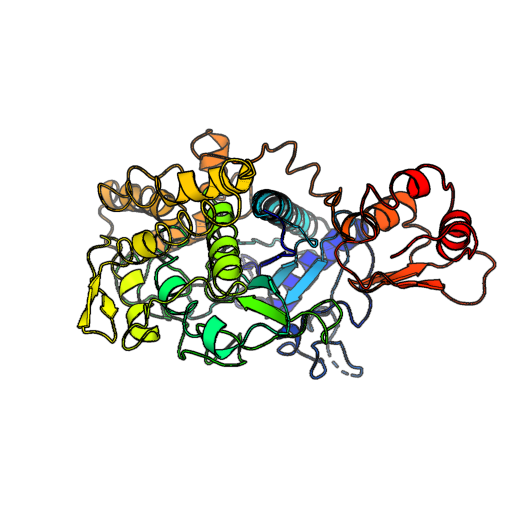11 N N . ARG A 1 337 ? 66.231 112.245 8.144 1.00 22.71 337 ARG A N 1
ATOM 2812 C CA . ARG A 1 337 ? 66.035 110.838 8.457 1.00 23.81 337 ARG A CA 1
ATOM 2813 C C . ARG A 1 337 ? 66.793 110.446 9.723 1.00 20.78 337 ARG A C 1
ATOM 2814 O O . ARG A 1 337 ? 66.272 109.701 10.572 1.00 22.38 337 ARG A O 1
ATOM 2822 N N . ASP A 1 338 ? 68.027 110.932 9.860 1.00 20.35 338 ASP A N 1
ATOM 2823 C CA . ASP A 1 338 ? 68.853 110.588 11.014 1.00 19.87 338 ASP A CA 1
ATOM 2824 C C . ASP A 1 338 ? 68.277 111.144 12.312 1.00 20.36 338 ASP A C 1
ATOM 2825 O O . ASP A 1 338 ? 68.263 110.444 13.336 1.00 20.35 338 ASP A O 1
ATOM 2830 N N . VAL A 1 339 ? 67.834 112.405 12.306 1.00 19.49 339 VAL A N 1
ATOM 2831 C CA . VAL A 1 339 ? 67.231 112.979 13.515 1.00 18.53 339 VAL A CA 1
ATOM 2832 C C . VAL A 1 339 ? 65.997 112.182 13.918 1.00 18.40 339 VAL A C 1
ATOM 2833 O O . VAL A 1 339 ? 65.818 111.847 15.092 1.00 19.42 339 VAL A O 1
ATOM 2837 N N . LEU A 1 340 ? 65.138 111.836 12.954 1.00 18.29 340 LEU A N 1
ATOM 2838 C CA . LEU A 1 340 ? 63.937 111.084 13.300 1.00 17.65 340 LEU A CA 1
ATOM 2839 C C . LEU A 1 340 ? 64.297 109.726 13.878 1.00 19.81 340 LEU A C 1
ATOM 2840 O O . LEU A 1 340 ? 63.727 109.300 14.888 1.00 20.96 340 LEU A O 1
ATOM 2845 N N . ASP A 1 341 ? 65.264 109.040 13.265 1.00 21.02 341 ASP A N 1
ATOM 2846 C CA . ASP A 1 341 ? 65.650 107.718 13.747 1.00 22.86 341 ASP A CA 1
ATOM 2847 C C . ASP A 1 341 ? 66.252 107.785 15.148 1.00 21.33 341 ASP A C 1
ATOM 2848 O O . ASP A 1 341 ? 65.920 106.959 16.000 1.00 22.16 341 ASP A O 1
ATOM 2853 N N . ARG A 1 342 ? 67.145 108.753 15.402 1.00 21.06 342 ARG A N 1
ATOM 2854 C CA . ARG A 1 342 ? 67.741 108.869 16.735 1.00 19.58 342 ARG A CA 1
ATOM 2855 C C . ARG A 1 342 ? 66.717 109.310 17.779 1.00 18.60 342 ARG A C 1
ATOM 2856 O O . ARG A 1 342 ? 66.770 108.867 18.933 1.00 19.26 342 ARG A O 1
ATOM 2864 N N . TRP A 1 343 ? 65.802 110.209 17.416 1.00 18.38 343 TRP A N 1
ATOM 2865 C CA . TRP A 1 343 ? 64.746 110.610 18.343 1.00 17.08 343 TRP A CA 1
ATOM 2866 C C . TRP A 1 343 ? 63.911 109.404 18.756 1.00 17.85 343 TRP A C 1
ATOM 2867 O O . TRP A 1 343 ? 63.705 109.150 19.949 1.00 18.88 343 TRP A O 1
ATOM 2878 N N . GLU A 1 344 ? 63.452 108.619 17.778 1.00 19.49 344 GLU A N 1
ATOM 2879 C CA . GLU A 1 344 ? 62.636 107.452 18.088 1.00 20.44 344 GLU A CA 1
ATOM 2880 C C . GLU A 1 344 ? 63.416 106.415 18.896 1.00 21.34 344 GLU A C 1
ATOM 2881 O O . GLU A 1 344 ? 62.916 105.895 19.894 1.00 21.91 344 GLU A O 1
ATOM 2887 N N . THR A 1 345 ? 64.626 106.057 18.456 1.00 21.32 345 THR A N 1
ATOM 2888 C CA A THR A 1 345 ? 65.408 105.066 19.192 0.71 21.37 345 THR A CA 1
ATOM 2889 C CA B THR A 1 345 ? 65.374 105.052 19.208 0.29 23.48 345 THR A CA 1
ATOM 2890 C C . THR A 1 345 ? 65.665 105.519 20.628 1.00 21.41 345 THR A C 1
ATOM 2891 O O . THR A 1 345 ? 65.610 104.720 21.572 1.00 21.26 345 THR A O 1
ATOM 2898 N N . THR A 1 346 ? 65.957 106.803 20.812 1.00 18.38 346 THR A N 1
ATOM 2899 C CA . THR A 1 346 ? 66.201 107.299 22.163 1.00 18.48 346 THR A CA 1
ATOM 2900 C C . THR A 1 346 ? 64.954 107.166 23.024 1.00 17.93 346 THR A C 1
ATOM 2901 O O . THR A 1 346 ? 65.033 106.745 24.183 1.00 18.19 346 THR A O 1
ATOM 2905 N N . LEU A 1 347 ? 63.783 107.501 22.469 1.00 17.66 347 LEU A N 1
ATOM 2906 C CA . LEU A 1 347 ? 62.557 107.416 23.263 1.00 17.95 347 LEU A CA 1
ATOM 2907 C C . LEU A 1 347 ? 62.230 105.974 23.625 1.00 18.60 347 LEU A C 1
ATOM 2908 O O . LEU A 1 347 ? 61.797 105.701 24.750 1.00 19.98 347 LEU A O 1
ATOM 2913 N N . VAL A 1 348 ? 62.412 105.044 22.681 1.00 19.62 348 VAL A N 1
ATOM 2914 C CA . VAL A 1 348 ? 62.173 103.628 22.964 1.00 21.39 348 VAL A CA 1
ATOM 2915 C C . VAL A 1 348 ? 63.077 103.155 24.092 1.00 21.32 348 VAL A C 1
ATOM 2916 O O . VAL A 1 348 ? 62.634 102.463 25.022 1.00 21.27 348 VAL A O 1
ATOM 2920 N N . ARG A 1 349 ? 64.361 103.513 24.028 1.00 19.74 349 ARG A N 1
ATOM 2921 C CA A ARG A 1 349 ? 65.291 103.069 25.061 0.61 20.70 349 ARG A CA 1
ATOM 2922 C CA B ARG A 1 349 ? 65.293 103.071 25.059 0.39 20.37 349 ARG A CA 1
ATOM 2923 C C . ARG A 1 349 ? 65.009 103.746 26.396 1.00 20.73 349 ARG A C 1
ATOM 2924 O O . ARG A 1 349 ? 65.162 103.121 27.454 1.00 21.71 349 ARG A O 1
ATOM 2939 N N . LEU A 1 350 ? 64.601 105.023 26.376 1.00 18.85 350 LEU A N 1
ATOM 2940 C CA . LEU A 1 350 ? 64.257 105.700 27.632 1.00 18.70 350 LEU A CA 1
ATOM 2941 C C . LEU A 1 350 ? 63.110 104.992 28.343 1.00 20.34 350 LEU A C 1
ATOM 2942 O O . LEU A 1 350 ? 63.119 104.859 29.573 1.00 22.08 350 LEU A O 1
ATOM 2947 N N . ALA A 1 351 ? 62.086 104.575 27.589 1.00 20.25 351 ALA A N 1
ATOM 2948 C CA . ALA A 1 351 ? 60.927 103.930 28.188 1.00 22.73 351 ALA A CA 1
ATOM 2949 C C . ALA A 1 351 ? 61.283 102.566 28.754 1.00 24.95 351 ALA A C 1
ATOM 2950 O O . ALA A 1 351 ? 60.644 102.102 29.707 1.00 29.63 351 ALA A O 1
ATOM 2952 N N . ASP A 1 352 ? 62.296 101.913 28.196 1.00 23.07 352 ASP A N 1
ATOM 2953 C CA . ASP A 1 352 ? 62.652 100.568 28.636 1.00 24.52 352 ASP A CA 1
ATOM 2954 C C . ASP A 1 352 ? 63.662 100.584 29.783 1.00 25.01 352 ASP A C 1
ATOM 2955 O O . ASP A 1 352 ? 63.425 99.978 30.835 1.00 31.21 352 ASP A O 1
ATOM 2960 N N . ASP A 1 353 ? 64.803 101.219 29.575 1.00 24.04 353 ASP A N 1
ATOM 2961 C CA . ASP A 1 353 ? 65.833 101.348 30.607 1.00 25.55 353 ASP A CA 1
ATOM 2962 C C . ASP A 1 353 ? 66.739 102.505 30.228 1.00 26.00 353 ASP A C 1
ATOM 2963 O O . ASP A 1 353 ? 67.615 102.347 29.367 1.00 24.77 353 ASP A O 1
ATOM 2968 N N . PRO A 1 354 ? 66.586 103.660 30.878 1.00 25.21 354 PRO A N 1
ATOM 2969 C CA . PRO A 1 354 ? 67.386 104.826 30.484 1.00 22.76 354 PRO A CA 1
ATOM 2970 C C . PRO A 1 354 ? 68.865 104.595 30.611 1.00 23.34 354 PRO A C 1
ATOM 2971 O O . PRO A 1 354 ? 69.635 105.241 29.891 1.00 22.15 354 PRO A O 1
ATOM 2975 N N . MET A 1 355 ? 69.293 103.692 31.498 1.00 24.25 355 MET A N 1
ATOM 2976 C CA . MET A 1 355 ? 70.727 103.536 31.699 1.00 26.91 355 MET A CA 1
ATOM 2977 C C . MET A 1 355 ? 71.431 102.965 30.474 1.00 26.21 355 MET A C 1
ATOM 2978 O O . MET A 1 355 ? 72.661 103.065 30.385 1.00 29.72 355 MET A O 1
ATOM 2983 N N . GLN A 1 356 ? 70.685 102.404 29.511 1.00 25.96 356 GLN A N 1
ATOM 2984 C CA A GLN A 1 356 ? 71.242 101.978 28.229 0.52 27.98 356 GLN A CA 1
ATOM 2985 C CA B GLN A 1 356 ? 71.359 101.975 28.291 0.48 26.66 356 GLN A CA 1
ATOM 2986 C C . GLN A 1 356 ? 71.759 103.138 27.392 1.00 26.43 356 GLN A C 1
ATOM 2987 O O . GLN A 1 356 ? 72.441 102.893 26.393 1.00 29.99 356 GLN A O 1
ATOM 2998 N N . LEU A 1 357 ? 71.397 104.378 27.743 1.00 22.27 357 LEU A N 1
ATOM 2999 C CA . LEU A 1 357 ? 71.722 105.590 26.987 1.00 19.62 357 LEU A CA 1
ATOM 3000 C C . LEU A 1 357 ? 72.917 106.355 27.555 1.00 19.68 357 LEU A C 1
ATOM 3001 O O . LEU A 1 357 ? 73.089 107.550 27.267 1.00 19.74 357 LEU A O 1
ATOM 3006 N N . SER A 1 358 ? 73.772 105.684 28.329 1.00 20.61 358 SER A N 1
ATOM 3007 C CA . SER A 1 358 ? 74.869 106.389 28.988 1.00 22.03 358 SER A CA 1
ATOM 3008 C C . SER A 1 358 ? 75.938 106.895 28.023 1.00 20.39 358 SER A C 1
ATOM 3009 O O . SER A 1 358 ? 76.700 107.793 28.398 1.00 22.01 358 SER A O 1
ATOM 3012 N N . ARG A 1 359 ? 76.014 106.370 26.791 1.00 20.14 359 ARG A N 1
ATOM 3013 C CA . ARG A 1 359 ? 76.932 106.939 25.801 1.00 19.95 359 ARG A CA 1
ATOM 3014 C C . ARG A 1 359 ? 76.324 108.096 25.028 1.00 18.44 359 ARG A C 1
ATOM 3015 O O . ARG A 1 359 ? 77.027 108.714 24.218 1.00 19.88 359 ARG A O 1
ATOM 3023 N N . ASP A 1 360 ? 75.039 108.396 25.243 1.00 18.00 360 ASP A N 1
ATOM 3024 C CA . ASP A 1 360 ? 74.316 109.372 24.433 1.00 18.46 360 ASP A CA 1
ATOM 3025 C C . ASP A 1 360 ? 73.847 110.592 25.204 1.00 17.84 360 ASP A C 1
ATOM 3026 O O . ASP A 1 360 ? 73.892 111.704 24.668 1.00 19.30 360 ASP A O 1
ATOM 3031 N N . LEU A 1 361 ? 73.344 110.423 26.422 1.00 15.68 361 LEU A N 1
ATOM 3032 C CA . LEU A 1 361 ? 72.633 111.502 27.100 1.00 15.29 361 LEU A CA 1
ATOM 3033 C C . LEU A 1 361 ? 73.417 111.979 28.315 1.00 15.72 361 LEU A C 1
ATOM 3034 O O . LEU A 1 361 ? 73.946 111.161 29.078 1.00 16.64 361 LEU A O 1
ATOM 3039 N N . ASP A 1 362 ? 73.470 113.306 28.507 1.00 15.23 362 ASP A N 1
ATOM 3040 C CA . ASP A 1 362 ? 74.237 113.862 29.630 1.00 14.46 362 ASP A CA 1
ATOM 3041 C C . ASP A 1 362 ? 73.686 113.417 30.978 1.00 15.22 362 ASP A C 1
ATOM 3042 O O . ASP A 1 362 ? 74.450 112.995 31.848 1.00 16.04 362 ASP A O 1
ATOM 3047 N N . TRP A 1 363 ? 72.369 113.540 31.191 1.00 14.13 363 TRP A N 1
ATOM 3048 C CA . TRP A 1 363 ? 71.883 113.218 32.524 1.00 14.33 363 TRP A CA 1
ATOM 3049 C C . TRP A 1 363 ? 72.129 111.751 32.869 1.00 14.87 363 TRP A C 1
ATOM 3050 O O . TRP A 1 363 ? 72.379 111.423 34.039 1.00 16.30 363 TRP A O 1
ATOM 3061 N N . VAL A 1 364 ? 72.088 110.866 31.876 1.00 15.44 364 VAL A N 1
ATOM 3062 C CA . VAL A 1 364 ? 72.336 109.445 32.123 1.00 15.54 364 VAL A CA 1
ATOM 3063 C C . VAL A 1 364 ? 73.816 109.200 32.402 1.00 16.25 364 VAL A C 1
ATOM 3064 O O . VAL A 1 364 ? 74.169 108.471 33.336 1.00 17.13 364 VAL A O 1
ATOM 3068 N N . ALA A 1 365 ? 74.703 109.781 31.584 1.00 16.18 365 ALA A N 1
ATOM 3069 C CA . ALA A 1 365 ? 76.141 109.609 31.805 1.00 16.10 365 ALA A CA 1
ATOM 3070 C C . ALA A 1 365 ? 76.536 110.158 33.170 1.00 15.30 365 ALA A C 1
ATOM 3071 O O . ALA A 1 365 ? 77.278 109.512 33.926 1.00 16.75 365 ALA A O 1
ATOM 3073 N N . LYS A 1 366 ? 76.014 111.336 33.518 1.00 15.26 366 LYS A N 1
ATOM 3074 C CA . LYS A 1 366 ? 76.301 111.930 34.821 1.00 15.50 366 LYS A CA 1
ATOM 3075 C C . LYS A 1 366 ? 75.720 111.086 35.955 1.00 16.40 366 LYS A C 1
ATOM 3076 O O . LYS A 1 366 ? 76.399 110.816 36.958 1.00 16.59 366 LYS A O 1
ATOM 3082 N N . LEU A 1 367 ? 74.467 110.649 35.816 1.00 15.54 367 LEU A N 1
ATOM 3083 C CA . LEU A 1 367 ? 73.868 109.807 36.855 1.00 16.70 367 LEU A CA 1
ATOM 3084 C C . LEU A 1 367 ? 74.680 108.532 37.073 1.00 17.68 367 LEU A C 1
ATOM 3085 O O . LEU A 1 367 ? 74.856 108.079 38.220 1.00 18.75 367 LEU A O 1
ATOM 3090 N N . SER A 1 368 ? 75.216 107.949 35.995 1.00 17.16 368 SER A N 1
ATOM 3091 C CA A SER A 1 368 ? 76.008 106.738 36.156 0.66 18.85 368 SER A CA 1
ATOM 3092 C CA B SER A 1 368 ? 76.027 106.741 36.138 0.34 18.16 368 SER A CA 1
ATOM 3093 C C . SER A 1 368 ? 77.249 107.010 36.999 1.00 18.21 368 SER A C 1
ATOM 3094 O O . SER A 1 368 ? 77.616 106.198 37.855 1.00 19.76 368 SER A O 1
ATOM 3099 N N . ILE A 1 369 ? 77.909 108.145 36.771 1.00 17.43 369 ILE A N 1
ATOM 3100 C CA . ILE A 1 369 ? 79.075 108.499 37.574 1.00 17.00 369 ILE A CA 1
ATOM 3101 C C . ILE A 1 369 ? 78.665 108.697 39.026 1.00 17.22 369 ILE A C 1
ATOM 3102 O O . ILE A 1 369 ? 79.321 108.199 39.953 1.00 18.86 369 ILE A O 1
ATOM 3107 N N . LEU A 1 370 ? 77.567 109.431 39.243 1.00 17.32 370 LEU A N 1
ATOM 3108 C CA . LEU A 1 370 ? 77.117 109.726 40.603 1.00 16.82 370 LEU A CA 1
ATOM 3109 C C . LEU A 1 370 ? 76.742 108.454 41.348 1.00 17.73 370 LEU A C 1
ATOM 3110 O O . LEU A 1 370 ? 77.043 108.315 42.549 1.00 19.21 370 LEU A O 1
ATOM 3115 N N . GLU A 1 371 ? 76.089 107.512 40.660 1.00 18.02 371 GLU A N 1
ATOM 3116 C CA . GLU A 1 371 ? 75.733 106.265 41.319 1.00 20.66 371 GLU A CA 1
ATOM 3117 C C . GLU A 1 371 ? 76.974 105.474 41.688 1.00 20.73 371 GLU A C 1
ATOM 3118 O O . GLU A 1 371 ? 76.963 104.748 42.682 1.00 22.17 371 GLU A O 1
ATOM 3124 N N . GLY A 1 372 ? 78.048 105.594 40.909 1.00 19.92 372 GLY A N 1
ATOM 3125 C CA . GLY A 1 372 ? 79.292 104.948 41.289 1.00 20.20 372 GLY A CA 1
ATOM 3126 C C . GLY A 1 372 ? 79.837 105.477 42.601 1.00 21.36 372 GLY A C 1
ATOM 3127 O O . GLY A 1 372 ? 80.266 104.705 43.461 1.00 23.35 372 GLY A O 1
ATOM 3128 N N . TYR A 1 373 ? 79.822 106.801 42.774 1.00 20.85 373 TYR A N 1
ATOM 3129 C CA . TYR A 1 373 ? 80.209 107.388 44.057 1.00 20.95 373 TYR A CA 1
ATOM 3130 C C . TYR A 1 373 ? 79.281 106.944 45.179 1.00 21.49 373 TYR A C 1
ATOM 3131 O O . TYR A 1 373 ? 79.738 106.625 46.286 1.00 23.22 373 TYR A O 1
ATOM 3140 N N . ARG A 1 374 ? 77.968 106.943 44.930 1.00 22.44 374 ARG A N 1
ATOM 3141 C CA . ARG A 1 374 ? 77.025 106.526 45.966 1.00 24.97 374 ARG A CA 1
ATOM 3142 C C . ARG A 1 374 ? 77.281 105.093 46.409 1.00 26.63 374 ARG A C 1
ATOM 3143 O O . ARG A 1 374 ? 77.233 104.793 47.612 1.00 29.32 374 ARG A O 1
ATOM 3151 N N . GLN A 1 375 ? 77.571 104.196 45.456 1.00 23.60 375 GLN A N 1
ATOM 3152 C CA . GLN A 1 375 ? 77.855 102.802 45.795 1.00 26.96 375 GLN A CA 1
ATOM 3153 C C . GLN A 1 375 ? 79.191 102.652 46.513 1.00 30.47 375 GLN A C 1
ATOM 3154 O O . GLN A 1 375 ? 79.287 101.918 47.501 1.00 31.82 375 GLN A O 1
ATOM 3160 N N . ARG A 1 376 ? 80.242 103.322 46.033 1.00 30.30 376 ARG A N 1
ATOM 3161 C CA . ARG A 1 376 ? 81.565 103.113 46.641 1.00 32.66 376 ARG A CA 1
ATOM 3162 C C . ARG A 1 376 ? 81.631 103.681 48.050 1.00 38.99 376 ARG A C 1
ATOM 3163 O O . ARG A 1 376 ? 82.232 103.077 48.946 1.00 45.66 376 ARG A O 1
ATOM 3171 N N . GLU A 1 377 ? 81.032 104.844 48.263 1.00 34.85 377 GLU A N 1
ATOM 3172 C CA . GLU A 1 377 ? 81.222 105.615 49.482 1.00 31.38 377 GLU A CA 1
ATOM 3173 C C . GLU A 1 377 ? 79.987 105.700 50.364 1.00 29.97 377 GLU A C 1
ATOM 3174 O O . GLU A 1 377 ? 80.035 106.384 51.392 1.00 32.68 377 GLU A O 1
ATOM 3180 N N . ASN A 1 378 ? 78.885 105.052 49.998 1.00 28.18 378 ASN A N 1
ATOM 3181 C CA A ASN A 1 378 ? 77.712 105.038 50.875 0.48 29.09 378 ASN A CA 1
ATOM 3182 C CA B ASN A 1 378 ? 77.670 105.039 50.815 0.52 30.66 378 ASN A CA 1
ATOM 3183 C C . ASN A 1 378 ? 77.181 106.458 51.094 1.00 31.02 378 ASN A C 1
ATOM 3184 O O . ASN A 1 378 ? 76.824 106.831 52.217 1.00 35.54 378 ASN A O 1
ATOM 3193 N N . LEU A 1 379 ? 77.145 107.275 50.000 1.00 27.78 379 LEU A N 1
ATOM 3194 C CA . LEU A 1 379 ? 76.771 108.686 50.079 1.00 27.13 379 LEU A CA 1
ATOM 3195 C C . LEU A 1 379 ? 75.289 108.870 49.783 1.00 26.00 379 LEU A C 1
ATOM 3196 O O . LEU A 1 379 ? 74.808 108.411 48.739 1.00 26.87 379 LEU A O 1
ATOM 3201 N N . PRO A 1 380 ? 74.563 109.574 50.634 1.00 24.50 380 PRO A N 1
ATOM 3202 C CA . PRO A 1 380 ? 73.196 109.972 50.301 1.00 25.41 380 PRO A CA 1
ATOM 3203 C C . PRO A 1 380 ? 73.218 111.127 49.302 1.00 22.35 380 PRO A C 1
ATOM 3204 O O . PRO A 1 380 ? 74.239 111.798 49.090 1.00 22.97 380 PRO A O 1
ATOM 3208 N N . TRP A 1 381 ? 72.053 111.367 48.695 1.00 23.58 381 TRP A N 1
ATOM 3209 C CA . TRP A 1 381 ? 71.973 112.410 47.671 1.00 22.38 381 TRP A CA 1
ATOM 3210 C C . TRP A 1 381 ? 72.344 113.789 48.199 1.00 24.95 381 TRP A C 1
ATOM 3211 O O . TRP A 1 381 ? 72.738 114.656 47.408 1.00 26.17 381 TRP A O 1
ATOM 3222 N N . SER A 1 382 ? 72.253 114.008 49.510 1.00 24.81 382 SER A N 1
ATOM 3223 C CA . SER A 1 382 ? 72.577 115.304 50.093 1.00 27.70 382 SER A CA 1
ATOM 3224 C C . SER A 1 382 ? 74.075 115.553 50.242 1.00 27.01 382 SER A C 1
ATOM 3225 O O . SER A 1 382 ? 74.461 116.659 50.645 1.00 29.97 382 SER A O 1
ATOM 3228 N N . ALA A 1 383 ? 74.916 114.565 49.953 1.00 24.35 383 ALA A N 1
ATOM 3229 C CA . ALA A 1 383 ? 76.348 114.688 50.199 1.00 23.03 383 ALA A CA 1
ATOM 3230 C C . ALA A 1 383 ? 76.973 115.746 49.295 1.00 23.76 383 ALA A C 1
ATOM 3231 O O . ALA A 1 383 ? 76.769 115.742 48.076 1.00 24.04 383 ALA A O 1
ATOM 3233 N N . HIS A 1 384 ? 77.754 116.648 49.886 1.00 28.12 384 HIS A N 1
ATOM 3234 C CA . HIS A 1 384 ? 78.350 117.736 49.115 1.00 29.76 384 HIS A CA 1
ATOM 3235 C C . HIS A 1 384 ? 79.235 117.218 47.980 1.00 27.39 384 HIS A C 1
ATOM 3236 O O . HIS A 1 384 ? 79.278 117.815 46.897 1.00 25.55 384 HIS A O 1
ATOM 3243 N N . LYS A 1 385 ? 79.940 116.106 48.202 1.00 26.50 385 LYS A N 1
ATOM 3244 C CA . LYS A 1 385 ? 80.807 115.555 47.159 1.00 24.06 385 LYS A CA 1
ATOM 3245 C C . LYS A 1 385 ? 80.041 115.293 45.859 1.00 20.95 385 LYS A C 1
ATOM 3246 O O . LYS A 1 385 ? 80.590 115.466 44.757 1.00 21.88 385 LYS A O 1
ATOM 3252 N N . LEU A 1 386 ? 78.768 114.893 45.953 1.00 19.73 386 LEU A N 1
ATOM 3253 C CA . LEU A 1 386 ? 77.999 114.655 44.734 1.00 18.25 386 LEU A CA 1
ATOM 3254 C C . LEU A 1 386 ? 77.724 115.950 43.974 1.00 17.20 386 LEU A C 1
ATOM 3255 O O . LEU A 1 386 ? 77.653 115.934 42.741 1.00 18.00 386 LEU A O 1
ATOM 3260 N N . GLN A 1 387 ? 77.549 117.077 44.672 1.00 18.23 387 GLN A N 1
ATOM 3261 C CA . GLN A 1 387 ? 77.428 118.345 43.951 1.00 19.76 387 GLN A CA 1
ATOM 3262 C C . GLN A 1 387 ? 78.739 118.766 43.305 1.00 18.69 387 GLN A C 1
ATOM 3263 O O . GLN A 1 387 ? 78.723 119.359 42.219 1.00 21.69 387 GLN A O 1
ATOM 3269 N N . LEU A 1 388 ? 79.880 118.419 43.905 1.00 17.96 388 LEU A N 1
ATOM 3270 C CA . LEU A 1 388 ? 81.160 118.691 43.247 1.00 18.28 388 LEU A CA 1
ATOM 3271 C C . LEU A 1 388 ? 81.295 117.892 41.959 1.00 17.29 388 LEU A C 1
ATOM 3272 O O . LEU A 1 388 ? 81.732 118.423 40.927 1.00 19.54 388 LEU A O 1
ATOM 3277 N N . VAL A 1 389 ? 80.942 116.601 42.008 1.00 17.81 389 VAL A N 1
ATOM 3278 C CA . VAL A 1 389 ? 81.025 115.725 40.839 1.00 17.51 389 VAL A CA 1
ATOM 3279 C C . VAL A 1 389 ? 80.080 116.205 39.736 1.00 17.74 389 VAL A C 1
ATOM 3280 O O . VAL A 1 389 ? 80.448 116.210 38.557 1.00 19.69 389 VAL A O 1
ATOM 3284 N N . ASP A 1 390 ? 78.853 116.610 40.100 1.00 18.15 390 ASP A N 1
ATOM 3285 C CA . ASP A 1 390 ? 77.910 117.210 39.150 1.00 19.73 390 ASP A CA 1
ATOM 3286 C C . ASP A 1 390 ? 78.577 118.336 38.361 1.00 19.23 390 ASP A C 1
ATOM 3287 O O . ASP A 1 390 ? 78.543 118.359 37.115 1.00 22.15 390 ASP A O 1
ATOM 3292 N N . LEU A 1 391 ? 79.215 119.268 39.075 1.00 17.66 391 LEU A N 1
ATOM 3293 C CA . LEU A 1 391 ? 79.887 120.399 38.429 1.00 18.22 391 LEU A CA 1
ATOM 3294 C C . LEU A 1 391 ? 81.072 119.941 37.567 1.00 17.07 391 LEU A C 1
ATOM 3295 O O . LEU A 1 391 ? 81.242 120.416 36.429 1.00 18.53 391 LEU A O 1
ATOM 3300 N N . GLN A 1 392 ? 81.895 119.019 38.081 1.00 18.67 392 GLN A N 1
ATOM 3301 C CA . GLN A 1 392 ? 83.068 118.530 37.343 1.00 18.07 392 GLN A CA 1
ATOM 3302 C C . GLN A 1 392 ? 82.709 117.994 35.971 1.00 16.15 392 GLN A C 1
ATOM 3303 O O . GLN A 1 392 ? 83.539 118.034 35.057 1.00 16.76 392 GLN A O 1
ATOM 3309 N N . TYR A 1 393 ? 81.514 117.421 35.824 1.00 16.60 393 TYR A N 1
ATOM 3310 C CA . TYR A 1 393 ? 81.114 116.890 34.532 1.00 15.51 393 TYR A CA 1
ATOM 3311 C C . TYR A 1 393 ? 81.274 117.920 33.417 1.00 15.89 393 TYR A C 1
ATOM 3312 O O . TYR A 1 393 ? 81.600 117.546 32.282 1.00 16.74 393 TYR A O 1
ATOM 3321 N N . HIS A 1 394 ? 81.078 119.209 33.733 1.00 15.37 394 HIS A N 1
ATOM 3322 C CA . HIS A 1 394 ? 80.989 120.297 32.757 1.00 15.35 394 HIS A CA 1
ATOM 3323 C C . HIS A 1 394 ? 82.263 121.135 32.653 1.00 15.78 394 HIS A C 1
ATOM 3324 O O . HIS A 1 394 ? 82.288 122.113 31.892 1.00 16.52 394 HIS A O 1
ATOM 3331 N N . ASP A 1 395 ? 83.332 120.775 33.364 1.00 16.14 395 ASP A N 1
ATOM 3332 C CA . ASP A 1 395 ? 84.578 121.544 33.272 1.00 16.22 395 ASP A CA 1
ATOM 3333 C C . ASP A 1 395 ? 85.121 121.480 31.835 1.00 16.13 395 ASP A C 1
ATOM 3334 O O . ASP A 1 395 ? 85.159 120.409 31.216 1.00 16.77 395 ASP A O 1
ATOM 3339 N N . VAL A 1 396 ? 85.499 122.641 31.280 1.00 16.73 396 VAL A N 1
ATOM 3340 C CA . VAL A 1 396 ? 85.995 122.676 29.902 1.00 18.04 396 VAL A CA 1
ATOM 3341 C C . VAL A 1 396 ? 87.385 122.074 29.723 1.00 17.52 396 VAL A C 1
ATOM 3342 O O . VAL A 1 396 ? 87.796 121.840 28.579 1.00 19.41 396 VAL A O 1
ATOM 3346 N N . ARG A 1 397 ? 88.123 121.847 30.798 1.00 18.18 397 ARG A N 1
ATOM 3347 C CA . ARG A 1 397 ? 89.486 121.373 30.647 1.00 18.72 397 ARG A CA 1
ATOM 3348 C C . ARG A 1 397 ? 89.491 119.918 30.188 1.00 19.10 397 ARG A C 1
ATOM 3349 O O . ARG A 1 397 ? 88.677 119.118 30.658 1.00 19.09 397 ARG A O 1
ATOM 3357 N N . PRO A 1 398 ? 90.408 119.541 29.292 1.00 20.38 398 PRO A N 1
ATOM 3358 C CA . PRO A 1 398 ? 90.343 118.187 28.707 1.00 23.60 398 PRO A CA 1
ATOM 3359 C C . PRO A 1 398 ? 90.636 117.072 29.689 1.00 22.67 398 PRO A C 1
ATOM 3360 O O . PRO A 1 398 ? 90.138 115.954 29.496 1.00 25.52 398 PRO A O 1
ATOM 3364 N N . ASP A 1 399 ? 91.427 117.343 30.725 1.00 22.77 399 ASP A N 1
ATOM 3365 C CA . ASP A 1 399 ? 91.825 116.357 31.723 1.00 25.40 399 ASP A CA 1
ATOM 3366 C C . ASP A 1 399 ? 90.997 116.426 32.994 1.00 21.65 399 ASP A C 1
ATOM 3367 O O . ASP A 1 399 ? 91.095 115.519 33.821 1.00 23.50 399 ASP A O 1
ATOM 3372 N N . ARG A 1 400 ? 90.217 117.481 33.189 1.00 20.58 400 ARG A N 1
ATOM 3373 C CA . ARG A 1 400 ? 89.491 117.675 34.437 1.00 20.47 400 ARG A CA 1
ATOM 3374 C C . ARG A 1 400 ? 87.996 117.488 34.284 1.00 18.02 400 ARG A C 1
ATOM 3375 O O . ARG A 1 400 ? 87.345 117.010 35.210 1.00 22.40 400 ARG A O 1
ATOM 3383 N N . GLY A 1 401 ? 87.423 117.827 33.137 1.00 17.83 401 GLY A N 1
ATOM 3384 C CA . GLY A 1 401 ? 85.992 117.634 32.967 1.00 17.62 401 GLY A CA 1
ATOM 3385 C C . GLY A 1 401 ? 85.655 116.166 32.798 1.00 16.17 401 GLY A C 1
ATOM 3386 O O . GLY A 1 401 ? 86.325 115.435 32.063 1.00 17.38 401 GLY A O 1
ATOM 3387 N N . LEU A 1 402 ? 84.595 115.722 33.487 1.00 16.88 402 LEU A N 1
ATOM 3388 C CA . LEU A 1 402 ? 84.301 114.288 33.467 1.00 17.23 402 LEU A CA 1
ATOM 3389 C C . LEU A 1 402 ? 83.771 113.841 32.114 1.00 16.66 402 LEU A C 1
ATOM 3390 O O . LEU A 1 402 ? 84.092 112.736 31.661 1.00 18.26 402 LEU A O 1
ATOM 3395 N N . TYR A 1 403 ? 82.950 114.678 31.450 1.00 16.95 403 TYR A N 1
ATOM 3396 C CA . TYR A 1 403 ? 82.557 114.353 30.082 1.00 17.16 403 TYR A CA 1
ATOM 3397 C C . TYR A 1 403 ? 83.791 114.223 29.201 1.00 16.02 403 TYR A C 1
ATOM 3398 O O . TYR A 1 403 ? 83.920 113.270 28.421 1.00 17.25 403 TYR A O 1
ATOM 3407 N N . ASN A 1 404 ? 84.727 115.172 29.331 1.00 15.84 404 ASN A N 1
ATOM 3408 C CA . ASN A 1 404 ? 85.936 115.132 28.510 1.00 17.03 404 ASN A CA 1
ATOM 3409 C C . ASN A 1 404 ? 86.761 113.885 28.798 1.00 17.72 404 ASN A C 1
ATOM 3410 O O . ASN A 1 404 ? 87.327 113.287 27.875 1.00 18.41 404 ASN A O 1
ATOM 3415 N N . ARG A 1 405 ? 86.804 113.450 30.059 1.00 17.51 405 ARG A N 1
ATOM 3416 C CA . ARG A 1 405 ? 87.520 112.212 30.369 1.00 17.51 405 ARG A CA 1
ATOM 3417 C C . ARG A 1 405 ? 86.823 110.977 29.786 1.00 17.94 405 ARG A C 1
ATOM 3418 O O . ARG A 1 405 ? 87.502 110.022 29.385 1.00 19.29 405 ARG A O 1
ATOM 3426 N N . LEU A 1 406 ? 85.483 110.973 29.726 1.00 17.93 406 LEU A N 1
ATOM 3427 C CA . LEU A 1 406 ? 84.771 109.897 29.037 1.00 18.88 406 LEU A CA 1
ATOM 3428 C C . LEU A 1 406 ? 85.126 109.863 27.553 1.00 20.25 406 LEU A C 1
ATOM 3429 O O . LEU A 1 406 ? 85.397 108.791 26.994 1.00 20.65 406 LEU A O 1
ATOM 3434 N N . VAL A 1 407 ? 85.155 111.032 26.904 1.00 19.03 407 VAL A N 1
ATOM 3435 C CA . VAL A 1 407 ? 85.500 111.093 25.481 1.00 21.31 407 VAL A CA 1
ATOM 3436 C C . VAL A 1 407 ? 86.932 110.618 25.244 1.00 22.65 407 VAL A C 1
ATOM 3437 O O . VAL A 1 407 ? 87.235 109.973 24.221 1.00 23.30 407 VAL A O 1
ATOM 3441 N N . ALA A 1 408 ? 87.851 110.967 26.155 1.00 21.34 408 ALA A N 1
ATOM 3442 C CA . ALA A 1 408 ? 89.244 110.562 26.001 1.00 23.16 408 ALA A CA 1
ATOM 3443 C C . ALA A 1 408 ? 89.384 109.053 25.969 1.00 24.23 408 ALA A C 1
ATOM 3444 O O . ALA A 1 408 ? 90.371 108.530 25.424 1.00 26.65 408 ALA A O 1
ATOM 3446 N N . ARG A 1 409 ? 88.416 108.345 26.538 1.00 22.48 409 ARG A N 1
ATOM 3447 C CA . ARG A 1 409 ? 88.393 106.896 26.562 1.00 24.31 409 ARG A CA 1
ATOM 3448 C C . ARG A 1 409 ? 87.483 106.315 25.492 1.00 25.56 409 ARG A C 1
ATOM 3449 O O . ARG A 1 409 ? 87.271 105.103 25.477 1.00 26.67 409 ARG A O 1
ATOM 3457 N N . GLY A 1 410 ? 86.916 107.148 24.615 1.00 24.54 410 GLY A N 1
ATOM 3458 C CA . GLY A 1 410 ? 85.991 106.632 23.614 1.00 25.70 410 GLY A CA 1
ATOM 3459 C C . GLY A 1 410 ? 84.689 106.121 24.192 1.00 24.01 410 GLY A C 1
ATOM 3460 O O . GLY A 1 410 ? 84.047 105.247 23.597 1.00 27.42 410 GLY A O 1
ATOM 3461 N N . ARG A 1 411 ? 84.250 106.680 25.324 1.00 24.88 411 ARG A N 1
ATOM 3462 C CA . ARG A 1 411 ? 83.054 106.196 26.009 1.00 25.49 411 ARG A CA 1
ATOM 3463 C C . ARG A 1 411 ? 81.799 107.004 25.717 1.00 25.69 411 ARG A C 1
ATOM 3464 O O . ARG A 1 411 ? 80.753 106.724 26.315 1.00 27.92 411 ARG A O 1
ATOM 3472 N N . MET A 1 412 ? 81.856 107.962 24.800 1.00 22.61 412 MET A N 1
ATOM 3473 C CA . MET A 1 412 ? 80.656 108.666 24.376 1.00 21.74 412 MET A CA 1
ATOM 3474 C C . MET A 1 412 ? 80.513 108.574 22.866 1.00 23.73 412 MET A C 1
ATOM 3475 O O . MET A 1 412 ? 81.502 108.623 22.121 1.00 24.56 412 MET A O 1
ATOM 3480 N N . ASN A 1 413 ? 79.277 108.474 22.410 1.00 21.71 413 ASN A N 1
ATOM 3481 C CA . ASN A 1 413 ? 79.035 108.560 20.979 1.00 20.52 413 ASN A CA 1
ATOM 3482 C C . ASN A 1 413 ? 79.227 109.996 20.509 1.00 20.49 413 ASN A C 1
ATOM 3483 O O . ASN A 1 413 ? 78.790 110.944 21.161 1.00 21.81 413 ASN A O 1
ATOM 3488 N N . LEU A 1 414 ? 79.865 110.159 19.359 1.00 23.63 414 LEU A N 1
ATOM 3489 C CA . LEU A 1 414 ? 80.162 111.472 18.816 1.00 22.94 414 LEU A CA 1
ATOM 3490 C C . LEU A 1 414 ? 79.535 111.595 17.440 1.00 25.04 414 LEU A C 1
ATOM 3491 O O . LEU A 1 414 ? 79.340 110.603 16.734 1.00 27.41 414 LEU A O 1
ATOM 3496 N N . LEU A 1 415 ? 79.227 112.825 17.060 1.00 23.15 415 LEU A N 1
ATOM 3497 C CA . LEU A 1 415 ? 78.762 113.088 15.710 1.00 24.83 415 LEU A CA 1
ATOM 3498 C C . LEU A 1 415 ? 79.842 113.632 14.807 1.00 23.34 415 LEU A C 1
ATOM 3499 O O . LEU A 1 415 ? 79.698 113.545 13.578 1.00 25.44 415 LEU A O 1
ATOM 3504 N N . VAL A 1 416 ? 80.870 114.252 15.383 1.00 21.32 416 VAL A N 1
ATOM 3505 C CA . VAL A 1 416 ? 81.977 114.841 14.639 1.00 21.84 416 VAL A CA 1
ATOM 3506 C C . VAL A 1 416 ? 83.288 114.394 15.270 1.00 21.45 416 VAL A C 1
ATOM 3507 O O . VAL A 1 416 ? 83.331 113.984 16.430 1.00 22.07 416 VAL A O 1
ATOM 3511 N N . ASP A 1 417 ? 84.362 114.439 14.488 1.00 23.99 417 ASP A N 1
ATOM 3512 C CA . ASP A 1 417 ? 85.641 114.078 15.085 1.00 23.98 417 ASP A CA 1
ATOM 3513 C C . ASP A 1 417 ? 86.401 115.304 15.594 1.00 22.30 417 ASP A C 1
ATOM 3514 O O . ASP A 1 417 ? 86.075 116.453 15.278 1.00 22.06 417 ASP A O 1
ATOM 3519 N N . GLU A 1 418 ? 87.396 115.044 16.450 1.00 23.58 418 GLU A N 1
ATOM 3520 C CA . GLU A 1 418 ? 88.107 116.152 17.079 1.00 22.02 418 GLU A CA 1
ATOM 3521 C C . GLU A 1 418 ? 88.837 117.012 16.050 1.00 21.60 418 GLU A C 1
ATOM 3522 O O . GLU A 1 418 ? 88.941 118.230 16.221 1.00 21.98 418 GLU A O 1
ATOM 3528 N N . ALA A 1 419 ? 89.326 116.417 14.963 1.00 22.40 419 ALA A N 1
ATOM 3529 C CA . ALA A 1 419 ? 89.986 117.227 13.945 1.00 23.99 419 ALA A CA 1
ATOM 3530 C C . ALA A 1 419 ? 89.013 118.237 13.337 1.00 24.16 419 ALA A C 1
ATOM 3531 O O . ALA A 1 419 ? 89.390 119.385 13.061 1.00 24.02 419 ALA A O 1
ATOM 3533 N N . ALA A 1 420 ? 87.752 117.831 13.129 1.00 21.75 420 ALA A N 1
ATOM 3534 C CA . ALA A 1 420 ? 86.752 118.774 12.630 1.00 20.26 420 ALA A CA 1
ATOM 3535 C C . ALA A 1 420 ? 86.479 119.879 13.648 1.00 18.41 420 ALA A C 1
ATOM 3536 O O . ALA A 1 420 ? 86.319 121.049 13.273 1.00 18.47 420 ALA A O 1
ATOM 3538 N N . VAL A 1 421 ? 86.441 119.530 14.935 1.00 18.65 421 VAL A N 1
ATOM 3539 C CA . VAL A 1 421 ? 86.244 120.531 15.981 1.00 17.94 421 VAL A CA 1
ATOM 3540 C C . VAL A 1 421 ? 87.373 121.562 15.959 1.00 18.87 421 VAL A C 1
ATOM 3541 O O . VAL A 1 421 ? 87.134 122.774 16.032 1.00 18.34 421 VAL A O 1
ATOM 3545 N N . ARG A 1 422 ? 88.629 121.090 15.878 1.00 21.13 422 ARG A N 1
ATOM 3546 C CA A ARG A 1 422 ? 89.758 122.013 15.837 0.51 21.43 422 ARG A CA 1
ATOM 3547 C CA B ARG A 1 422 ? 89.761 122.009 15.837 0.49 22.76 422 ARG A CA 1
ATOM 3548 C C . ARG A 1 422 ? 89.672 122.932 14.625 1.00 21.55 422 ARG A C 1
ATOM 3549 O O . ARG A 1 422 ? 89.905 124.146 14.738 1.00 21.80 422 ARG A O 1
ATOM 3564 N N . THR A 1 423 ? 89.310 122.382 13.460 1.00 19.67 423 THR A N 1
ATOM 3565 C CA . THR A 1 423 ? 89.158 123.217 12.265 1.00 20.54 423 THR A CA 1
ATOM 3566 C C . THR A 1 423 ? 88.066 124.260 12.459 1.00 19.75 423 THR A C 1
ATOM 3567 O O . THR A 1 423 ? 88.227 125.424 12.060 1.00 19.87 423 THR A O 1
ATOM 3571 N N . ALA A 1 424 ? 86.948 123.864 13.081 1.00 17.81 424 ALA A N 1
ATOM 3572 C CA . ALA A 1 424 ? 85.830 124.781 13.304 1.00 17.57 424 ALA A CA 1
ATOM 3573 C C . ALA A 1 424 ? 86.143 125.855 14.344 1.00 16.36 424 ALA A C 1
ATOM 3574 O O . ALA A 1 424 ? 85.373 126.811 14.465 1.00 16.71 424 ALA A O 1
ATOM 3576 N N . MET A 1 425 ? 87.270 125.755 15.066 1.00 17.76 425 MET A N 1
ATOM 3577 C CA . MET A 1 425 ? 87.657 126.869 15.921 1.00 17.99 425 MET A CA 1
ATOM 3578 C C . MET A 1 425 ? 88.080 128.070 15.101 1.00 18.81 425 MET A C 1
ATOM 3579 O O . MET A 1 425 ? 87.968 129.202 15.572 1.00 19.64 425 MET A O 1
ATOM 3584 N N . HIS A 1 426 ? 88.562 127.848 13.876 1.00 18.90 426 HIS A N 1
ATOM 3585 C CA A HIS A 1 426 ? 89.096 128.942 13.082 0.48 18.80 426 HIS A CA 1
ATOM 3586 C CA B HIS A 1 426 ? 89.126 128.918 13.066 0.52 19.17 426 HIS A CA 1
ATOM 3587 C C . HIS A 1 426 ? 88.454 129.119 11.714 1.00 18.72 426 HIS A C 1
ATOM 3588 O O . HIS A 1 426 ? 88.619 130.190 11.129 1.00 21.77 426 HIS A O 1
ATOM 3601 N N . GLU A 1 427 ? 87.732 128.112 11.186 1.00 17.46 427 GLU A N 1
ATOM 3602 C CA A GLU A 1 427 ? 87.072 128.260 9.900 0.57 19.08 427 GLU A CA 1
ATOM 3603 C CA B GLU A 1 427 ? 87.068 128.195 9.884 0.43 18.29 427 GLU A CA 1
ATOM 3604 C C . GLU A 1 427 ? 85.560 128.256 10.078 1.00 16.29 427 GLU A C 1
ATOM 3605 O O . GLU A 1 427 ? 85.032 127.536 10.933 1.00 16.96 427 GLU A O 1
ATOM 3616 N N . PRO A 1 428 ? 84.855 129.073 9.298 1.00 16.97 428 PRO A N 1
ATOM 3617 C CA . PRO A 1 428 ? 83.397 129.203 9.431 1.00 15.78 428 PRO A CA 1
ATOM 3618 C C . PRO A 1 428 ? 82.650 128.090 8.714 1.00 15.71 428 PRO A C 1
ATOM 3619 O O . PRO A 1 428 ? 83.214 127.376 7.865 1.00 17.57 428 PRO A O 1
ATOM 3623 N N . PRO A 1 429 ? 81.352 127.947 9.004 1.00 15.86 429 PRO A N 1
ATOM 3624 C CA . PRO A 1 429 ? 80.476 127.132 8.149 1.00 16.38 429 PRO A CA 1
ATOM 3625 C C . PRO A 1 429 ? 80.497 127.647 6.716 1.00 16.51 429 PRO A C 1
ATOM 3626 O O . PRO A 1 429 ? 80.701 128.834 6.459 1.00 18.20 429 PRO A O 1
ATOM 3630 N N . ASN A 1 430 ? 80.237 126.746 5.782 1.00 18.59 430 ASN A N 1
ATOM 3631 C CA . ASN A 1 430 ? 80.316 127.100 4.373 1.00 18.47 430 ASN A CA 1
ATOM 3632 C C . ASN A 1 430 ? 79.009 127.603 3.796 1.00 19.18 430 ASN A C 1
ATOM 3633 O O . ASN A 1 430 ? 79.015 128.162 2.687 1.00 22.45 430 ASN A O 1
ATOM 3638 N N . ASP A 1 431 ? 77.892 127.423 4.498 1.00 17.09 431 ASP A N 1
ATOM 3639 C CA . ASP A 1 431 ? 76.595 127.631 3.872 1.00 17.05 431 ASP A CA 1
ATOM 3640 C C . ASP A 1 431 ? 75.772 128.748 4.504 1.00 17.15 431 ASP A C 1
ATOM 3641 O O . ASP A 1 431 ? 74.554 128.793 4.313 1.00 17.57 431 ASP A O 1
ATOM 3646 N N . THR A 1 432 ? 76.409 129.672 5.217 1.00 15.54 432 THR A N 1
ATOM 3647 C CA . THR A 1 432 ? 75.740 130.879 5.681 1.00 15.90 432 THR A CA 1
ATOM 3648 C C . THR A 1 432 ? 76.688 132.053 5.480 1.00 15.28 432 THR A C 1
ATOM 3649 O O . THR A 1 432 ? 77.860 131.879 5.113 1.00 15.40 432 THR A O 1
ATOM 3653 N N . ARG A 1 433 ? 76.193 133.262 5.780 1.00 16.06 433 ARG A N 1
ATOM 3654 C CA . ARG A 1 433 ? 77.023 134.463 5.702 1.00 15.44 433 ARG A CA 1
ATOM 3655 C C . ARG A 1 433 ? 78.202 134.426 6.661 1.00 14.35 433 ARG A C 1
ATOM 3656 O O . ARG A 1 433 ? 79.118 135.256 6.533 1.00 15.40 433 ARG A O 1
ATOM 3664 N N . ALA A 1 434 ? 78.188 133.539 7.663 1.00 15.79 434 ALA A N 1
ATOM 3665 C CA . ALA A 1 434 ? 79.382 133.392 8.487 1.00 15.62 434 ALA A CA 1
ATOM 3666 C C . ALA A 1 434 ? 80.609 133.065 7.644 1.00 14.58 434 ALA A C 1
ATOM 3667 O O . ALA A 1 434 ? 81.739 133.385 8.041 1.00 15.06 434 ALA A O 1
ATOM 3669 N N . TYR A 1 435 ? 80.418 132.431 6.485 1.00 15.15 435 TYR A N 1
ATOM 3670 C CA . TYR A 1 435 ? 81.545 132.129 5.614 1.00 14.59 435 TYR A CA 1
ATOM 3671 C C . TYR A 1 435 ? 82.260 133.410 5.188 1.00 14.72 435 TYR A C 1
ATOM 3672 O O . TYR A 1 435 ? 83.478 133.567 5.383 1.00 15.37 435 TYR A O 1
ATOM 3681 N N . PHE A 1 436 ? 81.510 134.343 4.599 1.00 14.50 436 PHE A N 1
ATOM 3682 C CA . PHE A 1 436 ? 82.105 135.609 4.192 1.00 16.53 436 PHE A CA 1
ATOM 3683 C C . PHE A 1 436 ? 82.752 136.305 5.376 1.00 15.16 436 PHE A C 1
ATOM 3684 O O . PHE A 1 436 ? 83.882 136.802 5.276 1.00 16.47 436 PHE A O 1
ATOM 3692 N N . ARG A 1 437 ? 82.027 136.414 6.495 1.00 15.17 437 ARG A N 1
ATOM 3693 C CA A ARG A 1 437 ? 82.550 137.139 7.653 0.48 16.09 437 ARG A CA 1
ATOM 3694 C CA B ARG A 1 437 ? 82.563 137.152 7.632 0.52 16.68 437 ARG A CA 1
ATOM 3695 C C . ARG A 1 437 ? 83.845 136.504 8.148 1.00 15.33 437 ARG A C 1
ATOM 3696 O O . ARG A 1 437 ? 84.864 137.180 8.311 1.00 16.52 437 ARG A O 1
ATOM 3711 N N . GLY A 1 438 ? 83.824 135.186 8.376 1.00 15.91 438 GLY A N 1
ATOM 3712 C CA . GLY A 1 438 ? 84.995 134.527 8.927 1.00 17.02 438 GLY A CA 1
ATOM 3713 C C . GLY A 1 438 ? 86.180 134.526 7.981 1.00 17.07 438 GLY A C 1
ATOM 3714 O O . GLY A 1 438 ? 87.323 134.721 8.402 1.00 17.64 438 GLY A O 1
ATOM 3715 N N . ARG A 1 439 ? 85.939 134.240 6.702 1.00 16.40 439 ARG A N 1
ATOM 3716 C CA . ARG A 1 439 ? 87.043 134.214 5.756 1.00 16.46 439 ARG A CA 1
ATOM 3717 C C . ARG A 1 439 ? 87.632 135.606 5.543 1.00 17.44 439 ARG A C 1
ATOM 3718 O O . ARG A 1 439 ? 88.854 135.744 5.390 1.00 18.79 439 ARG A O 1
ATOM 3726 N N . CYS A 1 440 ? 86.788 136.652 5.524 1.00 16.72 440 CYS A N 1
ATOM 3727 C CA . CYS A 1 440 ? 87.338 138.004 5.442 1.00 17.76 440 CYS A CA 1
ATOM 3728 C C . CYS A 1 440 ? 88.227 138.314 6.637 1.00 17.75 440 CYS A C 1
ATOM 3729 O O . CYS A 1 440 ? 89.285 138.929 6.483 1.00 18.48 440 CYS A O 1
ATOM 3732 N N . LEU A 1 441 ? 87.807 137.923 7.844 1.00 15.97 441 LEU A N 1
ATOM 3733 C CA . LEU A 1 441 ? 88.651 138.188 9.011 1.00 17.90 441 LEU A CA 1
ATOM 3734 C C . LEU A 1 441 ? 89.975 137.438 8.923 1.00 18.10 441 LEU A C 1
ATOM 3735 O O . LEU A 1 441 ? 91.015 137.947 9.368 1.00 22.94 441 LEU A O 1
ATOM 3740 N N . ALA A 1 442 ? 89.955 136.215 8.390 1.00 16.96 442 ALA A N 1
ATOM 3741 C CA . ALA A 1 442 ? 91.191 135.437 8.288 1.00 17.59 442 ALA A CA 1
ATOM 3742 C C . ALA A 1 442 ? 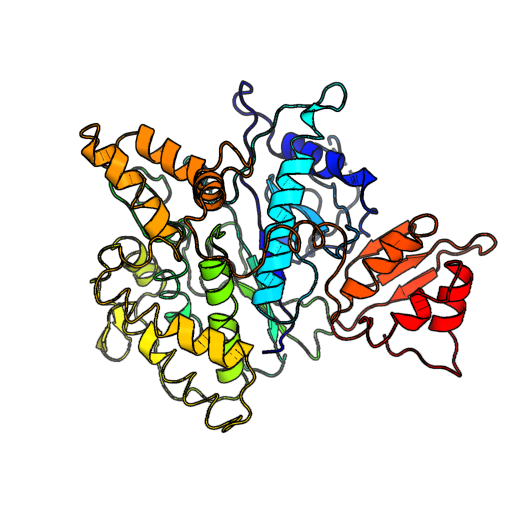92.127 135.984 7.206 1.00 18.87 442 ALA A C 1
ATOM 3743 O O . ALA A 1 442 ? 93.337 136.079 7.422 1.00 24.15 442 ALA A O 1
ATOM 3745 N N . LYS A 1 443 ? 91.597 136.279 6.012 1.00 17.14 443 LYS A N 1
ATOM 3746 C CA . LYS A 1 443 ? 92.448 136.626 4.874 1.00 17.14 443 LYS A CA 1
ATOM 3747 C C . LYS A 1 443 ? 92.745 138.120 4.799 1.00 16.69 443 LYS A C 1
ATOM 3748 O O . LYS A 1 443 ? 93.868 138.516 4.456 1.00 18.84 443 LYS A O 1
ATOM 3754 N N . PHE A 1 444 ? 91.767 138.952 5.174 1.00 17.22 444 PHE A N 1
ATOM 3755 C CA . PHE A 1 444 ? 91.847 140.407 5.040 1.00 17.97 444 PHE A CA 1
ATOM 3756 C C . PHE A 1 444 ? 91.788 141.110 6.392 1.00 18.13 444 PHE A C 1
ATOM 3757 O O . PHE A 1 444 ? 91.456 142.296 6.461 1.00 19.13 444 PHE A O 1
ATOM 3765 N N . GLY A 1 445 ? 92.165 140.409 7.462 1.00 19.59 445 GLY A N 1
ATOM 3766 C CA . GLY A 1 445 ? 92.072 140.986 8.796 1.00 20.80 445 GLY A CA 1
ATOM 3767 C C . GLY A 1 445 ? 92.840 142.282 8.970 1.00 18.83 445 GLY A C 1
ATOM 3768 O O . GLY A 1 445 ? 92.437 143.143 9.771 1.00 20.04 445 GLY A O 1
ATOM 3769 N N . ALA A 1 446 ? 93.948 142.455 8.235 1.00 19.97 446 ALA A N 1
ATOM 3770 C CA . ALA A 1 446 ? 94.721 143.691 8.334 1.00 19.61 446 ALA A CA 1
ATOM 3771 C C . ALA A 1 446 ? 93.915 144.918 7.910 1.00 18.76 446 ALA A C 1
ATOM 3772 O O . ALA A 1 446 ? 94.242 146.047 8.317 1.00 19.97 446 ALA A O 1
ATOM 3774 N N . GLU A 1 447 ? 92.854 144.725 7.124 1.00 17.99 447 GLU A N 1
ATOM 3775 C CA . GLU A 1 447 ? 92.104 145.830 6.545 1.00 19.94 447 GLU A CA 1
ATOM 3776 C C . GLU A 1 447 ? 90.678 145.865 7.050 1.00 18.93 447 GLU A C 1
ATOM 3777 O O . GLU A 1 447 ? 89.814 146.468 6.414 1.00 21.86 447 GLU A O 1
ATOM 3783 N N . ILE A 1 448 ? 90.404 145.210 8.174 1.00 17.65 448 ILE A N 1
ATOM 3784 C CA . ILE A 1 448 ? 89.078 145.219 8.766 1.00 18.45 448 ILE A CA 1
ATOM 3785 C C . ILE A 1 448 ? 89.118 146.006 10.068 1.00 17.52 448 ILE A C 1
ATOM 3786 O O . ILE A 1 448 ? 89.937 145.731 10.954 1.00 19.53 448 ILE A O 1
ATOM 3791 N N . ALA A 1 449 ? 88.253 147.003 10.162 1.00 16.96 449 ALA A N 1
ATOM 3792 C CA . ALA A 1 449 ? 88.138 147.792 11.389 1.00 17.41 449 ALA A CA 1
ATOM 3793 C C . ALA A 1 449 ? 87.229 147.126 12.424 1.00 17.11 449 ALA A C 1
ATOM 3794 O O . ALA A 1 449 ? 87.510 147.195 13.630 1.00 20.91 449 ALA A O 1
ATOM 3796 N N . ALA A 1 450 ? 86.142 146.490 11.996 1.00 16.59 450 ALA A N 1
ATOM 3797 C CA . ALA A 1 450 ? 85.163 145.911 12.918 1.00 16.37 450 ALA A CA 1
ATOM 3798 C C . ALA A 1 450 ? 84.232 145.027 12.101 1.00 16.22 450 ALA A C 1
ATOM 3799 O O . ALA A 1 450 ? 84.178 145.126 10.873 1.00 16.10 450 ALA A O 1
ATOM 3801 N N . ALA A 1 451 ? 83.456 144.205 12.798 1.00 16.46 451 ALA A N 1
ATOM 3802 C CA . ALA A 1 451 ? 82.475 143.370 12.116 1.00 16.34 451 ALA A CA 1
ATOM 3803 C C . ALA A 1 451 ? 81.312 143.095 13.060 1.00 16.46 451 ALA A C 1
ATOM 3804 O O . ALA A 1 451 ? 81.397 143.335 14.268 1.00 16.56 451 ALA A O 1
ATOM 3806 N N . SER A 1 452 ? 80.207 142.623 12.489 1.00 16.35 452 SER A N 1
ATOM 3807 C CA . SER A 1 452 ? 79.013 142.249 13.235 1.00 16.52 452 SER A CA 1
ATOM 3808 C C . SER A 1 452 ? 78.190 141.375 12.312 1.00 16.67 452 SER A C 1
ATOM 3809 O O . SER A 1 452 ? 78.585 141.111 11.170 1.00 17.68 452 SER A O 1
ATOM 3812 N N . TRP A 1 453 ? 77.035 140.925 12.804 1.00 17.22 453 TRP A N 1
ATOM 3813 C CA . TRP A 1 453 ? 76.225 140.040 11.978 1.00 17.11 453 TRP A CA 1
ATOM 3814 C C . TRP A 1 453 ? 75.801 140.727 10.691 1.00 16.53 453 TRP A C 1
ATOM 3815 O O . TRP A 1 453 ? 75.647 140.064 9.651 1.00 17.29 453 TRP A O 1
ATOM 3826 N N . ASP A 1 454 ? 75.615 142.046 10.743 1.00 15.70 454 ASP A N 1
ATOM 3827 C CA . ASP A 1 454 ? 74.996 142.786 9.648 1.00 15.18 454 ASP A CA 1
ATOM 3828 C C . ASP A 1 454 ? 75.992 143.363 8.661 1.00 15.76 454 ASP A C 1
ATOM 3829 O O . ASP A 1 454 ? 75.567 143.789 7.586 1.00 16.79 454 ASP A O 1
ATOM 3834 N N . SER A 1 455 ? 77.284 143.427 8.999 1.00 15.47 455 SER A N 1
ATOM 3835 C CA . SER A 1 455 ? 78.226 144.031 8.065 1.00 16.17 455 SER A CA 1
ATOM 3836 C C . SER A 1 455 ? 79.662 143.772 8.490 1.00 15.20 455 SER A C 1
ATOM 3837 O O . SER A 1 455 ? 79.947 143.470 9.660 1.00 17.33 455 SER A O 1
ATOM 3840 N N . VAL A 1 456 ? 80.569 143.902 7.518 1.00 15.87 456 VAL A N 1
ATOM 3841 C CA . VAL A 1 456 ? 82.016 143.950 7.750 1.00 15.69 456 VAL A CA 1
ATOM 3842 C C . VAL A 1 456 ? 82.494 145.344 7.352 1.00 14.70 456 VAL A C 1
ATOM 3843 O O . VAL A 1 456 ? 82.094 145.855 6.300 1.00 16.70 456 VAL A O 1
ATOM 3847 N N . ILE A 1 457 ? 83.338 145.964 8.185 1.00 15.28 457 ILE A N 1
ATOM 3848 C CA . ILE A 1 457 ? 83.813 147.323 7.935 1.00 16.72 457 ILE A CA 1
ATOM 3849 C C . ILE A 1 457 ? 85.265 147.260 7.498 1.00 15.92 457 ILE A C 1
ATOM 3850 O O . ILE A 1 457 ? 86.128 146.822 8.274 1.00 17.64 457 ILE A O 1
ATOM 3855 N N . PHE A 1 458 ? 85.537 147.679 6.255 1.00 16.30 458 PHE A N 1
ATOM 3856 C CA . PHE A 1 458 ? 86.879 147.640 5.693 1.00 17.14 458 PHE A CA 1
ATOM 3857 C C . PHE A 1 458 ? 87.524 149.021 5.714 1.00 16.93 458 PHE A C 1
ATOM 3858 O O . PHE A 1 458 ? 86.859 150.039 5.484 1.00 18.01 458 PHE A O 1
ATOM 3866 N N . ASP A 1 459 ? 88.827 149.050 5.966 1.00 18.17 459 ASP A N 1
ATOM 3867 C CA . ASP A 1 459 ? 89.625 150.270 5.879 1.00 17.95 459 ASP A CA 1
ATOM 3868 C C . ASP A 1 459 ? 90.614 150.062 4.732 1.00 18.37 459 ASP A C 1
ATOM 3869 O O . ASP A 1 459 ? 91.559 149.272 4.846 1.00 19.82 459 ASP A O 1
ATOM 3874 N N . LEU A 1 460 ? 90.360 150.711 3.622 1.00 19.14 460 LEU A N 1
ATOM 3875 C CA . LEU A 1 460 ? 91.191 150.533 2.436 1.00 20.02 460 LEU A CA 1
ATOM 3876 C C . LEU A 1 460 ? 92.239 151.632 2.375 1.00 19.66 460 LEU A C 1
ATOM 3877 O O . LEU A 1 460 ? 91.874 152.818 2.437 1.00 21.13 460 LEU A O 1
ATOM 3882 N N . PRO A 1 461 ? 93.530 151.308 2.233 1.00 20.09 461 PRO A N 1
ATOM 3883 C CA . PRO A 1 461 ? 94.531 152.374 2.144 1.00 21.21 461 PRO A CA 1
ATOM 3884 C C . PRO A 1 461 ? 94.217 153.304 0.982 1.00 23.66 461 PRO A C 1
ATOM 3885 O O . PRO A 1 461 ? 93.822 152.872 -0.104 1.00 26.28 461 PRO A O 1
ATOM 3889 N N . GLY A 1 462 ? 94.357 154.601 1.229 1.00 25.44 462 GLY A N 1
ATOM 3890 C CA . GLY A 1 462 ? 94.070 155.559 0.179 1.00 26.67 462 GLY A CA 1
ATOM 3891 C C . GLY A 1 462 ? 92.611 155.935 0.013 1.00 28.15 462 GLY A C 1
ATOM 3892 O O . GLY A 1 462 ? 92.302 156.762 -0.860 1.00 31.72 462 GLY A O 1
ATOM 3893 N N . ARG A 1 463 ? 91.700 155.337 0.780 1.00 25.66 463 ARG A N 1
ATOM 3894 C CA . ARG A 1 463 ? 90.301 155.739 0.788 1.00 24.65 463 ARG A CA 1
ATOM 3895 C C . ARG A 1 463 ? 90.007 156.441 2.105 1.00 25.23 463 ARG A C 1
ATOM 3896 O O . ARG A 1 463 ? 90.286 155.890 3.180 1.00 28.16 463 ARG A O 1
ATOM 3904 N N . ASP A 1 464 ? 89.424 157.643 2.017 1.00 25.94 464 ASP A N 1
ATOM 3905 C CA . ASP A 1 464 ? 89.178 158.455 3.207 1.00 28.95 464 ASP A CA 1
ATOM 3906 C C . ASP A 1 464 ? 88.208 157.785 4.166 1.00 26.15 464 ASP A C 1
ATOM 3907 O O . ASP A 1 464 ? 88.436 157.771 5.381 1.00 29.13 464 ASP A O 1
ATOM 3912 N N . SER A 1 465 ? 87.093 157.269 3.657 1.00 23.15 465 SER A N 1
ATOM 3913 C CA A SER A 1 465 ? 86.038 156.735 4.508 0.48 21.94 465 SER A CA 1
ATOM 3914 C CA B SER A 1 465 ? 86.045 156.739 4.516 0.52 23.58 465 SER A CA 1
ATOM 3915 C C . SER A 1 465 ? 86.150 155.226 4.657 1.00 21.48 465 SER A C 1
ATOM 3916 O O . SER A 1 465 ? 86.568 154.520 3.739 1.00 22.70 465 SER A O 1
ATOM 3921 N N . LEU A 1 466 ? 85.759 154.742 5.832 1.00 19.58 466 LEU A N 1
ATOM 3922 C CA . LEU A 1 466 ? 85.563 153.318 6.015 1.00 18.36 466 LEU A CA 1
ATOM 3923 C C . LEU A 1 466 ? 84.492 152.822 5.045 1.00 19.39 466 LEU A C 1
ATOM 3924 O O . LEU A 1 466 ? 83.552 153.547 4.699 1.00 21.59 466 LEU A O 1
ATOM 3929 N N . GLN A 1 467 ? 84.636 151.571 4.600 1.00 19.01 467 GLN A N 1
ATOM 3930 C CA . GLN A 1 467 ? 83.721 150.980 3.619 1.00 18.28 467 GLN A CA 1
ATOM 3931 C C . GLN A 1 467 ? 82.924 149.879 4.307 1.00 16.99 467 GLN A C 1
ATOM 3932 O O . GLN A 1 467 ? 83.477 148.844 4.663 1.00 19.16 467 GLN A O 1
ATOM 3938 N N . ARG A 1 468 ? 81.622 150.080 4.453 1.00 18.42 468 ARG A N 1
ATOM 3939 C CA . ARG A 1 468 ? 80.753 149.095 5.083 1.00 17.44 468 ARG A CA 1
ATOM 3940 C C . ARG A 1 468 ? 80.167 148.172 4.022 1.00 18.63 468 ARG A C 1
ATOM 3941 O O . ARG A 1 468 ? 79.500 148.635 3.085 1.00 21.20 468 ARG A O 1
ATOM 3949 N N . VAL A 1 469 ? 80.411 146.872 4.167 1.00 17.03 469 VAL A N 1
ATOM 3950 C CA . VAL A 1 469 ? 79.818 145.858 3.295 1.00 17.21 469 VAL A CA 1
ATOM 3951 C C . VAL A 1 469 ? 78.690 145.172 4.061 1.00 16.79 469 VAL A C 1
ATOM 3952 O O . VAL A 1 469 ? 78.968 144.417 5.005 1.00 16.85 469 VAL A O 1
ATOM 3956 N N . PRO A 1 470 ? 77.427 145.416 3.723 1.00 16.31 470 PRO A N 1
ATOM 3957 C CA . PRO A 1 470 ? 76.332 144.769 4.453 1.00 16.52 470 PRO A CA 1
ATOM 3958 C C . PRO A 1 470 ? 76.194 143.295 4.113 1.00 17.12 470 PRO A C 1
ATOM 3959 O O . PRO A 1 470 ? 76.427 142.860 2.972 1.00 20.34 470 PRO A O 1
ATOM 3963 N N . THR A 1 471 ? 75.775 142.538 5.135 1.00 16.72 471 THR A N 1
ATOM 3964 C CA . THR A 1 471 ? 75.524 141.100 5.062 1.00 15.51 471 THR A CA 1
ATOM 3965 C C . THR A 1 471 ? 74.163 140.789 5.716 1.00 15.87 471 THR A C 1
ATOM 3966 O O . THR A 1 471 ? 74.076 140.061 6.706 1.00 17.93 471 THR A O 1
ATOM 3970 N N . LEU A 1 472 ? 73.085 141.367 5.165 1.00 16.17 472 LEU A N 1
ATOM 3971 C CA . LEU A 1 472 ? 71.809 141.335 5.878 1.00 16.27 472 LEU A CA 1
ATOM 3972 C C . LEU A 1 472 ? 71.067 140.013 5.762 1.00 17.92 472 LEU A C 1
ATOM 3973 O O . LEU A 1 472 ? 70.190 139.743 6.595 1.00 20.56 472 LEU A O 1
ATOM 3978 N N . GLU A 1 473 ? 71.373 139.190 4.766 1.00 19.78 473 GLU A N 1
ATOM 3979 C CA A GLU A 1 473 ? 70.657 137.930 4.608 0.55 19.76 473 GLU A CA 1
ATOM 3980 C CA B GLU A 1 473 ? 70.667 137.926 4.578 0.45 21.01 473 GLU A CA 1
ATOM 3981 C C . GLU A 1 473 ? 71.536 136.778 5.067 1.00 19.02 473 GLU A C 1
ATOM 3982 O O . GLU A 1 473 ? 72.664 136.609 4.564 1.00 19.31 473 GLU A O 1
ATOM 3993 N N . PRO A 1 474 ? 71.066 135.973 6.016 1.00 19.13 474 PRO A N 1
ATOM 3994 C CA . PRO A 1 474 ? 71.927 134.931 6.580 1.00 18.03 474 PRO A CA 1
ATOM 3995 C C . PRO A 1 474 ? 72.330 133.854 5.594 1.00 16.54 474 PRO A C 1
ATOM 3996 O O . PRO A 1 474 ? 73.350 133.191 5.817 1.00 17.12 474 PRO A O 1
ATOM 4000 N N . LEU A 1 475 ? 71.582 133.661 4.506 1.00 17.83 475 LEU A N 1
ATOM 4001 C CA . LEU A 1 475 ? 71.882 132.603 3.548 1.00 17.36 475 LEU A CA 1
ATOM 4002 C C . LEU A 1 475 ? 72.579 133.105 2.290 1.00 18.34 475 LEU A C 1
ATOM 4003 O O . LEU A 1 475 ? 72.636 132.384 1.290 1.00 19.34 475 LEU A O 1
ATOM 4008 N N . ARG A 1 476 ? 73.108 134.311 2.308 1.00 19.28 476 ARG A N 1
ATOM 4009 C CA A ARG A 1 476 ? 73.989 134.757 1.240 0.50 18.90 476 ARG A CA 1
ATOM 4010 C CA B ARG A 1 476 ? 73.979 134.802 1.253 0.50 19.97 476 ARG A CA 1
ATOM 4011 C C . ARG A 1 476 ? 75.383 134.950 1.814 1.00 19.83 476 ARG A C 1
ATOM 4012 O O . ARG A 1 476 ? 75.601 134.782 3.014 1.00 23.99 476 ARG A O 1
ATOM 4027 N N . GLY A 1 477 ? 76.344 135.235 0.938 1.00 18.46 477 GLY A N 1
ATOM 4028 C CA . GLY A 1 477 ? 77.723 135.274 1.392 1.00 19.01 477 GLY A CA 1
ATOM 4029 C C . GLY A 1 477 ? 78.288 133.921 1.772 1.00 18.26 477 GLY A C 1
ATOM 4030 O O . GLY A 1 477 ? 79.228 133.846 2.581 1.00 18.44 477 GLY A O 1
ATOM 4031 N N . THR A 1 478 ? 77.753 132.847 1.193 1.00 18.28 478 THR A N 1
ATOM 4032 C CA . THR A 1 478 ? 78.218 131.497 1.452 1.00 17.34 478 THR A CA 1
ATOM 4033 C C . THR A 1 478 ? 79.414 131.179 0.562 1.00 17.57 478 THR A C 1
ATOM 4034 O O . THR A 1 478 ? 79.770 131.941 -0.349 1.00 18.31 478 THR A O 1
ATOM 4038 N N . ARG A 1 479 ? 80.024 130.017 0.799 1.00 17.48 479 ARG A N 1
ATOM 4039 C CA A ARG A 1 479 ? 81.149 129.606 -0.039 0.41 18.25 479 ARG A CA 1
ATOM 4040 C CA B ARG A 1 479 ? 81.149 129.604 -0.040 0.59 19.45 479 ARG A CA 1
ATOM 4041 C C . ARG A 1 479 ? 80.749 129.528 -1.511 1.00 18.58 479 ARG A C 1
ATOM 4042 O O . ARG A 1 479 ? 81.510 129.959 -2.397 1.00 19.57 479 ARG A O 1
ATOM 4057 N N . ALA A 1 480 ? 79.548 129.027 -1.791 1.00 18.37 480 ALA A N 1
ATOM 4058 C CA . ALA A 1 480 ? 79.070 128.962 -3.171 1.00 20.58 480 ALA A CA 1
ATOM 4059 C C . ALA A 1 480 ? 78.925 130.351 -3.794 1.00 19.64 480 ALA A C 1
ATOM 4060 O O . ALA A 1 480 ? 79.054 130.499 -5.016 1.00 25.28 480 ALA A O 1
ATOM 4062 N N . HIS A 1 481 ? 78.665 131.380 -2.989 1.00 19.31 481 HIS A N 1
ATOM 4063 C CA . HIS A 1 481 ? 78.498 132.727 -3.532 1.00 18.96 481 HIS A CA 1
ATOM 4064 C C . HIS A 1 481 ? 79.801 133.486 -3.688 1.00 19.02 481 HIS A C 1
ATOM 4065 O O . HIS A 1 481 ? 79.973 134.181 -4.693 1.00 21.28 481 HIS A O 1
ATOM 4072 N N . VAL A 1 482 ? 80.699 133.410 -2.702 1.00 17.12 482 VAL A N 1
ATOM 4073 C CA . VAL A 1 482 ? 81.853 134.301 -2.640 1.00 16.82 482 VAL A CA 1
ATOM 4074 C C . VAL A 1 482 ? 83.171 133.571 -2.438 1.00 17.58 482 VAL A C 1
ATOM 4075 O O . VAL A 1 482 ? 84.211 134.221 -2.381 1.00 18.71 482 VAL A O 1
ATOM 4079 N N . GLY A 1 483 ? 83.174 132.243 -2.304 1.00 18.35 483 GLY A N 1
ATOM 4080 C CA . GLY A 1 483 ? 84.435 131.559 -2.049 1.00 18.22 483 GLY A CA 1
ATOM 4081 C C . GLY A 1 483 ? 85.461 131.772 -3.149 1.00 19.39 483 GLY A C 1
ATOM 4082 O O . GLY A 1 483 ? 86.636 132.038 -2.877 1.00 18.90 483 GLY A O 1
ATOM 4083 N N . ASP A 1 484 ? 85.036 131.646 -4.413 1.00 17.76 484 ASP A N 1
ATOM 4084 C CA . ASP A 1 484 ? 85.972 131.842 -5.513 1.00 19.06 484 ASP A CA 1
ATOM 4085 C C . ASP A 1 484 ? 86.450 133.287 -5.573 1.00 17.72 484 ASP A C 1
ATOM 4086 O O . ASP A 1 484 ? 87.635 133.543 -5.829 1.00 19.53 484 ASP A O 1
ATOM 4091 N N . LEU A 1 485 ? 85.554 134.242 -5.307 1.00 17.81 485 LEU A N 1
ATOM 4092 C CA . LEU A 1 485 ? 85.951 135.645 -5.302 1.00 17.64 485 LEU A CA 1
ATOM 4093 C C . LEU A 1 485 ? 86.981 135.906 -4.209 1.00 16.95 485 LEU A C 1
ATOM 4094 O O . LEU A 1 485 ? 88.015 136.544 -4.443 1.00 17.72 485 LEU A O 1
ATOM 4099 N N . LEU A 1 486 ? 86.706 135.429 -2.995 1.00 17.90 486 LEU A N 1
ATOM 4100 C CA . LEU A 1 486 ? 87.659 135.626 -1.905 1.00 17.72 486 LEU A CA 1
ATOM 4101 C C . LEU A 1 486 ? 89.003 134.989 -2.234 1.00 19.23 486 LEU A C 1
ATOM 4102 O O . LEU A 1 486 ? 90.060 135.545 -1.894 1.00 20.78 486 LEU A O 1
ATOM 4107 N N . ASP A 1 487 ? 88.987 133.817 -2.891 1.00 19.56 487 ASP A N 1
ATOM 4108 C CA . ASP A 1 487 ? 90.233 133.145 -3.251 1.00 21.88 487 ASP A CA 1
ATOM 4109 C C . ASP A 1 487 ? 91.057 133.982 -4.218 1.00 23.24 487 ASP A C 1
ATOM 4110 O O . ASP A 1 487 ? 92.293 134.022 -4.123 1.00 24.78 487 ASP A O 1
ATOM 4115 N N . ARG A 1 488 ? 90.408 134.633 -5.180 1.00 20.58 488 ARG A N 1
ATOM 4116 C CA A ARG A 1 488 ? 91.199 135.297 -6.205 0.52 21.57 488 ARG A CA 1
ATOM 4117 C CA B ARG A 1 488 ? 91.170 135.308 -6.226 0.48 22.84 488 ARG A CA 1
ATOM 4118 C C . ARG A 1 488 ? 91.614 136.711 -5.819 1.00 21.98 488 ARG A C 1
ATOM 4119 O O . ARG A 1 488 ? 92.635 137.198 -6.317 1.00 26.10 488 ARG A O 1
ATOM 4134 N N . CYS A 1 489 ? 90.885 137.367 -4.907 1.00 19.77 489 CYS A N 1
ATOM 4135 C CA . CYS A 1 489 ? 91.267 138.706 -4.472 1.00 20.18 489 CYS A CA 1
ATOM 4136 C C . CYS A 1 489 ? 92.526 138.671 -3.605 1.00 20.19 489 CYS A C 1
ATOM 4137 O O . CYS A 1 489 ? 92.643 137.862 -2.678 1.00 22.84 489 CYS A O 1
ATOM 4140 N N . ARG A 1 490 ? 93.453 139.574 -3.892 1.00 20.74 490 ARG A N 1
ATOM 4141 C CA . ARG A 1 490 ? 94.699 139.671 -3.150 1.00 23.30 490 ARG A CA 1
ATOM 4142 C C . ARG A 1 490 ? 94.654 140.746 -2.078 1.00 22.42 490 ARG A C 1
ATOM 4143 O O . ARG A 1 490 ? 95.516 140.756 -1.200 1.00 26.55 490 ARG A O 1
ATOM 4151 N N . SER A 1 491 ? 93.647 141.616 -2.104 1.00 20.29 491 SER A N 1
ATOM 4152 C CA . SER A 1 491 ? 93.524 142.708 -1.143 1.00 20.48 491 SER A CA 1
ATOM 4153 C C . SER A 1 491 ? 92.054 143.006 -0.902 1.00 20.21 491 SER A C 1
ATOM 4154 O O . SER A 1 491 ? 91.187 142.636 -1.696 1.00 19.97 491 SER A O 1
ATOM 4157 N N . ALA A 1 492 ? 91.775 143.674 0.225 1.00 19.78 492 ALA A N 1
ATOM 4158 C CA . ALA A 1 492 ? 90.401 144.094 0.473 1.00 19.27 492 ALA A CA 1
ATOM 4159 C C . ALA A 1 492 ? 89.943 145.134 -0.544 1.00 18.47 492 ALA A C 1
ATOM 4160 O O . ALA A 1 492 ? 88.740 145.241 -0.822 1.00 17.95 492 ALA A O 1
ATOM 4162 N N . THR A 1 493 ? 90.875 145.909 -1.108 1.00 18.93 493 THR A N 1
ATOM 4163 C CA . THR A 1 493 ? 90.493 146.870 -2.143 1.00 18.72 493 THR A CA 1
ATOM 4164 C C . THR A 1 493 ? 89.921 146.157 -3.363 1.00 18.65 493 THR A C 1
ATOM 4165 O O . THR A 1 493 ? 88.862 146.531 -3.871 1.00 18.99 493 THR A O 1
ATOM 4169 N N . GLU A 1 494 ? 90.578 145.084 -3.806 1.00 18.02 494 GLU A N 1
ATOM 4170 C CA . GLU A 1 494 ? 90.037 144.289 -4.913 1.00 18.41 494 GLU A CA 1
ATOM 4171 C C . GLU A 1 494 ? 88.690 143.672 -4.548 1.00 17.03 494 GLU A C 1
ATOM 4172 O O . GLU A 1 494 ? 87.757 143.655 -5.368 1.00 18.51 494 GLU A O 1
ATOM 4178 N N . LEU A 1 495 ? 88.572 143.148 -3.324 1.00 16.13 495 LEU A N 1
ATOM 4179 C CA . LEU A 1 495 ? 87.327 142.520 -2.888 1.00 16.64 495 LEU A CA 1
ATOM 4180 C C . LEU A 1 495 ? 86.172 143.520 -2.912 1.00 16.95 495 LEU A C 1
ATOM 4181 O O . LEU A 1 495 ? 85.093 143.231 -3.438 1.00 17.27 495 LEU A O 1
ATOM 4186 N N . VAL A 1 496 ? 86.374 144.698 -2.323 1.00 16.29 496 VAL A N 1
ATOM 4187 C CA . VAL A 1 496 ? 85.306 145.690 -2.255 1.00 17.55 496 VAL A CA 1
ATOM 4188 C C . VAL A 1 496 ? 84.931 146.162 -3.654 1.00 17.69 496 VAL A C 1
ATOM 4189 O O . VAL A 1 496 ? 83.750 146.357 -3.965 1.00 19.29 496 VAL A O 1
ATOM 4193 N N . ALA A 1 497 ? 85.923 146.346 -4.530 1.00 18.25 497 ALA A N 1
ATOM 4194 C CA . ALA A 1 497 ? 85.604 146.746 -5.904 1.00 18.75 497 ALA A CA 1
ATOM 4195 C C . ALA A 1 497 ? 84.706 145.715 -6.584 1.00 18.85 497 ALA A C 1
ATOM 4196 O O . ALA A 1 497 ? 83.752 146.079 -7.289 1.00 20.57 497 ALA A O 1
ATOM 4198 N N . ALA A 1 498 ? 84.978 144.417 -6.380 1.00 17.32 498 ALA A N 1
ATOM 4199 C CA . ALA A 1 498 ? 84.115 143.392 -6.958 1.00 17.31 498 ALA A CA 1
ATOM 4200 C C . ALA A 1 498 ? 82.724 143.423 -6.336 1.00 17.06 498 ALA A C 1
ATOM 4201 O O . ALA A 1 498 ? 81.712 143.370 -7.047 1.00 18.16 498 ALA A O 1
ATOM 4203 N N . LEU A 1 499 ? 82.643 143.482 -5.004 1.00 17.63 499 LEU A N 1
ATOM 4204 C CA . LEU A 1 499 ? 81.342 143.386 -4.348 1.00 19.05 499 LEU A CA 1
ATOM 4205 C C . LEU A 1 499 ? 80.453 144.571 -4.688 1.00 20.02 499 LEU A C 1
ATOM 4206 O O . LEU A 1 499 ? 79.217 144.435 -4.712 1.00 21.31 499 LEU A O 1
ATOM 4211 N N . THR A 1 500 ? 81.043 145.738 -4.925 1.00 19.97 500 THR A N 1
ATOM 4212 C CA . THR A 1 500 ? 80.260 146.925 -5.236 1.00 21.96 500 THR A CA 1
ATOM 4213 C C . THR A 1 500 ? 80.106 147.155 -6.735 1.00 19.54 500 THR A C 1
ATOM 4214 O O . THR A 1 500 ? 79.578 148.199 -7.133 1.00 22.25 500 THR A O 1
ATOM 4218 N N . GLY A 1 501 ? 80.545 146.217 -7.572 1.00 19.20 501 GLY A N 1
ATOM 4219 C CA . GLY A 1 501 ? 80.400 146.383 -9.019 1.00 21.00 501 GLY A CA 1
ATOM 4220 C C . GLY A 1 501 ? 78.969 146.116 -9.475 1.00 21.06 501 GLY A C 1
ATOM 4221 O O . GLY A 1 501 ? 78.285 145.231 -8.965 1.00 21.93 501 GLY A O 1
ATOM 4222 N N . GLY A 1 502 ? 78.526 146.880 -10.471 1.00 20.40 502 GLY A N 1
ATOM 4223 C CA . GLY A 1 502 ? 77.158 146.760 -10.936 1.00 20.16 502 GLY A CA 1
ATOM 4224 C C . GLY A 1 502 ? 76.940 145.862 -12.134 1.00 19.61 502 GLY A C 1
ATOM 4225 O O . GLY A 1 502 ? 75.792 145.677 -12.567 1.00 22.61 502 GLY A O 1
ATOM 4226 N N . GLU A 1 503 ? 78.002 145.306 -12.691 1.00 22.21 503 GLU A N 1
ATOM 4227 C CA . GLU A 1 503 ? 77.904 144.452 -13.867 1.00 24.65 503 GLU A CA 1
ATOM 4228 C C . GLU A 1 503 ? 78.001 142.979 -13.522 1.00 24.24 503 GLU A C 1
ATOM 4229 O O . GLU A 1 503 ? 77.232 142.155 -14.038 1.00 28.98 503 GLU A O 1
ATOM 4235 N N . ASN A 1 504 ? 78.875 142.629 -12.611 1.00 21.16 504 ASN A N 1
ATOM 4236 C CA . ASN A 1 504 ? 78.994 141.254 -12.151 1.00 19.63 504 ASN A CA 1
ATOM 4237 C C . ASN A 1 504 ? 78.472 141.276 -10.717 1.00 18.04 504 ASN A C 1
ATOM 4238 O O . ASN A 1 504 ? 79.194 141.618 -9.781 1.00 20.72 504 ASN A O 1
ATOM 4243 N N . LEU A 1 505 ? 77.182 140.976 -10.562 1.00 17.98 505 LEU A N 1
ATOM 4244 C CA . LEU A 1 505 ? 76.480 141.287 -9.321 1.00 17.12 505 LEU A CA 1
ATOM 4245 C C . LEU A 1 505 ? 76.667 140.210 -8.266 1.00 18.80 505 LEU A C 1
ATOM 4246 O O . LEU A 1 505 ? 76.425 139.025 -8.514 1.00 20.19 505 LEU A O 1
ATOM 4251 N N . TYR A 1 506 ? 77.027 140.633 -7.062 1.00 19.28 506 TYR A N 1
ATOM 4252 C CA . TYR A 1 506 ? 77.076 139.752 -5.902 1.00 21.34 506 TYR A CA 1
ATOM 4253 C C . TYR A 1 506 ? 75.884 140.093 -5.015 1.00 21.40 506 TYR A C 1
ATOM 4254 O O . TYR A 1 506 ? 75.811 141.188 -4.452 1.00 24.22 506 TYR A O 1
ATOM 4263 N N . PHE A 1 507 ? 74.926 139.178 -4.944 1.00 23.23 507 PHE A N 1
ATOM 4264 C CA . PHE A 1 507 ? 73.731 139.353 -4.127 1.00 24.16 507 PHE A CA 1
ATOM 4265 C C . PHE A 1 507 ? 74.093 138.902 -2.718 1.00 30.96 507 PHE A C 1
ATOM 4266 O O . PHE A 1 507 ? 74.369 137.721 -2.496 1.00 37.09 507 PHE A O 1
ATOM 4274 N N . GLN A 1 508 ? 74.140 139.845 -1.782 1.00 29.60 508 GLN A N 1
ATOM 4275 C CA . GLN A 1 508 ? 74.664 139.586 -0.443 1.00 33.70 508 GLN A CA 1
ATOM 4276 C C . GLN A 1 508 ? 73.866 140.338 0.631 1.00 39.62 508 GLN A C 1
ATOM 4277 O O . GLN A 1 508 ? 73.704 141.553 0.499 1.00 42.32 508 GLN A O 1
#

Nearest PDB structures (foldseek):
  7oxv-assembly1_A  TM=1.002E+00  e=1.444E-97  Acidothermus cellulolyticus
  5lrt-assembly1_A  TM=9.934E-01  e=2.105E-82  Acidothermus cellulolyticus 11B
  7oyh-assembly1_A  TM=9.755E-01  e=6.513E-82  Acidothermus cellulolyticus
  7oyf-assembly1_A  TM=9.729E-01  e=8.863E-82  Acidothermus cellulolyticus
  7oy3-assembly1_A  TM=9.754E-01  e=1.641E-81  Acidothermus cellulolyticus

Foldseek 3Di:
DFFWKKKKFFKDKDFPPDPPDQLLLLLLLLLVLCQVQFAFADQQQDQQQLCPFPQADNRNGHDDDPDVSSRFAGWTAHLQQKIWTAGPSTIMIMFHIDTAQLQNLLLVLLVLVSSVVSQVSQVVDVVGTRMWIFRWFDDLQLAGDWIKMKTKAWLPQDVVLVLQLVLLVLLQLLLFQAQKAQAAASNRQHGDIWSHPQLNQEAEAEEQHQRHNHHQFHDRWDDLFDNNTITMGMGTSGIRDPFSLSSNLVVLLVVLSSVCSRVVQDPDGQAFPPSSVSSRVLGRDNLQPAWTQGPVGDTHTSLRVLVVSLVSSVVVCCVPQNVNRDPSNVVSSVSSVVQSVCSVVPNLVCLQGGNNNVLVVVLVVCCVVPVDGSSDVVSNVSSRLCGTSDCVGHPVSVCVVVVNHDHDDDVVSSNVSNQAYAQFWLSNQVSLCCVQAVVFWNHDHSFWTWGHDPPDPDIDTDTDRGGRFNGCVQCVVVSVVDNYVVSVVCQDPDDPNHRDD

Sequence (501 aa):
MMHRVMMGIETEEYGISVPHQPNANAMAASSQVVNAYAPIGAPAQRQARWDFEEEENPLRDARGFEVARLTDEEDLGLANVVILTNGARLYVDHAHPEYSTPEVTNPRDAVLWDKAGERIMAEAARRRRAADLPMGWTIQQLYKNNTTDNKGASYYGCHENYLMNNRSTPFADIVRRHLIPFFVVTRRQVFCCGAGRVGIGADGRRGEEGFQLSSQQRADFFEVEVGLETTLKKRPIINTRDEPHADPEEKYRRLHVIIGDANMSEIATYLKLLGTTALVLAMIEEDGFLSQDFSSVVEESPVGALRRAVSHDPTLRYQQLRLHDGRRLTAVQQLQMEYLLEQARKKYVEEDRRFGTDVVDDMTRDVLDRWETTTLVRRLADDPMQQLSRDLDWVAKLSSILEGYRQRENNLPWSAHKLQLVDLQYHDVRPDRGLYNRLVARGRMNLLVDEAAVRRTAMHHEEPPNDTRAYFRRGRCLAKFGAEIAAASWDSVIFDLPGRDSSLQRVPTLEEPLRRGTRRAHVGDLLDRRCRSATELVAALTGGENLYFQ

Solvent-accessible surface area: 20301 Å² total; per-residue (Å²): 39,118,34,13,0,3,3,1,1,3,1,3,30,49,16,49,170,98,124,156,33,71,37,28,12,0,0,0,41,0,0,56,3,10,37,100,66,25,12,87,21,29,127,49,1,12,22,19,4,0,61,76,16,56,56,27,46,78,115,0,17,69,52,94,256,181,76,85,78,50,25,1,14,18,20,9,4,2,22,0,5,0,19,0,0,2,7,60,32,28,0,0,1,5,12,1,23,0,1,13,0,116,32,0,3,19,20,5,5,0,0,1,52,0,0,6,51,0,11,120,77,1,43,124,93,125,184,29,81,81,7,22,1,30,2,3,0,15,62,72,183,37,40,4,6,6,2,9,0,14,1,22,2,69,66,100,9,78,51,73,42,0,25,100,6,0,12,1,0,4,0,0,5,12,0,0,4,2,0,0,7,4,3,36,15,39,80,9,209,32,109,13,11,0,0,6,1,4,0,5,14,6,102,58,77,64,20,83,69,9,42,91,123,25,0,1,2,2,38,15,46,67,5,23,6,65,74,152,121,40,28,6,4,1,2,0,10,5,3,0,2,1,0,6,3,0,5,4,0,2,0,0,0,0,4,9,0,0,20,0,9,42,73,64,62,11,101,55,76,4,35,11,75,84,8,26,40,6,4,79,28,5,0,58,27,32,75,22,175,83,86,0,127,1,125,94,46,92,109,19,22,6,8,89,0,0,45,49,0,0,77,22,0,55,112,10,5,105,121,136,77,39,139,123,36,58,102,34,5,112,46,0,5,66,77,0,52,56,6,0,80,104,2,76,108,61,25,76,104,1,39,104,14,0,0,1,0,4,1,19,48,40,0,59,21,49,60,152,163,70,136,35,72,43,78,19,120,86,0,39,89,4,10,59,64,0,0,6,6,61,86,90,116,0,15,4,14,88,20,42,80,150,50,136,7,49,80,32,21,93,73,52,33,2,133,59,2,39,94,86,10,0,63,48,0,4,0,12,0,11,0,50,0,12,71,89,8,34,111,32,18,44,17,0,1,49,8,0,1,14,0,73,2,105,89,127,160,73,100,33,125,8,56,2,94,41,1,49,99,0,10,134,101,70,2,3,111,6,0,88,143,7,188,35,0,66,61,0,7,65,30,19,100,28,62,178,118,105,54,145,48

Organism: Acidothermus cellulolyticus (strain ATCC 43068 / DSM 8971 / 11B) (NCBI:txid351607)